Protein AF-A0A9E6ER55-F1 (afdb_monomer_lite)

Foldseek 3Di:
DFAQLVPQPFLQRDLDLVNRCVRCPVNSQVLDDPLAPQQVLCVDLLEAAEEEAVQLCLVVSQVCQPPDDPQPQEDEAEADDLVLALVLLLLQLVLQDDDLVSSLVLLLLLLLVLVLLLLLQVCLVVDVLSVVVHDDDDPPDGSSNSSNVSSVVLSCQSVVDPDRPVVSVVVCVDPSNVVSVVVSLVVCQNRAYEYEHEDDLQDQLVSVSSLSSLLSNLQNQSVVSVPRSVSRYHHHYYYYNLCVCSSLVPRHPCCVSRVPSYHYSQADLLNLLLSSLSSSVSSCVNVVHDDPPVVVVDDSNDSVRSCVPRPCQFQNFWAQAPLRAIDGLSLVLPLLALNRSSSSSQLSSLLCVQCVPCTPVDDNRPSNNVSSLVCLQVRLVVLQVSCCSVFPQSLVQCLLCAQAAQKDALLVLQVSQVVRCVRGPDDGDSQVSSQSCQSSQQKWFFPDADPVNLETETEGQSNDPDGDDGDRGTIMGGRPSCCNVRVHDCVSVHHYRHRRPDPVVCVSRVD

Secondary structure (DSSP, 8-state):
--SSGGG--STT--SSHHHHHHHHGGGHHHHS----TTHHHHHSTT--EEEE-TTSSHHHHHHHTTT-SSSTT-EEEEE--GGGTHHHHHHHHHTT-SSHHHHHHHHHHHHHHHHHHHHHHHHTTT-HHHHHHS----TT--HHHHHHHHHHHHHHHHHH-S--HHHHHHHHTSHHHHHHHHHHHHHHTTS-EEEEEE--SS--TT-HHHHHHHHHHHHHHHHHHHHHGGGTEEEEEEEETTTHHHHHHHT-TTHHHHSSSPEE----HHHHHHHHHHHHHHHHHHTT----HHHHT--SS-HHHHIIIIIHHHH-SEEE-TTS-EEEHHHHHHTTSSS-HHHHHHHHHHHHHHTTT-TTTS-HHHHHHHHHHHHHHHHHHHHHHHTTTTSTTHHHHHGGGTT-BSEEEHHHHHHHGGGGGGG-SS---HHHHHHHHHHTTSEEEEEEEETTTTEEEEE-GGG-SS-----TT-EEEE-GGGHHHHT-B-TT--EEES-TT-HHHHHHHT-

pLDDT: mean 91.07, std 9.81, range [46.25, 98.62]

Radius of gyration: 24.8 Å; chains: 1; bounding box: 63×56×68 Å

Sequence (511 aa):
MNTICSDLKNPFGFVSCEEEEKVLQDMYSDFFFWETPFNDPTLDKDTYLVIGRRGSGKTSLTRFFNFQDTYKNACCIDVDEPAEYEQVLTEVSIASGSTTEYAISKLVSIWEHVIWCIIFDELKDVSLTIKKAAFIRNKKTSFARLIRDVLSGILNKITSSSKTSSSLENYLESETFLDAKNEALEYLQKNPLFVAIDSLERYDVQNEPLMEATAALIEAAKKFNLRYSNKNLFIKVFISAEIFPYISEQYIDNSLKYISQAVYLHWRPRDLVRFISWRLYKHVESLGRQIPSHILTLDWEDFDQVFKMVWLPYFGDTLLSREKLSERIFPYILRHTQMRPRQLVVLCNAIAKQAASAIPSADPSKIIPLAIHNNERNLATEVINSYSKVYENVGTIITALSGEPMIFSGKHLDKVAPKTASAWTEEYSPLRFRQLVAELGVVGKIRSGNEKTRIISADFEYNKDDRLTINDTTNCVVHPMFYRKLSINTEAKWIVYPFPDHDDYKIIHGN

Structure (mmCIF, N/CA/C/O backbone):
data_AF-A0A9E6ER55-F1
#
_entry.id   AF-A0A9E6ER55-F1
#
loop_
_atom_site.group_PDB
_atom_site.id
_atom_site.type_symbol
_atom_site.label_atom_id
_atom_site.label_alt_id
_atom_site.label_comp_id
_atom_site.label_asym_id
_atom_site.label_entity_id
_atom_site.label_seq_id
_atom_site.pdbx_PDB_ins_code
_atom_site.Cartn_x
_atom_site.Cartn_y
_atom_site.Cartn_z
_atom_site.occupancy
_atom_site.B_iso_or_equiv
_atom_site.auth_seq_id
_atom_site.auth_comp_id
_atom_site.auth_asym_id
_atom_site.auth_atom_id
_atom_site.pdbx_PDB_model_num
ATOM 1 N N . MET A 1 1 ? -24.958 -18.566 -16.304 1.00 49.84 1 MET A N 1
ATOM 2 C CA . MET A 1 1 ? -24.126 -17.553 -15.624 1.00 49.84 1 MET A CA 1
ATOM 3 C C . MET A 1 1 ? -23.161 -16.856 -16.608 1.00 49.84 1 MET A C 1
ATOM 5 O O . MET A 1 1 ? -22.069 -16.495 -16.211 1.00 49.84 1 MET A O 1
ATOM 9 N N . ASN A 1 2 ? -23.529 -16.606 -17.881 1.00 46.25 2 ASN A N 1
ATOM 10 C CA . ASN A 1 2 ? -22.527 -16.372 -18.951 1.00 46.25 2 ASN A CA 1
ATOM 11 C C . ASN A 1 2 ? -22.504 -14.967 -19.600 1.00 46.25 2 ASN A C 1
ATOM 13 O O . ASN A 1 2 ? -22.012 -14.849 -20.715 1.00 46.25 2 ASN A O 1
ATOM 17 N N . THR A 1 3 ? -23.021 -13.900 -18.980 1.00 53.78 3 THR A N 1
ATOM 18 C CA . THR A 1 3 ? -23.124 -12.587 -19.672 1.00 53.78 3 THR A CA 1
ATOM 19 C C . THR A 1 3 ? -22.628 -11.363 -18.905 1.00 53.78 3 THR A C 1
ATOM 21 O O . 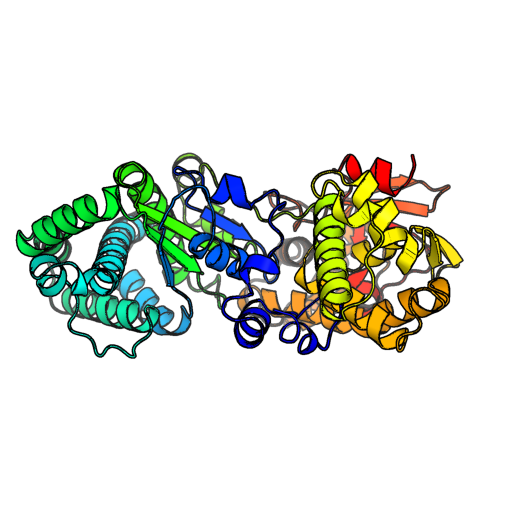THR A 1 3 ? -22.788 -10.262 -19.405 1.00 53.78 3 THR A O 1
ATOM 24 N N . ILE A 1 4 ? -22.031 -11.504 -17.719 1.00 53.41 4 ILE A N 1
ATOM 25 C CA . ILE A 1 4 ? -21.686 -10.325 -16.892 1.00 53.41 4 ILE A CA 1
ATOM 26 C C . ILE A 1 4 ? -20.219 -9.916 -17.070 1.00 53.41 4 ILE A C 1
ATOM 28 O O . ILE A 1 4 ? -19.883 -8.740 -17.138 1.00 53.41 4 ILE A O 1
ATOM 32 N N . CYS A 1 5 ? -19.322 -10.880 -17.263 1.00 54.25 5 CYS A N 1
ATOM 33 C CA . CYS A 1 5 ? -17.902 -10.575 -17.399 1.00 54.25 5 CYS A CA 1
ATOM 34 C C . CYS A 1 5 ? -17.538 -10.006 -18.795 1.00 54.25 5 CYS A C 1
ATOM 36 O O . CYS A 1 5 ? -16.430 -9.499 -18.983 1.00 54.25 5 CYS A O 1
ATOM 38 N N . SER A 1 6 ? -18.479 -10.009 -19.757 1.00 59.22 6 SER A N 1
ATOM 39 C CA . SER A 1 6 ? -18.341 -9.306 -21.045 1.00 59.22 6 SER A CA 1
ATOM 40 C C . SER A 1 6 ? -18.271 -7.784 -20.900 1.00 59.22 6 SER A C 1
ATOM 42 O O . SER A 1 6 ? -17.822 -7.105 -21.823 1.00 59.22 6 SER A O 1
ATOM 44 N N . ASP A 1 7 ? -18.679 -7.248 -19.747 1.00 64.88 7 ASP A N 1
ATOM 45 C CA . ASP A 1 7 ? -18.635 -5.811 -19.467 1.00 64.88 7 ASP A CA 1
ATOM 46 C C . ASP A 1 7 ? -17.220 -5.322 -19.114 1.00 64.88 7 ASP A C 1
ATOM 48 O O . ASP A 1 7 ? -16.938 -4.117 -19.173 1.00 64.88 7 ASP A O 1
ATOM 52 N N . LEU A 1 8 ? -16.286 -6.243 -18.830 1.00 77.12 8 LEU A N 1
ATOM 53 C CA . LEU A 1 8 ? -14.865 -5.926 -18.707 1.00 77.12 8 LEU A CA 1
ATOM 54 C C . LEU A 1 8 ? -14.293 -5.558 -20.080 1.00 77.12 8 LEU A C 1
ATOM 56 O O . LEU A 1 8 ? -13.779 -6.391 -20.826 1.00 77.12 8 LEU A O 1
ATOM 60 N N . LYS A 1 9 ? -14.319 -4.259 -20.387 1.00 84.81 9 LYS A N 1
ATOM 61 C CA . LYS A 1 9 ? -13.703 -3.690 -21.600 1.00 84.81 9 LYS A CA 1
ATOM 62 C C . LYS A 1 9 ? -12.198 -3.965 -21.701 1.00 84.81 9 LYS A C 1
ATOM 64 O O . LYS A 1 9 ? -11.640 -3.912 -22.793 1.00 84.81 9 LYS A O 1
ATOM 69 N N . ASN A 1 10 ? -11.546 -4.203 -20.565 1.00 91.31 10 ASN A N 1
ATOM 70 C CA . ASN A 1 10 ? -10.102 -4.329 -20.432 1.00 91.31 10 ASN A CA 1
ATOM 71 C C . ASN A 1 10 ? -9.715 -5.767 -20.038 1.00 91.31 10 ASN A C 1
ATOM 73 O O . ASN A 1 10 ? -10.244 -6.261 -19.039 1.00 91.31 10 ASN A O 1
ATOM 77 N N . PRO A 1 11 ? -8.760 -6.417 -20.735 1.00 91.88 11 PRO A N 1
ATOM 78 C CA . PRO A 1 11 ? -8.397 -7.810 -20.459 1.00 91.88 11 PRO A CA 1
ATOM 79 C C . PRO A 1 11 ? -7.818 -8.088 -19.076 1.00 91.88 11 PRO A C 1
ATOM 81 O O . PRO A 1 11 ? -7.836 -9.225 -18.621 1.00 91.88 11 PRO A O 1
ATOM 84 N N . PHE A 1 12 ? -7.297 -7.061 -18.409 1.00 94.88 12 PHE A N 1
ATOM 85 C CA . PHE A 1 12 ? -6.686 -7.180 -17.089 1.00 94.88 12 PHE A CA 1
ATOM 86 C C . PHE A 1 12 ? -7.500 -6.474 -15.997 1.00 94.88 12 PHE A C 1
ATOM 88 O O . PHE A 1 12 ? -6.954 -6.143 -14.947 1.00 94.88 12 PHE A O 1
ATOM 95 N N . GLY A 1 13 ? -8.791 -6.224 -16.232 1.00 93.75 13 GLY A N 1
ATOM 96 C CA . GLY A 1 13 ? -9.670 -5.529 -15.286 1.00 93.75 13 GLY A CA 1
ATOM 97 C C . GLY A 1 13 ? -9.476 -4.009 -15.265 1.00 93.75 13 GLY A C 1
ATOM 98 O O . GLY A 1 13 ? -8.893 -3.424 -16.190 1.00 93.75 13 GLY A O 1
ATOM 99 N N . PHE A 1 14 ? -9.997 -3.361 -14.223 1.00 94.62 14 PHE A N 1
ATOM 100 C CA . PHE A 1 14 ? -9.892 -1.914 -14.016 1.00 94.62 14 PHE A CA 1
ATOM 101 C C . PHE A 1 14 ? -8.687 -1.560 -13.132 1.00 94.62 14 PHE A C 1
ATOM 103 O O . PHE A 1 14 ? -7.991 -2.416 -12.592 1.00 94.62 14 PHE A O 1
ATOM 110 N N . VAL A 1 15 ? -8.385 -0.264 -13.044 1.00 90.50 15 VAL A N 1
ATOM 111 C CA . VAL A 1 15 ? -7.217 0.260 -12.309 1.00 90.50 15 VAL A CA 1
ATOM 112 C C . VAL A 1 15 ? -7.526 0.429 -10.810 1.00 90.50 15 VAL A C 1
ATOM 114 O O . VAL A 1 15 ? -6.611 0.457 -9.979 1.00 90.50 15 VAL A O 1
ATOM 117 N N . SER A 1 16 ? -8.805 0.544 -10.454 1.00 91.62 16 SER A N 1
ATOM 118 C CA . SER A 1 16 ? -9.294 0.737 -9.089 1.00 91.62 16 SER A CA 1
ATOM 119 C C . SER A 1 16 ? -10.261 -0.384 -8.701 1.00 91.62 16 SER A C 1
ATOM 121 O O . SER A 1 16 ? -11.047 -0.849 -9.523 1.00 91.62 16 SER A O 1
ATOM 123 N N . CYS A 1 17 ? -10.181 -0.822 -7.445 1.00 92.06 17 CYS A N 1
ATOM 124 C CA . CYS A 1 17 ? -11.012 -1.901 -6.907 1.00 92.06 17 CYS A CA 1
ATOM 125 C C . CYS A 1 17 ? -12.494 -1.507 -6.920 1.00 92.06 17 CYS A C 1
ATOM 127 O O . CYS A 1 17 ? -13.366 -2.314 -7.205 1.00 92.06 17 CYS A O 1
ATOM 129 N N . GLU A 1 18 ? -12.763 -0.235 -6.662 1.00 91.38 18 GLU A N 1
ATOM 130 C CA . GLU A 1 18 ? -14.083 0.367 -6.574 1.00 91.38 18 GLU A CA 1
ATOM 131 C C . GLU A 1 18 ? -14.777 0.404 -7.941 1.00 91.38 18 GLU A C 1
ATOM 133 O O . GLU A 1 18 ? -15.998 0.281 -8.022 1.00 91.38 18 GLU A O 1
ATOM 138 N N . GLU A 1 19 ? -14.024 0.581 -9.034 1.00 92.44 19 GLU A N 1
ATOM 139 C CA . GLU A 1 19 ? -14.564 0.430 -10.391 1.00 92.44 19 GLU A CA 1
ATOM 140 C C . GLU A 1 19 ? -14.868 -1.036 -10.704 1.00 92.44 19 GLU A C 1
ATOM 142 O O . GLU A 1 19 ? -15.920 -1.321 -11.275 1.00 92.44 19 GLU A O 1
ATOM 147 N N . GLU A 1 20 ? -13.984 -1.960 -10.310 1.00 92.38 20 GLU A N 1
ATOM 148 C CA . GLU A 1 20 ? -14.202 -3.401 -10.497 1.00 92.38 20 GLU A CA 1
ATOM 149 C C . GLU A 1 20 ? -15.446 -3.874 -9.754 1.00 92.38 20 GLU A C 1
ATOM 151 O O . GLU A 1 20 ? -16.298 -4.519 -10.352 1.00 92.38 20 GLU A O 1
ATOM 156 N N . GLU A 1 21 ? -15.595 -3.496 -8.490 1.00 92.38 21 GLU A N 1
ATOM 157 C CA . GLU A 1 21 ? -16.739 -3.843 -7.651 1.00 92.38 21 GLU A CA 1
ATOM 158 C C . GLU A 1 21 ? -18.048 -3.263 -8.198 1.00 92.38 21 GLU A C 1
ATOM 160 O O . GLU A 1 21 ? -19.053 -3.965 -8.269 1.00 92.38 21 GLU A O 1
ATOM 165 N N . LYS A 1 22 ? -18.050 -2.009 -8.670 1.00 93.00 22 LYS A N 1
ATOM 166 C CA . LYS A 1 22 ? -19.247 -1.405 -9.285 1.00 93.00 22 LYS A CA 1
ATOM 167 C C . LYS A 1 22 ? -19.728 -2.168 -10.518 1.00 93.00 22 LYS A C 1
ATOM 169 O O . LYS A 1 22 ? -20.932 -2.196 -10.775 1.00 93.00 22 LYS A O 1
ATOM 174 N N . VAL A 1 23 ? -18.800 -2.735 -11.290 1.00 92.44 23 VAL A N 1
ATOM 175 C CA . VAL A 1 23 ? -19.106 -3.472 -12.524 1.00 92.44 23 VAL A CA 1
ATOM 176 C C . VAL A 1 23 ? -19.427 -4.939 -12.240 1.00 92.44 23 VAL A C 1
ATOM 178 O O . VAL A 1 23 ? -20.385 -5.461 -12.800 1.00 92.44 23 VAL A O 1
ATOM 181 N N . LEU A 1 24 ? -18.650 -5.601 -11.382 1.00 91.06 24 LEU A N 1
ATOM 182 C CA . LEU A 1 24 ? -18.761 -7.037 -11.109 1.00 91.06 24 LEU A CA 1
ATOM 183 C C . LEU A 1 24 ? -19.788 -7.365 -10.020 1.00 91.06 24 LEU A C 1
ATOM 185 O O . LEU A 1 24 ? -20.371 -8.447 -10.057 1.00 91.06 24 LEU A O 1
ATOM 189 N N . GLN A 1 25 ? -20.039 -6.443 -9.088 1.00 92.81 25 GLN A N 1
ATOM 190 C CA . GLN A 1 25 ? -20.977 -6.606 -7.973 1.00 92.81 25 GLN A CA 1
ATOM 191 C C . GLN A 1 25 ? -20.696 -7.915 -7.214 1.00 92.81 25 GLN A C 1
ATOM 193 O O . GLN A 1 25 ? -19.553 -8.166 -6.831 1.00 92.81 25 GLN A O 1
ATOM 198 N N . ASP A 1 26 ? -21.702 -8.777 -7.060 1.00 90.44 26 ASP A N 1
ATOM 199 C CA . ASP A 1 26 ? -21.602 -10.068 -6.367 1.00 90.44 26 ASP A CA 1
ATOM 200 C C . ASP A 1 26 ? -20.568 -11.024 -6.994 1.00 90.44 26 ASP A C 1
ATOM 202 O O . ASP A 1 26 ? -20.102 -11.947 -6.335 1.00 90.44 26 ASP A O 1
ATOM 206 N N . MET A 1 27 ? -20.167 -10.797 -8.251 1.00 90.44 27 MET A N 1
ATOM 207 C CA . MET A 1 27 ? -19.159 -11.605 -8.953 1.00 90.44 27 MET A CA 1
ATOM 208 C C . MET A 1 27 ? -17.718 -11.169 -8.651 1.00 90.44 27 MET A C 1
ATOM 210 O O . MET A 1 27 ? -16.773 -11.743 -9.197 1.00 90.44 27 MET A O 1
ATOM 214 N N . TYR A 1 28 ? -17.512 -10.127 -7.840 1.00 94.25 28 TYR A N 1
ATOM 215 C CA . TYR A 1 28 ? -16.167 -9.634 -7.542 1.00 94.25 28 TYR A CA 1
ATOM 216 C C . TYR A 1 28 ? -15.298 -10.701 -6.851 1.00 94.25 28 TYR A C 1
ATOM 218 O O . TYR A 1 28 ? -14.118 -10.821 -7.181 1.00 94.25 28 TYR A O 1
ATOM 226 N N . SER A 1 29 ? -15.873 -11.526 -5.969 1.00 94.81 29 SER A N 1
ATOM 227 C CA . SER A 1 29 ? -15.166 -12.627 -5.291 1.00 94.81 29 SER A CA 1
ATOM 228 C C . SER A 1 29 ? -14.603 -13.671 -6.264 1.00 94.81 29 SER A C 1
ATOM 230 O O . SER A 1 29 ? -13.496 -14.169 -6.059 1.00 94.81 29 SER A O 1
ATOM 232 N N . ASP A 1 30 ? -15.314 -13.949 -7.361 1.00 92.06 30 ASP A N 1
ATOM 233 C CA . ASP A 1 30 ? -14.879 -14.885 -8.408 1.00 92.06 30 ASP A CA 1
ATOM 234 C C . ASP A 1 30 ? -13.750 -14.313 -9.279 1.00 92.06 30 ASP A C 1
ATOM 236 O O . ASP A 1 30 ? -12.992 -15.061 -9.906 1.00 92.06 30 ASP A O 1
ATOM 240 N N . PHE A 1 31 ? -13.655 -12.983 -9.362 1.00 93.88 31 PHE A N 1
ATOM 241 C CA . PHE A 1 31 ? -12.593 -12.278 -10.079 1.00 93.88 31 PHE A CA 1
ATOM 242 C C . PHE A 1 31 ? -11.365 -12.011 -9.197 1.00 93.88 31 PHE A C 1
ATOM 244 O O . PHE A 1 31 ? -10.252 -11.874 -9.713 1.00 93.88 31 PHE A O 1
ATOM 251 N N . PHE A 1 32 ? -11.544 -11.958 -7.877 1.00 95.81 32 PHE A N 1
ATOM 252 C CA . PHE A 1 32 ? -10.471 -11.754 -6.913 1.00 95.81 32 PHE A CA 1
ATOM 253 C C . PHE A 1 32 ? -9.391 -12.841 -7.037 1.00 95.81 32 PHE A C 1
ATOM 255 O O . PHE A 1 32 ? -9.679 -14.011 -7.283 1.00 95.81 32 PHE A O 1
ATOM 262 N N . PHE A 1 33 ? -8.122 -12.448 -6.910 1.00 96.12 33 PHE A N 1
ATOM 263 C CA . PHE A 1 33 ? -7.000 -13.383 -6.970 1.00 96.12 33 PHE A CA 1
ATOM 264 C C . PHE A 1 33 ? -6.674 -13.868 -5.556 1.00 96.12 33 PHE A C 1
ATOM 266 O O . PHE A 1 33 ? -6.147 -13.104 -4.752 1.00 96.12 33 PHE A O 1
ATOM 273 N N . TRP A 1 34 ? -7.008 -15.122 -5.260 1.00 94.88 34 TRP A N 1
ATOM 274 C CA . TRP A 1 34 ? -6.926 -15.702 -3.917 1.00 94.88 34 TRP A CA 1
ATOM 275 C C . TRP A 1 34 ? -5.502 -16.038 -3.465 1.00 94.88 34 TRP A C 1
ATOM 277 O O . TRP A 1 34 ? -5.182 -15.861 -2.294 1.00 94.88 34 TRP A O 1
ATOM 287 N N . GLU A 1 35 ? -4.615 -16.396 -4.394 1.00 93.75 35 GLU A N 1
ATOM 288 C CA . GLU A 1 35 ? -3.264 -16.898 -4.086 1.00 93.75 35 GLU A CA 1
ATOM 289 C C . GLU A 1 35 ? -2.231 -15.792 -3.789 1.00 93.75 35 GLU A C 1
ATOM 291 O O . GLU A 1 35 ? -1.042 -15.896 -4.137 1.00 93.75 35 GLU A O 1
ATOM 296 N N . THR A 1 36 ? -2.667 -14.682 -3.178 1.00 93.25 36 THR A N 1
ATOM 297 C CA . THR A 1 36 ? -1.742 -13.633 -2.726 1.00 93.25 36 THR A CA 1
ATOM 298 C C . THR A 1 36 ? -1.054 -14.056 -1.428 1.00 93.25 36 THR A C 1
ATOM 300 O O . THR A 1 36 ? -1.693 -14.636 -0.553 1.00 93.25 36 THR A O 1
ATOM 303 N N . PRO A 1 37 ? 0.226 -13.696 -1.223 1.00 93.50 37 PRO A N 1
ATOM 304 C CA . PRO A 1 37 ? 0.928 -14.020 0.018 1.00 93.50 37 PRO A CA 1
ATOM 305 C C . PRO A 1 37 ? 0.442 -13.208 1.231 1.00 93.50 37 PRO A C 1
ATOM 307 O O . PRO A 1 37 ? 1.009 -13.350 2.309 1.00 93.50 37 PRO A O 1
ATOM 310 N N . PHE A 1 38 ? -0.542 -12.319 1.062 1.00 96.38 38 PHE A N 1
ATOM 311 C CA . PHE A 1 38 ? -0.999 -11.396 2.103 1.00 96.38 38 PHE A CA 1
ATOM 312 C C . PHE A 1 38 ? -2.341 -11.807 2.703 1.00 96.38 38 PHE A C 1
ATOM 314 O O . PHE A 1 38 ? -2.602 -11.467 3.853 1.00 96.38 38 PHE A O 1
ATOM 321 N N . ASN A 1 39 ? -3.165 -12.545 1.955 1.00 97.12 39 ASN A N 1
ATOM 322 C CA . ASN A 1 39 ? -4.518 -12.916 2.364 1.00 97.12 39 ASN A CA 1
ATOM 323 C C . ASN A 1 39 ? -4.503 -13.648 3.713 1.00 97.12 39 ASN A C 1
ATOM 325 O O . ASN A 1 39 ? -5.015 -13.111 4.695 1.00 97.12 39 ASN A O 1
ATOM 329 N N . ASP A 1 40 ? -3.815 -14.786 3.811 1.00 97.31 40 ASP A N 1
ATOM 330 C CA . ASP A 1 40 ? -3.770 -15.566 5.055 1.00 97.31 40 ASP A CA 1
ATOM 331 C C . ASP A 1 40 ? -3.135 -14.811 6.232 1.00 97.31 40 ASP A C 1
ATOM 333 O O . ASP A 1 40 ? -3.770 -14.746 7.289 1.00 97.31 40 ASP A O 1
ATOM 337 N N . PRO A 1 41 ? -1.958 -14.156 6.093 1.00 97.94 41 PRO A N 1
ATOM 338 C CA . PRO A 1 41 ? -1.409 -13.343 7.177 1.00 97.94 41 PRO A CA 1
ATOM 339 C C . PRO A 1 41 ? -2.369 -12.261 7.671 1.00 97.94 41 PRO A C 1
ATOM 341 O O . PRO A 1 41 ? -2.420 -11.970 8.860 1.00 97.94 41 PRO A O 1
ATOM 344 N N . THR A 1 42 ? -3.171 -11.665 6.787 1.00 97.81 42 THR A N 1
ATOM 345 C CA . THR A 1 42 ? -4.122 -10.623 7.202 1.00 97.81 42 THR A CA 1
ATOM 346 C C . THR A 1 42 ? -5.345 -11.175 7.921 1.00 97.81 42 THR A C 1
ATOM 348 O O . THR A 1 42 ? -5.975 -10.428 8.669 1.00 97.81 42 THR A O 1
ATOM 351 N N . LEU A 1 43 ? -5.658 -12.464 7.766 1.00 98.00 43 LEU A N 1
ATOM 352 C CA . LEU A 1 43 ? -6.701 -13.162 8.523 1.00 98.00 43 LEU A CA 1
ATOM 353 C C . LEU A 1 43 ? -6.223 -13.629 9.901 1.00 98.00 43 LEU A C 1
ATOM 355 O O . LEU A 1 43 ? -7.056 -13.955 10.754 1.00 98.00 43 LEU A O 1
ATOM 359 N N . ASP A 1 44 ? -4.912 -13.616 10.154 1.00 98.00 44 ASP A N 1
ATOM 360 C CA . ASP A 1 44 ? -4.373 -13.919 11.473 1.00 98.00 44 ASP A CA 1
ATOM 361 C C . ASP A 1 44 ? -4.978 -12.978 12.529 1.00 98.00 44 ASP A C 1
ATOM 363 O O . ASP A 1 44 ? -5.140 -11.765 12.331 1.00 98.00 44 ASP A O 1
ATOM 367 N N . LYS A 1 45 ? -5.369 -13.559 13.662 1.00 97.00 45 LYS A N 1
ATOM 368 C CA . LYS A 1 45 ? -6.069 -12.858 14.743 1.00 97.00 45 LYS A CA 1
ATOM 369 C C . LYS A 1 45 ? -5.195 -11.808 15.442 1.00 97.00 45 LYS A C 1
ATOM 371 O O . LYS A 1 45 ? -5.734 -10.870 16.034 1.00 97.00 45 LYS A O 1
ATOM 376 N N . ASP A 1 46 ? -3.875 -11.968 15.381 1.00 96.75 46 ASP A N 1
ATOM 377 C CA . ASP A 1 46 ? -2.883 -11.094 16.002 1.00 96.75 46 ASP A CA 1
ATOM 378 C C . ASP A 1 46 ? -2.382 -10.005 15.044 1.00 96.75 46 ASP A C 1
ATOM 380 O O . ASP A 1 46 ? -1.777 -9.029 15.500 1.00 96.75 46 ASP A O 1
ATOM 384 N N . THR A 1 47 ? -2.681 -10.113 13.747 1.00 98.06 47 THR A N 1
ATOM 385 C CA . THR A 1 47 ? -2.448 -9.051 12.763 1.00 98.06 47 THR A CA 1
ATOM 386 C C . THR A 1 47 ? -3.527 -7.975 12.878 1.00 98.06 47 THR A C 1
ATOM 388 O O . THR A 1 47 ? -4.721 -8.251 12.817 1.00 98.06 47 THR A O 1
ATOM 391 N N . TYR A 1 48 ? -3.119 -6.720 13.028 1.00 97.88 48 TYR A N 1
ATOM 392 C CA . TYR A 1 48 ? -4.009 -5.546 13.091 1.00 97.88 48 TYR A CA 1
ATOM 393 C C . TYR A 1 48 ? -3.520 -4.407 12.203 1.00 97.88 48 TYR A C 1
ATOM 395 O O . TYR A 1 48 ? -4.234 -3.426 12.048 1.00 97.88 48 TYR A O 1
ATOM 403 N N . LEU A 1 49 ? -2.313 -4.511 11.646 1.00 98.06 49 LEU A N 1
ATOM 404 C CA . LEU A 1 49 ? -1.669 -3.453 10.886 1.00 98.06 49 LEU A CA 1
ATOM 405 C C . LEU A 1 49 ? -1.268 -3.986 9.513 1.00 98.06 49 LEU A C 1
ATOM 407 O O . LEU A 1 49 ? -0.523 -4.962 9.413 1.00 98.06 49 LEU A O 1
ATOM 411 N N . VAL A 1 50 ? -1.758 -3.333 8.466 1.00 98.06 50 VAL A N 1
ATOM 412 C CA . VAL A 1 50 ? -1.430 -3.628 7.071 1.00 98.06 50 VAL A CA 1
ATOM 413 C C . VAL A 1 50 ? -0.807 -2.384 6.455 1.00 98.06 50 VAL A C 1
ATOM 415 O O . VAL A 1 50 ? -1.402 -1.308 6.470 1.00 98.06 50 VAL A O 1
ATOM 418 N N . ILE A 1 51 ? 0.397 -2.515 5.910 1.00 97.19 51 ILE A N 1
ATOM 419 C CA . ILE A 1 51 ? 1.176 -1.400 5.373 1.00 97.19 51 ILE A CA 1
ATOM 420 C C . ILE A 1 51 ? 1.340 -1.600 3.874 1.00 97.19 51 ILE A C 1
ATOM 422 O O . ILE A 1 51 ? 1.772 -2.65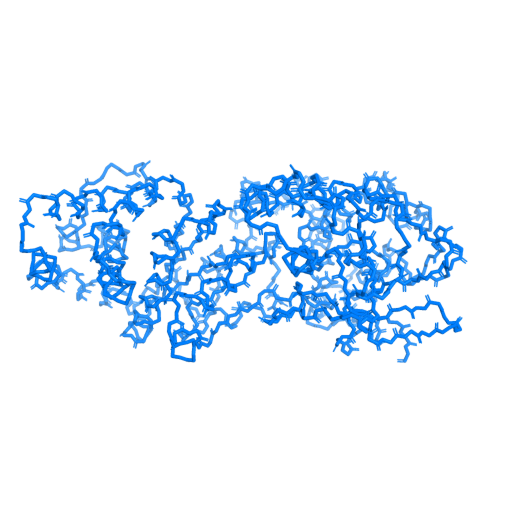5 3.408 1.00 97.19 51 ILE A O 1
ATOM 426 N N . GLY A 1 52 ? 1.002 -0.587 3.084 1.00 95.94 52 GLY A N 1
ATOM 427 C CA . GLY A 1 52 ? 1.142 -0.691 1.638 1.00 95.94 52 GLY A CA 1
ATOM 428 C C . GLY A 1 52 ? 1.072 0.644 0.924 1.00 95.94 52 GLY A C 1
ATOM 429 O O . GLY A 1 52 ? 0.330 1.544 1.321 1.00 95.94 52 GLY A O 1
ATOM 430 N N . ARG A 1 53 ? 1.823 0.762 -0.172 1.00 93.88 53 ARG A N 1
ATOM 431 C CA . ARG A 1 53 ? 1.823 1.968 -1.010 1.00 93.88 53 ARG A CA 1
ATOM 432 C C . ARG A 1 53 ? 0.496 2.174 -1.722 1.00 93.88 53 ARG A C 1
ATOM 434 O O . ARG A 1 53 ? -0.333 1.263 -1.844 1.00 93.88 53 ARG A O 1
ATOM 441 N N . ARG A 1 54 ? 0.272 3.373 -2.253 1.00 92.75 54 ARG A N 1
ATOM 442 C CA . ARG A 1 54 ? -0.907 3.609 -3.094 1.00 92.75 54 ARG A CA 1
ATOM 443 C C . ARG A 1 54 ? -0.920 2.662 -4.301 1.00 92.75 54 ARG A C 1
ATOM 445 O O . ARG A 1 54 ? 0.023 2.636 -5.085 1.00 92.75 54 ARG A O 1
ATOM 452 N N . GLY A 1 55 ? -1.995 1.890 -4.468 1.00 93.69 55 GLY A N 1
ATOM 453 C CA . GLY A 1 55 ? -2.117 0.902 -5.550 1.00 93.69 55 GLY A CA 1
ATOM 454 C C . GLY A 1 55 ? -1.477 -0.466 -5.272 1.00 93.69 55 GLY A C 1
ATOM 455 O O . GLY A 1 55 ? -1.354 -1.256 -6.208 1.00 93.69 55 GLY A O 1
ATOM 456 N N . SER A 1 56 ? -1.095 -0.761 -4.020 1.00 95.62 56 SER A N 1
ATOM 457 C CA . SER A 1 56 ? -0.609 -2.084 -3.591 1.00 95.62 56 SER A CA 1
ATOM 458 C C . SER A 1 56 ? -1.719 -3.114 -3.325 1.00 95.62 56 SER A C 1
ATOM 460 O O . SER A 1 56 ? -1.405 -4.267 -3.061 1.00 95.62 56 SER A O 1
ATOM 462 N N . GLY A 1 57 ? -2.999 -2.719 -3.377 1.00 95.56 57 GLY A N 1
ATOM 463 C CA . GLY A 1 57 ? -4.142 -3.621 -3.167 1.00 95.56 57 GLY A CA 1
ATOM 464 C C . GLY A 1 57 ? -4.801 -3.572 -1.781 1.00 95.56 57 GLY A C 1
ATOM 465 O O . GLY A 1 57 ? -5.553 -4.485 -1.470 1.00 95.56 57 GLY A O 1
ATOM 466 N N . LYS A 1 58 ? -4.564 -2.527 -0.969 1.00 95.38 58 LYS A N 1
ATOM 467 C CA . LYS A 1 58 ? -5.193 -2.350 0.362 1.00 95.38 58 LYS A CA 1
ATOM 468 C C . LYS A 1 58 ? -6.723 -2.469 0.320 1.00 95.38 58 LYS A C 1
ATOM 470 O O . LYS A 1 58 ? -7.272 -3.360 0.947 1.00 95.38 58 LYS A O 1
ATOM 475 N N . THR A 1 59 ? -7.386 -1.677 -0.520 1.00 94.12 59 THR A N 1
ATOM 476 C CA . THR A 1 59 ? -8.851 -1.701 -0.676 1.00 94.12 59 THR A CA 1
ATOM 477 C C . THR A 1 59 ? -9.374 -3.062 -1.146 1.00 94.12 59 THR A C 1
ATOM 479 O O . THR A 1 59 ? -10.373 -3.563 -0.642 1.00 94.12 59 THR A O 1
ATOM 482 N N . SER A 1 60 ? -8.665 -3.719 -2.073 1.00 95.31 60 SER A N 1
ATOM 483 C CA . SER A 1 60 ? -9.025 -5.071 -2.518 1.00 95.31 60 SER A CA 1
ATOM 484 C C . SER A 1 60 ? -8.950 -6.088 -1.377 1.00 95.31 60 SER A C 1
ATOM 486 O O . SER A 1 60 ? -9.784 -6.988 -1.314 1.00 95.31 60 SER A O 1
ATOM 488 N N . LEU A 1 61 ? -7.983 -5.930 -0.472 1.00 96.25 61 LEU A N 1
ATOM 489 C CA . LEU A 1 61 ? -7.821 -6.768 0.711 1.00 96.25 61 LEU A CA 1
ATOM 490 C C . LEU A 1 61 ? -8.887 -6.481 1.781 1.00 96.25 61 LEU A C 1
ATOM 492 O O . LEU A 1 61 ? -9.357 -7.408 2.431 1.00 96.25 61 LEU A O 1
ATOM 496 N N . THR A 1 62 ? -9.342 -5.235 1.920 1.00 95.50 62 THR A N 1
ATOM 497 C CA . THR A 1 62 ? -10.510 -4.926 2.756 1.00 95.50 62 THR A CA 1
ATOM 498 C C . THR A 1 62 ? -11.756 -5.664 2.263 1.00 95.50 62 THR A C 1
ATOM 500 O O . THR A 1 62 ? -12.463 -6.292 3.050 1.00 95.50 62 THR A O 1
ATOM 503 N N . ARG A 1 63 ? -11.995 -5.671 0.943 1.00 95.19 63 ARG A N 1
ATOM 504 C CA . ARG A 1 63 ? -13.126 -6.401 0.343 1.00 95.19 63 ARG A CA 1
ATOM 505 C C . ARG A 1 63 ? -13.035 -7.907 0.553 1.00 95.19 63 ARG A C 1
ATOM 507 O O . ARG A 1 63 ? -14.059 -8.539 0.794 1.00 95.19 63 ARG A O 1
ATOM 514 N N . PHE A 1 64 ? -11.828 -8.464 0.511 1.00 97.00 64 PHE A N 1
ATOM 515 C CA . PHE A 1 64 ? -11.581 -9.884 0.750 1.00 97.00 64 PHE A CA 1
ATOM 516 C C . PHE A 1 64 ? -12.132 -10.384 2.094 1.00 97.00 64 PHE A C 1
ATOM 518 O O . PHE A 1 64 ? -12.649 -11.499 2.160 1.00 97.00 64 PHE A O 1
ATOM 525 N N . PHE A 1 65 ? -12.149 -9.556 3.144 1.00 97.12 65 PHE A N 1
ATOM 526 C CA . PHE A 1 65 ? -12.715 -9.954 4.439 1.00 97.12 65 PHE A CA 1
ATOM 527 C C . PHE A 1 65 ? -14.215 -10.291 4.399 1.00 97.12 65 PHE A C 1
ATOM 529 O O . PHE A 1 65 ? -14.679 -11.043 5.256 1.00 97.12 65 PHE A O 1
ATOM 536 N N . ASN A 1 66 ? -14.963 -9.796 3.406 1.00 95.38 66 ASN A N 1
ATOM 537 C CA . ASN A 1 66 ? -16.389 -10.105 3.246 1.00 95.38 66 ASN A CA 1
ATOM 538 C C . ASN A 1 66 ? -16.663 -11.485 2.644 1.00 95.38 66 ASN A C 1
ATOM 540 O O . ASN A 1 66 ? -17.768 -11.998 2.797 1.00 95.38 66 ASN A O 1
ATOM 544 N N . PHE A 1 67 ? -15.704 -12.069 1.926 1.00 95.81 67 PHE A N 1
ATOM 545 C CA . PHE A 1 67 ? -15.938 -13.308 1.180 1.00 95.81 67 PHE A CA 1
ATOM 546 C C . PHE A 1 67 ? -14.882 -14.390 1.408 1.00 95.81 67 PHE A C 1
ATOM 548 O O . PHE A 1 67 ? -14.975 -15.434 0.783 1.00 95.81 67 PHE A O 1
ATOM 555 N N . GLN A 1 68 ? -13.915 -14.171 2.302 1.00 96.19 68 GLN A N 1
ATOM 556 C CA . GLN A 1 68 ? -12.945 -15.175 2.748 1.00 96.19 68 GLN A CA 1
ATOM 557 C C . GLN A 1 68 ? -13.596 -16.406 3.418 1.00 96.19 68 GLN A C 1
ATOM 559 O O . GLN A 1 68 ? -14.661 -16.307 4.029 1.00 96.19 68 GLN A O 1
ATOM 564 N N . ASP A 1 69 ? -12.910 -17.554 3.370 1.00 96.12 69 ASP A N 1
ATOM 565 C CA . ASP A 1 69 ? -13.437 -18.843 3.855 1.00 96.12 69 ASP A CA 1
ATOM 566 C C . ASP A 1 69 ? -13.016 -19.228 5.290 1.00 96.12 69 ASP A C 1
ATOM 568 O O . ASP A 1 69 ? -13.623 -20.111 5.907 1.00 96.12 69 ASP A O 1
ATOM 572 N N . THR A 1 70 ? -11.994 -18.576 5.851 1.00 97.31 70 THR A N 1
ATOM 573 C CA . THR A 1 70 ? -11.426 -18.878 7.180 1.00 97.31 70 THR A CA 1
ATOM 574 C C . THR A 1 70 ? -12.425 -18.628 8.312 1.00 97.31 70 THR A C 1
ATOM 576 O O . THR A 1 70 ? -12.588 -19.460 9.208 1.00 97.31 70 THR A O 1
ATOM 579 N N . TYR A 1 71 ? -13.137 -17.502 8.267 1.00 97.25 71 TYR A N 1
ATOM 580 C CA . TYR A 1 71 ? -14.155 -17.112 9.239 1.00 97.25 71 TYR A CA 1
ATOM 581 C C . TYR A 1 71 ? -15.531 -17.126 8.577 1.00 97.25 71 TYR A C 1
ATOM 583 O O . TYR A 1 71 ? -15.946 -16.162 7.936 1.00 97.25 71 TYR A O 1
ATOM 591 N N . LYS A 1 72 ? -16.257 -18.234 8.734 1.00 95.69 72 LYS A N 1
ATOM 592 C CA . LYS A 1 72 ? -17.595 -18.399 8.149 1.00 95.69 72 LYS A CA 1
ATOM 593 C C . LYS A 1 72 ? -18.562 -17.331 8.659 1.00 95.69 72 LYS A C 1
ATOM 595 O O . LYS A 1 72 ? -18.602 -17.064 9.858 1.00 95.69 72 LYS A O 1
ATOM 600 N N . ASN A 1 73 ? -19.387 -16.800 7.756 1.00 95.00 73 ASN A N 1
ATOM 601 C CA . ASN A 1 73 ? -20.357 -15.732 8.031 1.00 95.00 73 ASN A CA 1
ATOM 602 C C . ASN A 1 73 ? -19.717 -14.443 8.571 1.00 95.00 73 ASN A C 1
ATOM 604 O O . ASN A 1 73 ? -20.375 -13.697 9.299 1.00 95.00 73 ASN A O 1
ATOM 608 N N . ALA A 1 74 ? -18.437 -14.203 8.273 1.00 96.81 74 ALA A N 1
ATOM 609 C CA . ALA A 1 74 ? -17.815 -12.951 8.654 1.00 96.81 74 ALA A CA 1
ATOM 610 C C . ALA A 1 74 ? -18.485 -11.773 7.939 1.00 96.81 74 ALA A C 1
ATOM 612 O O . ALA A 1 74 ? -18.820 -11.856 6.759 1.00 96.81 74 ALA A O 1
ATOM 613 N N . CYS A 1 75 ? -18.640 -10.671 8.662 1.00 96.25 75 CYS A N 1
ATOM 614 C CA . CYS A 1 75 ? -18.975 -9.372 8.096 1.00 96.25 75 CYS A CA 1
ATOM 615 C C . CYS A 1 75 ? -17.747 -8.459 8.196 1.00 96.25 75 CYS A C 1
ATOM 617 O O . CYS A 1 75 ? -16.967 -8.578 9.146 1.00 96.25 75 CYS A O 1
ATOM 619 N N . CYS A 1 76 ? -17.574 -7.542 7.248 1.00 97.00 76 CYS A N 1
ATOM 620 C CA . CYS A 1 76 ? -16.573 -6.489 7.333 1.00 97.00 76 CYS A CA 1
ATOM 621 C C . CYS A 1 76 ? -17.241 -5.114 7.329 1.00 97.00 76 CYS A C 1
ATOM 623 O O . CYS A 1 76 ? -17.937 -4.745 6.384 1.00 97.00 76 CYS A O 1
ATOM 625 N N . ILE A 1 77 ? -16.965 -4.328 8.366 1.00 96.25 77 ILE A N 1
ATOM 626 C CA . ILE A 1 77 ? -17.217 -2.892 8.367 1.00 96.25 77 ILE A CA 1
ATOM 627 C C . ILE A 1 77 ? -16.028 -2.224 7.692 1.00 96.25 77 ILE A C 1
ATOM 629 O O . ILE A 1 77 ? -14.905 -2.320 8.187 1.00 96.25 77 ILE A O 1
ATOM 633 N N . ASP A 1 78 ? -16.294 -1.552 6.579 1.00 94.19 78 ASP A N 1
ATOM 634 C CA . ASP A 1 78 ? -15.304 -0.760 5.862 1.00 94.19 78 ASP A CA 1
ATOM 635 C C . ASP A 1 78 ? -15.417 0.715 6.257 1.00 94.19 78 ASP A C 1
ATOM 637 O O . ASP A 1 78 ? -16.468 1.349 6.088 1.00 94.19 78 ASP A O 1
ATOM 641 N N . VAL A 1 79 ? -14.352 1.248 6.844 1.00 92.44 79 VAL A N 1
ATOM 642 C CA . VAL A 1 79 ? -14.240 2.646 7.251 1.00 92.44 79 VAL A CA 1
ATOM 643 C C . VAL A 1 79 ? -13.298 3.347 6.280 1.00 92.44 79 VAL A C 1
ATOM 645 O O . VAL A 1 79 ? -12.099 3.466 6.529 1.00 92.44 79 VAL A O 1
ATOM 648 N N . ASP A 1 80 ? -13.897 3.832 5.195 1.00 85.69 80 ASP A N 1
ATOM 649 C CA . ASP A 1 80 ? -13.260 4.648 4.160 1.00 85.69 80 ASP A CA 1
ATOM 650 C C . ASP A 1 80 ? -13.519 6.154 4.379 1.00 85.69 80 ASP A C 1
ATOM 652 O O . ASP A 1 80 ? -14.220 6.557 5.303 1.00 85.69 80 ASP A O 1
ATOM 656 N N . GLU A 1 81 ? -13.002 7.006 3.490 1.00 81.06 81 GLU A N 1
ATOM 657 C CA . GLU A 1 81 ? -13.261 8.463 3.434 1.00 81.06 81 GLU A CA 1
ATOM 658 C C . GLU A 1 81 ? -12.881 9.277 4.692 1.00 81.06 81 GLU A C 1
ATOM 660 O O . GLU A 1 81 ? -13.644 10.101 5.206 1.00 81.06 81 GLU A O 1
ATOM 665 N N . PRO A 1 82 ? -11.632 9.159 5.148 1.00 79.38 82 PRO A N 1
ATOM 666 C CA . PRO A 1 82 ? -11.154 9.789 6.375 1.00 79.38 82 PRO A CA 1
ATOM 667 C C . PRO A 1 82 ? -11.169 11.329 6.358 1.00 79.38 82 PRO A C 1
ATOM 669 O O . PRO A 1 82 ? -11.199 11.967 7.411 1.00 79.38 82 PRO A O 1
ATOM 672 N N . ALA A 1 83 ? -11.248 11.934 5.168 1.00 83.31 83 ALA A N 1
ATOM 673 C CA . ALA A 1 83 ? -11.413 13.376 4.990 1.00 83.31 83 ALA A CA 1
ATOM 674 C C . ALA A 1 83 ? -12.671 13.938 5.684 1.00 83.31 83 ALA A C 1
ATOM 676 O O . ALA A 1 83 ? -12.722 15.135 5.965 1.00 83.31 83 ALA A O 1
ATOM 677 N N . GLU A 1 84 ? -13.689 13.114 5.967 1.00 83.88 84 GLU A N 1
ATOM 678 C CA . GLU A 1 84 ? -14.885 13.582 6.679 1.00 83.88 84 GLU A CA 1
ATOM 679 C C . GLU A 1 84 ? -14.628 13.863 8.166 1.00 83.88 84 GLU A C 1
ATOM 681 O O . GLU A 1 84 ? -15.337 14.685 8.748 1.00 83.88 84 GLU A O 1
ATOM 686 N N . TYR A 1 85 ? -13.642 13.212 8.789 1.00 85.50 85 TYR A N 1
ATOM 687 C CA . TYR A 1 85 ? -13.369 13.340 10.226 1.00 85.50 85 TYR A CA 1
ATOM 688 C C . TYR A 1 85 ? -11.962 13.841 10.568 1.00 85.50 85 TYR A C 1
ATOM 690 O O . TYR A 1 85 ? -11.707 14.123 11.736 1.00 85.50 85 TYR A O 1
ATOM 698 N N . GLU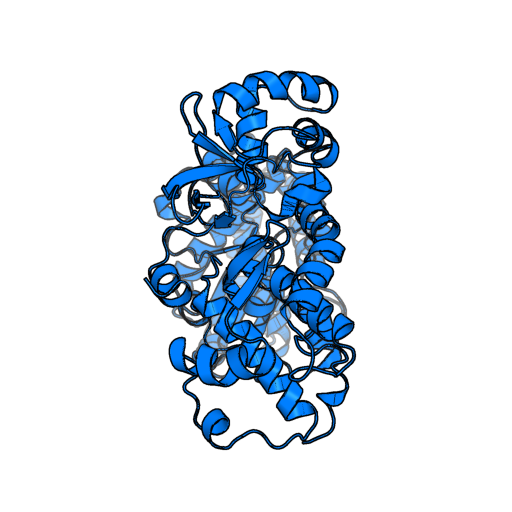 A 1 86 ? -11.082 14.013 9.579 1.00 87.81 86 GLU A N 1
ATOM 699 C CA . GLU A 1 86 ? -9.701 14.491 9.742 1.00 87.81 86 GLU A CA 1
ATOM 700 C C . GLU A 1 86 ? -9.610 15.779 10.574 1.00 87.81 86 GLU A C 1
ATOM 702 O O . GLU A 1 86 ? -8.894 15.821 11.570 1.00 87.81 86 GLU A O 1
ATOM 707 N N . GLN A 1 87 ? -10.400 16.803 10.232 1.00 89.69 87 GLN A N 1
ATOM 708 C CA . GLN A 1 87 ? -10.374 18.084 10.945 1.00 89.69 87 GLN A CA 1
ATOM 709 C C . GLN A 1 87 ? -10.735 17.924 12.430 1.00 89.69 87 GLN A C 1
ATOM 711 O O . GLN A 1 87 ? -10.047 18.445 13.305 1.00 89.69 87 GLN A O 1
ATOM 716 N N . VAL A 1 88 ? -11.810 17.187 12.722 1.00 87.31 88 VAL A N 1
ATOM 717 C CA . VAL A 1 88 ? -12.270 16.987 14.103 1.00 87.31 88 VAL A CA 1
ATOM 718 C C . VAL A 1 88 ? -11.262 16.142 14.878 1.00 87.31 88 VAL A C 1
ATOM 720 O O . VAL A 1 88 ? -11.039 16.383 16.059 1.00 87.31 88 VAL A O 1
ATOM 723 N N . LEU A 1 89 ? -10.618 15.179 14.219 1.00 87.19 89 LEU A N 1
ATOM 724 C CA . LEU A 1 89 ? -9.563 14.371 14.816 1.00 87.19 89 LEU A CA 1
ATOM 725 C C . LEU A 1 89 ? -8.343 15.225 15.196 1.00 87.19 89 LEU A C 1
ATOM 727 O O . LEU A 1 89 ? -7.852 15.102 16.317 1.00 87.19 89 LEU A O 1
ATOM 731 N N . THR A 1 90 ? -7.914 16.138 14.319 1.00 89.94 90 THR A N 1
ATOM 732 C CA . THR A 1 90 ? -6.868 17.129 14.621 1.00 89.94 90 THR A CA 1
ATOM 733 C C . THR A 1 90 ? -7.257 17.989 15.828 1.00 89.94 90 THR A C 1
ATOM 735 O O . THR A 1 90 ? -6.466 18.127 16.759 1.00 89.94 90 THR A O 1
ATOM 738 N N . GLU A 1 91 ? -8.485 18.514 15.873 1.00 91.12 91 GLU A N 1
ATOM 739 C CA . GLU A 1 91 ? -8.977 19.321 17.003 1.00 91.12 91 GLU A CA 1
ATOM 740 C C . GLU A 1 91 ? -9.019 18.523 18.320 1.00 91.12 91 GLU A C 1
ATOM 742 O O . GLU A 1 91 ? -8.631 19.031 19.375 1.00 91.12 91 GLU A O 1
ATOM 747 N N . VAL A 1 92 ? -9.440 17.254 18.270 1.00 87.56 92 VAL A N 1
ATOM 748 C CA . VAL A 1 92 ? -9.441 16.343 19.426 1.00 87.56 92 VAL A CA 1
ATOM 749 C C . VAL A 1 92 ? -8.022 16.054 19.909 1.00 87.56 92 VAL A C 1
ATOM 751 O O . VAL A 1 92 ? -7.800 16.016 21.121 1.00 87.56 92 VAL A O 1
ATOM 754 N N . SER A 1 93 ? -7.066 15.875 18.997 1.00 87.25 93 SER A N 1
ATOM 755 C CA . SER A 1 93 ? -5.661 15.655 19.346 1.00 87.25 93 SER A CA 1
ATOM 756 C C . SER A 1 93 ? -5.056 16.889 20.016 1.00 87.25 93 SER A C 1
ATOM 758 O O . SER A 1 93 ? -4.529 16.779 21.122 1.00 87.25 93 SER A O 1
ATOM 760 N N . ILE A 1 94 ? -5.275 18.085 19.454 1.00 89.06 94 ILE A N 1
ATOM 761 C CA . ILE A 1 94 ? -4.857 19.363 20.065 1.00 89.06 94 ILE A CA 1
ATOM 762 C C . ILE A 1 94 ? -5.458 19.528 21.471 1.00 89.06 94 ILE A C 1
ATOM 764 O O . ILE A 1 94 ? -4.786 19.966 22.403 1.00 89.06 94 ILE A O 1
ATOM 768 N N . ALA A 1 95 ? -6.723 19.146 21.661 1.00 86.25 95 ALA A N 1
ATOM 769 C CA . ALA A 1 95 ? -7.395 19.229 22.956 1.00 86.25 95 ALA A CA 1
ATOM 770 C C . ALA A 1 95 ? -6.987 18.115 23.949 1.00 86.25 95 ALA A C 1
ATOM 772 O O . ALA A 1 95 ? -7.436 18.111 25.104 1.00 86.25 95 ALA A O 1
ATOM 773 N N . SER A 1 96 ? -6.187 17.131 23.527 1.00 82.62 96 SER A N 1
ATOM 774 C CA . SER A 1 96 ? -5.880 15.942 24.327 1.00 82.62 96 SER A CA 1
ATOM 775 C C . SER A 1 96 ? -4.664 16.075 25.238 1.00 82.62 96 SER A C 1
ATOM 777 O O . SER A 1 96 ? -4.616 15.354 26.236 1.00 82.62 96 SER A O 1
ATOM 779 N N . GLY A 1 97 ? -3.758 17.027 25.021 1.00 76.19 97 GLY A N 1
ATOM 780 C CA . GLY A 1 97 ? -2.659 17.248 25.958 1.00 76.19 97 GLY A CA 1
ATOM 781 C C . GLY A 1 97 ? -1.569 18.181 25.455 1.00 76.19 97 GLY A C 1
ATOM 782 O O . GLY A 1 97 ? -1.576 18.606 24.309 1.00 76.19 97 GLY A O 1
ATOM 783 N N . SER A 1 98 ? -0.628 18.492 26.350 1.00 74.19 98 SER A N 1
ATOM 784 C CA . SER A 1 98 ? 0.555 19.310 26.056 1.00 74.19 98 SER A CA 1
ATOM 785 C C . SER A 1 98 ? 1.789 18.493 25.656 1.00 74.19 98 SER A C 1
ATOM 787 O O . SER A 1 98 ? 2.767 19.079 25.207 1.00 74.19 98 SER A O 1
ATOM 789 N N . THR A 1 99 ? 1.785 17.173 25.881 1.00 84.94 99 THR A N 1
ATOM 790 C CA . THR A 1 99 ? 2.878 16.261 25.508 1.00 84.94 99 THR A CA 1
ATOM 791 C C . THR A 1 99 ? 2.342 15.083 24.699 1.00 84.94 99 THR A C 1
ATOM 793 O O . THR A 1 99 ? 1.260 14.570 24.995 1.00 84.94 99 THR A O 1
ATOM 796 N N . THR A 1 100 ? 3.126 14.630 23.721 1.00 83.81 100 THR A N 1
ATOM 797 C CA . THR A 1 100 ? 2.769 13.561 22.776 1.00 83.81 100 THR A CA 1
ATOM 798 C C . THR A 1 100 ? 2.397 12.245 23.462 1.00 83.81 100 THR A C 1
ATOM 800 O O . THR A 1 100 ? 1.345 11.686 23.173 1.00 83.81 100 THR A O 1
ATOM 803 N N . GLU A 1 101 ? 3.170 11.787 24.455 1.00 84.19 101 GLU A N 1
ATOM 804 C CA . GLU A 1 101 ? 2.881 10.533 25.178 1.00 84.19 101 GLU A CA 1
ATOM 805 C C . GLU A 1 101 ? 1.504 10.563 25.876 1.00 84.19 101 GLU A C 1
ATOM 807 O O . GLU A 1 101 ? 0.715 9.614 25.799 1.00 84.19 101 GLU A O 1
ATOM 812 N N . TYR A 1 102 ? 1.174 11.683 26.530 1.00 85.06 102 TYR A N 1
ATOM 813 C CA . TYR A 1 102 ? -0.115 11.841 27.204 1.00 85.06 102 TYR A CA 1
ATOM 814 C C . TYR A 1 102 ? -1.265 11.973 26.197 1.00 85.06 102 TYR A C 1
ATOM 816 O O . TYR A 1 102 ? -2.327 11.373 26.394 1.00 85.06 102 TYR A O 1
ATOM 824 N N . ALA A 1 103 ? -1.046 12.719 25.109 1.00 87.62 103 ALA A N 1
ATOM 825 C CA . ALA A 1 103 ? -2.017 12.879 24.033 1.00 87.62 103 ALA A CA 1
ATOM 826 C C . ALA A 1 103 ? -2.356 11.527 23.386 1.00 87.62 103 ALA A C 1
ATOM 828 O O . ALA A 1 103 ? -3.534 11.171 23.323 1.00 87.62 103 ALA A O 1
ATOM 829 N N . ILE A 1 104 ? -1.350 10.728 23.013 1.00 91.19 104 ILE A N 1
ATOM 830 C CA . ILE A 1 104 ? -1.531 9.397 22.414 1.00 91.19 104 ILE A CA 1
ATOM 831 C C . ILE A 1 104 ? -2.310 8.478 23.353 1.00 91.19 104 ILE A C 1
ATOM 833 O O . ILE A 1 104 ? -3.289 7.866 22.931 1.00 91.19 104 ILE A O 1
ATOM 837 N N . SER A 1 105 ? -1.947 8.415 24.637 1.00 91.12 105 SER A N 1
ATOM 838 C CA . SER A 1 105 ? -2.655 7.575 25.613 1.00 91.12 105 SER A CA 1
ATOM 839 C C . SER A 1 105 ? -4.152 7.909 25.698 1.00 91.12 105 SER A C 1
ATOM 841 O O . SER A 1 105 ? -5.001 7.014 25.679 1.00 91.12 105 SER A O 1
ATOM 843 N N . LYS A 1 106 ? -4.505 9.202 25.707 1.00 90.62 106 LYS A N 1
ATOM 844 C CA . LYS A 1 106 ? -5.905 9.652 25.695 1.00 90.62 106 LYS A CA 1
ATOM 845 C C . LYS A 1 106 ? -6.598 9.347 24.363 1.00 90.62 106 LYS A C 1
ATOM 847 O O . LYS A 1 106 ? -7.748 8.901 24.361 1.00 90.62 106 LYS A O 1
ATOM 852 N N . LEU A 1 107 ? -5.908 9.551 23.242 1.00 93.38 107 LEU A N 1
ATOM 853 C CA . LEU A 1 107 ? -6.414 9.255 21.901 1.00 93.38 107 LEU A CA 1
ATOM 854 C C . LEU A 1 107 ? -6.666 7.758 21.693 1.00 93.38 107 LEU A C 1
ATOM 856 O O . LEU A 1 107 ? -7.633 7.404 21.025 1.00 93.38 107 LEU A O 1
ATOM 860 N N . VAL A 1 108 ? -5.878 6.875 22.311 1.00 95.00 108 VAL A N 1
ATOM 861 C CA . VAL A 1 108 ? -6.116 5.421 22.293 1.00 95.00 108 VAL A CA 1
ATOM 862 C C . VAL A 1 108 ? -7.489 5.087 22.880 1.00 95.00 108 VAL A C 1
ATOM 864 O O . VAL A 1 108 ? -8.255 4.344 22.266 1.00 95.00 108 VAL A O 1
ATOM 867 N N . SER A 1 109 ? -7.837 5.664 24.035 1.00 92.50 109 SER A N 1
ATOM 868 C CA . SER A 1 109 ? -9.152 5.463 24.663 1.00 92.50 109 SER A CA 1
ATOM 869 C C . SER A 1 109 ? -10.291 6.045 23.821 1.00 92.50 109 SER A C 1
ATOM 871 O O . SER A 1 109 ? -11.372 5.459 23.741 1.00 92.50 109 SER A O 1
ATOM 873 N N . ILE A 1 110 ? -10.048 7.181 23.158 1.00 93.25 110 ILE A N 1
ATOM 874 C CA . ILE A 1 110 ? -10.999 7.784 22.216 1.00 93.25 110 ILE A CA 1
ATOM 875 C C . ILE A 1 110 ? -11.227 6.857 21.018 1.00 93.25 110 ILE A C 1
ATOM 877 O O . ILE A 1 110 ? -12.378 6.616 20.658 1.00 93.25 110 ILE A O 1
ATOM 881 N N . TRP A 1 111 ? -10.171 6.284 20.440 1.00 95.81 111 TRP A N 1
ATOM 882 C CA . TRP A 1 111 ? -10.294 5.331 19.340 1.00 95.81 111 TRP A CA 1
ATOM 883 C C . TRP A 1 111 ? -11.014 4.050 19.748 1.00 95.81 111 TRP A C 1
ATOM 885 O O . TRP A 1 111 ? -11.888 3.606 19.007 1.00 95.81 111 TRP A O 1
ATOM 895 N N . GLU A 1 112 ? -10.735 3.485 20.929 1.00 95.75 112 GLU A N 1
ATOM 896 C CA . GLU A 1 112 ? -11.500 2.332 21.430 1.00 95.75 112 GLU A CA 1
ATOM 897 C C . GLU A 1 112 ? -12.996 2.670 21.529 1.00 95.75 112 GLU A C 1
ATOM 899 O O . GLU A 1 112 ? -13.839 1.877 21.102 1.00 95.75 112 GLU A O 1
ATOM 904 N N . HIS A 1 113 ? -13.338 3.862 22.028 1.00 94.25 113 HIS A N 1
ATOM 905 C CA . HIS A 1 113 ? -14.725 4.315 22.093 1.00 94.25 113 HIS A CA 1
ATOM 906 C C . HIS A 1 113 ? -15.365 4.448 20.703 1.00 94.25 113 HIS A C 1
ATOM 908 O O . HIS A 1 113 ? -16.454 3.918 20.477 1.00 94.25 113 HIS A O 1
ATOM 914 N N . VAL A 1 114 ? -14.679 5.110 19.767 1.00 95.00 114 VAL A N 1
ATOM 915 C CA . VAL A 1 114 ? -15.136 5.293 18.382 1.00 95.00 114 VAL A CA 1
ATOM 916 C C . VAL A 1 114 ? -15.378 3.943 17.702 1.00 95.00 114 VAL A C 1
ATOM 918 O O . VAL A 1 114 ? -16.434 3.748 17.102 1.00 95.00 114 VAL A O 1
ATOM 921 N N . ILE A 1 115 ? -14.452 2.991 17.847 1.00 96.81 115 ILE A N 1
ATOM 922 C CA . ILE A 1 115 ? -14.569 1.640 17.282 1.00 96.81 115 ILE A CA 1
ATOM 923 C C . ILE A 1 115 ? -15.812 0.925 17.829 1.00 96.81 115 ILE A C 1
ATOM 925 O O . ILE A 1 115 ? -16.589 0.367 17.056 1.00 96.81 115 ILE A O 1
ATOM 929 N N . TRP A 1 116 ? -16.066 0.984 19.139 1.00 97.44 116 TRP A N 1
ATOM 930 C CA . TRP A 1 116 ? -17.287 0.404 19.712 1.00 97.44 116 TRP A CA 1
ATOM 931 C C . TRP A 1 116 ? -18.563 1.087 19.214 1.00 97.44 116 TRP A C 1
ATOM 933 O O . TRP A 1 116 ? -19.546 0.399 18.950 1.00 97.44 116 TRP A O 1
ATOM 943 N N . CYS A 1 117 ? -18.562 2.408 19.025 1.00 95.44 117 CYS A N 1
ATOM 944 C CA . CYS A 1 117 ? -19.705 3.109 18.436 1.00 95.44 117 CYS A CA 1
ATOM 945 C C . CYS A 1 117 ? -19.997 2.655 16.999 1.00 95.44 117 CYS A C 1
ATOM 947 O O . CYS A 1 117 ? -21.166 2.520 16.639 1.00 95.44 117 CYS A O 1
ATOM 949 N N . ILE A 1 118 ? -18.958 2.388 16.202 1.00 95.94 118 ILE A N 1
ATOM 950 C CA . ILE A 1 118 ? -19.086 1.823 14.850 1.00 95.94 118 ILE A CA 1
ATOM 951 C C . ILE A 1 118 ? -19.714 0.426 14.918 1.00 95.94 118 ILE A C 1
ATOM 953 O O . ILE A 1 118 ? -20.706 0.164 14.240 1.00 95.94 118 ILE A O 1
ATOM 957 N N . ILE A 1 119 ? -19.191 -0.440 15.791 1.00 97.38 119 ILE A N 1
ATOM 958 C CA . ILE A 1 119 ? -19.704 -1.804 15.987 1.00 97.38 119 ILE A CA 1
ATOM 959 C C . ILE A 1 119 ? -21.171 -1.779 16.432 1.00 97.38 119 ILE A C 1
ATOM 961 O O . ILE A 1 119 ? -21.987 -2.542 15.921 1.00 97.38 119 ILE A O 1
ATOM 965 N N . PHE A 1 120 ? -21.539 -0.895 17.361 1.00 97.19 120 PHE A N 1
ATOM 966 C CA . PHE A 1 120 ? -22.925 -0.780 17.812 1.00 97.19 120 PHE A CA 1
ATOM 967 C C . PHE A 1 120 ? -23.860 -0.264 16.721 1.00 97.19 120 PHE A C 1
ATOM 969 O O . PHE A 1 120 ? -24.991 -0.738 16.652 1.00 97.19 120 PHE A O 1
ATOM 976 N N . ASP A 1 121 ? -23.428 0.672 15.867 1.00 95.31 121 ASP A N 1
ATOM 977 C CA . ASP A 1 121 ? -24.264 1.135 14.749 1.00 95.31 121 ASP A CA 1
ATOM 978 C C . ASP A 1 121 ? -24.523 0.020 13.728 1.00 95.31 121 ASP A C 1
ATOM 980 O O . ASP A 1 121 ? -25.647 -0.079 13.229 1.00 95.31 121 ASP A O 1
ATOM 984 N N . GLU A 1 122 ? -23.530 -0.835 13.469 1.00 95.62 122 GLU A N 1
ATOM 985 C CA . GLU A 1 122 ? -23.674 -2.004 12.593 1.00 95.62 122 GLU A CA 1
ATOM 986 C C . GLU A 1 122 ? -24.594 -3.067 13.215 1.00 95.62 122 GLU A C 1
ATOM 988 O O . GLU A 1 122 ? -25.509 -3.577 12.572 1.00 95.62 122 GLU A O 1
ATOM 993 N N . LEU A 1 123 ? -24.423 -3.353 14.508 1.00 96.69 123 LEU A N 1
ATOM 994 C CA . LEU A 1 123 ? -25.163 -4.408 15.210 1.00 96.69 123 LEU A CA 1
ATOM 995 C C . LEU A 1 123 ? -26.485 -3.936 15.847 1.00 96.69 123 LEU A C 1
ATOM 997 O O . LEU A 1 123 ? -27.144 -4.705 16.548 1.00 96.69 123 LEU A O 1
ATOM 1001 N N . LYS A 1 124 ? -26.926 -2.693 15.620 1.00 95.62 124 LYS A N 1
ATOM 1002 C CA . LYS A 1 124 ? -28.119 -2.114 16.281 1.00 95.62 124 LYS A CA 1
ATOM 1003 C C . LYS A 1 124 ? -29.426 -2.859 16.016 1.00 95.62 124 LYS A C 1
ATOM 1005 O O . LYS A 1 124 ? -30.367 -2.731 16.794 1.00 95.62 124 LYS A O 1
ATOM 1010 N N . ASP A 1 125 ? -29.513 -3.590 14.908 1.00 95.62 125 ASP A N 1
ATOM 1011 C CA . ASP A 1 125 ? -30.709 -4.354 14.547 1.00 95.62 125 ASP A CA 1
ATOM 1012 C C . ASP A 1 125 ? -30.681 -5.785 15.140 1.00 95.62 125 ASP A C 1
ATOM 1014 O O . ASP A 1 125 ? -31.686 -6.490 15.070 1.00 95.62 125 ASP A O 1
ATOM 1018 N N . VAL A 1 126 ? -29.581 -6.193 15.795 1.00 96.56 126 VAL A N 1
ATOM 1019 C CA . VAL A 1 126 ? -29.447 -7.488 16.493 1.00 96.56 126 VAL A CA 1
ATOM 1020 C C . VAL A 1 126 ? -30.190 -7.490 17.833 1.00 96.56 126 VAL A C 1
ATOM 1022 O O . VAL A 1 126 ? -30.823 -8.484 18.185 1.00 96.56 126 VAL A O 1
ATOM 1025 N N . SER A 1 127 ? -30.128 -6.387 18.588 1.00 97.31 127 SER A N 1
ATOM 1026 C CA . SER A 1 127 ? -30.690 -6.296 19.940 1.00 97.31 127 SER A CA 1
ATOM 1027 C C . SER A 1 127 ? -31.110 -4.880 20.325 1.00 97.31 127 SER A C 1
ATOM 1029 O O . SER A 1 127 ? -30.472 -3.896 19.953 1.00 97.31 127 SER A O 1
ATOM 1031 N N . LEU A 1 128 ? -32.148 -4.776 21.163 1.00 96.56 128 LEU A N 1
ATOM 1032 C CA . LEU A 1 128 ? -32.564 -3.515 21.779 1.00 96.56 128 LEU A CA 1
ATOM 1033 C C . LEU A 1 128 ? -31.491 -2.913 22.696 1.00 96.56 128 LEU A C 1
ATOM 1035 O O . LEU A 1 128 ? -31.434 -1.690 22.805 1.00 96.56 128 LEU A O 1
ATOM 1039 N N . THR A 1 129 ? -30.661 -3.723 23.354 1.00 97.25 129 THR A N 1
ATOM 1040 C CA . THR A 1 129 ? -29.577 -3.232 24.220 1.00 97.25 129 THR A CA 1
ATOM 1041 C C . THR A 1 129 ? -28.504 -2.550 23.384 1.00 97.25 129 THR A C 1
ATOM 1043 O O . THR A 1 129 ? -28.175 -1.391 23.632 1.00 97.25 129 THR A O 1
ATOM 1046 N N . ILE A 1 130 ? -28.043 -3.219 22.321 1.00 96.62 130 ILE A N 1
ATOM 1047 C CA . ILE A 1 130 ? -27.077 -2.653 21.372 1.00 96.62 130 ILE A CA 1
ATOM 1048 C C . ILE A 1 130 ? -27.661 -1.390 20.737 1.00 96.62 130 ILE A C 1
ATOM 1050 O O . ILE A 1 130 ? -27.009 -0.349 20.702 1.00 96.62 130 ILE A O 1
ATOM 1054 N N . LYS A 1 131 ? -28.935 -1.430 20.332 1.00 95.62 131 LYS A N 1
ATOM 1055 C CA . LYS A 1 131 ? -29.640 -0.276 19.764 1.00 95.62 131 LYS A CA 1
ATOM 1056 C C . LYS A 1 131 ? -29.698 0.939 20.689 1.00 95.62 131 LYS A C 1
ATOM 1058 O O . LYS A 1 131 ? -29.681 2.060 20.192 1.00 95.62 131 LYS A O 1
ATOM 1063 N N . LYS A 1 132 ? -29.802 0.738 22.008 1.00 93.88 132 LYS A N 1
ATOM 1064 C CA . LYS A 1 132 ? -29.795 1.829 23.000 1.00 93.88 132 LYS A CA 1
ATOM 1065 C C . LYS A 1 132 ? -28.419 2.482 23.131 1.00 93.88 132 LYS A C 1
ATOM 1067 O O . LYS A 1 132 ? -28.361 3.677 23.400 1.00 93.88 132 LYS A O 1
ATOM 1072 N N . ALA A 1 133 ? -27.345 1.712 22.960 1.00 92.44 133 ALA A N 1
ATOM 1073 C CA . ALA A 1 133 ? -25.974 2.218 22.989 1.00 92.44 133 ALA A CA 1
ATOM 1074 C C . ALA A 1 133 ? -25.509 2.780 21.632 1.00 92.44 133 ALA A C 1
ATOM 1076 O O . ALA A 1 133 ? -24.582 3.591 21.585 1.00 92.44 133 ALA A O 1
ATOM 1077 N N . ALA A 1 134 ? -26.139 2.360 20.533 1.00 90.69 134 ALA A N 1
ATOM 1078 C CA . ALA A 1 134 ? -25.867 2.860 19.194 1.00 90.69 134 ALA A CA 1
ATOM 1079 C C . ALA A 1 134 ? -26.274 4.335 19.045 1.00 90.69 134 ALA A C 1
ATOM 1081 O O . ALA A 1 134 ? -27.301 4.784 19.559 1.00 90.69 134 ALA A O 1
ATOM 1082 N N . PHE A 1 135 ? -25.493 5.093 18.276 1.00 81.50 135 PHE A N 1
ATOM 1083 C CA . PHE A 1 135 ? -25.855 6.464 17.930 1.00 81.50 135 PHE A CA 1
ATOM 1084 C C . PHE A 1 135 ? -27.107 6.474 17.044 1.00 81.50 135 PHE A C 1
ATOM 1086 O O . PHE A 1 135 ? -27.167 5.806 16.011 1.00 81.50 135 PHE A O 1
ATOM 1093 N N . ILE A 1 136 ? -28.120 7.259 17.428 1.00 72.62 136 ILE A N 1
ATOM 1094 C CA . ILE A 1 136 ? -29.340 7.404 16.626 1.00 72.62 136 ILE A CA 1
ATOM 1095 C C . ILE A 1 136 ? -28.979 8.131 15.334 1.00 72.62 136 ILE A C 1
ATOM 1097 O O . ILE A 1 136 ? -28.741 9.338 15.319 1.00 72.62 136 ILE A O 1
ATOM 1101 N N . ARG A 1 137 ? -28.962 7.379 14.236 1.00 71.88 137 ARG A N 1
ATOM 1102 C CA . ARG A 1 137 ? -28.532 7.866 12.933 1.00 71.88 137 ARG A CA 1
ATOM 1103 C C . ARG A 1 137 ? -29.516 7.483 11.835 1.00 71.88 137 ARG A C 1
ATOM 1105 O O . ARG A 1 137 ? -30.107 6.402 11.849 1.00 71.88 137 ARG A O 1
ATOM 1112 N N . ASN A 1 138 ? -29.659 8.355 10.838 1.00 67.50 138 ASN A N 1
ATOM 1113 C CA . ASN A 1 138 ? -30.364 8.022 9.600 1.00 67.50 138 ASN A CA 1
ATOM 1114 C C . ASN A 1 138 ? -29.572 6.953 8.825 1.00 67.50 138 ASN A C 1
ATOM 1116 O O . ASN A 1 138 ? -28.385 7.150 8.568 1.00 67.50 138 ASN A O 1
ATOM 1120 N N . LYS A 1 139 ? -30.240 5.872 8.381 1.00 68.12 139 LYS A N 1
ATOM 1121 C CA . LYS A 1 139 ? -29.651 4.695 7.690 1.00 68.12 139 LYS A CA 1
ATOM 1122 C C . LYS A 1 139 ? -28.765 4.991 6.455 1.00 68.12 139 LYS A C 1
ATOM 1124 O O . LYS A 1 139 ? -28.172 4.069 5.924 1.00 68.12 139 LYS A O 1
ATOM 1129 N N . LYS A 1 140 ? -28.675 6.237 5.975 1.00 74.00 140 LYS A N 1
ATOM 1130 C CA . LYS A 1 140 ? -27.954 6.633 4.747 1.00 74.00 140 LYS A CA 1
ATOM 1131 C C . LYS A 1 140 ? -26.599 7.319 4.969 1.00 74.00 140 LYS A C 1
ATOM 1133 O O . LYS A 1 140 ? -26.098 7.957 4.052 1.00 74.00 140 LYS A O 1
ATOM 1138 N N . THR A 1 141 ? -26.041 7.301 6.171 1.00 80.38 141 THR A N 1
ATOM 1139 C CA . THR A 1 141 ? -24.789 8.032 6.448 1.00 80.38 141 THR A CA 1
ATOM 1140 C C . THR A 1 141 ? -23.585 7.085 6.452 1.00 80.38 141 THR A C 1
ATOM 1142 O O . THR A 1 141 ? -23.711 5.924 6.832 1.00 80.38 141 THR A O 1
ATOM 1145 N N . SER A 1 142 ? -22.426 7.568 6.002 1.00 89.38 142 SER A N 1
ATOM 1146 C CA . SER A 1 142 ? -21.131 6.862 5.973 1.00 89.38 142 SER A CA 1
ATOM 1147 C C . SER A 1 142 ? -20.588 6.626 7.387 1.00 89.38 142 SER A C 1
ATOM 1149 O O . SER A 1 142 ? -20.875 7.410 8.297 1.00 89.38 142 SER A O 1
ATOM 1151 N N . PHE A 1 143 ? -19.802 5.569 7.617 1.00 90.69 143 PHE A N 1
ATOM 1152 C CA . PHE A 1 143 ? -19.131 5.374 8.913 1.00 90.69 143 PHE A CA 1
ATOM 1153 C C . PHE A 1 143 ? -18.169 6.522 9.246 1.00 90.69 143 PHE A C 1
ATOM 1155 O O . PHE A 1 143 ? -18.095 6.926 10.403 1.00 90.69 143 PHE A O 1
ATOM 1162 N N . ALA A 1 144 ? -17.541 7.140 8.245 1.00 88.94 144 ALA A N 1
ATOM 1163 C CA . ALA A 1 144 ? -16.720 8.334 8.425 1.00 88.94 144 ALA A CA 1
ATOM 1164 C C . ALA A 1 144 ? -17.489 9.503 9.068 1.00 88.94 144 ALA A C 1
ATOM 1166 O O . ALA A 1 144 ? -17.014 10.122 10.025 1.00 88.94 144 ALA A O 1
ATOM 1167 N N . ARG A 1 145 ? -18.735 9.746 8.650 1.00 90.81 145 ARG A N 1
ATOM 1168 C CA . ARG A 1 145 ? -19.598 10.746 9.288 1.00 90.81 145 ARG A CA 1
ATOM 1169 C C . ARG A 1 145 ? -19.982 10.372 10.716 1.00 90.81 145 ARG A C 1
ATOM 1171 O O . ARG A 1 145 ? -20.063 11.260 11.559 1.00 90.81 145 ARG A O 1
ATOM 1178 N N . LEU A 1 146 ? -20.202 9.085 11.000 1.00 91.19 146 LEU A N 1
ATOM 1179 C CA . LEU A 1 146 ? -20.424 8.623 12.374 1.00 91.19 146 LEU A CA 1
ATOM 1180 C C . LEU A 1 146 ? -19.199 8.929 13.245 1.00 91.19 146 LEU A C 1
ATOM 1182 O O . LEU A 1 146 ? -19.360 9.503 14.317 1.00 91.19 146 LEU A O 1
ATOM 1186 N N . ILE A 1 147 ? -17.993 8.611 12.767 1.00 91.31 147 ILE A N 1
ATOM 1187 C CA . ILE A 1 147 ? -16.737 8.922 13.465 1.00 91.31 147 ILE A CA 1
ATOM 1188 C C . ILE A 1 147 ? -16.651 10.416 13.747 1.00 91.31 147 ILE A C 1
ATOM 1190 O O . ILE A 1 147 ? -16.433 10.807 14.891 1.00 91.31 147 ILE A O 1
ATOM 1194 N N . ARG A 1 148 ? -16.892 11.255 12.735 1.00 92.50 148 ARG A N 1
ATOM 1195 C CA . ARG A 1 148 ? -16.902 12.710 12.894 1.00 92.50 148 ARG A CA 1
ATOM 1196 C C . ARG A 1 148 ? -17.869 13.150 13.991 1.00 92.50 148 ARG A C 1
ATOM 1198 O O . ARG A 1 148 ? -17.479 13.905 14.873 1.00 92.50 148 ARG A O 1
ATOM 1205 N N . ASP A 1 149 ? -19.112 12.680 13.945 1.00 91.56 149 ASP A N 1
ATOM 1206 C CA . ASP A 1 149 ? -20.155 13.096 14.883 1.00 91.56 149 ASP A CA 1
ATOM 1207 C C . ASP A 1 149 ? -19.832 12.627 16.325 1.00 91.56 149 ASP A C 1
ATOM 1209 O O . ASP A 1 149 ? -20.023 13.388 17.280 1.00 91.56 149 ASP A O 1
ATOM 1213 N N . VAL A 1 150 ? -19.259 11.425 16.491 1.00 91.00 150 VAL A N 1
ATOM 1214 C CA . VAL A 1 150 ? -18.751 10.917 17.782 1.00 91.00 150 VAL A CA 1
ATOM 1215 C C . VAL A 1 150 ? -17.599 11.785 18.289 1.00 91.00 150 VAL A C 1
ATOM 1217 O O . VAL A 1 150 ? -17.652 12.274 19.420 1.00 91.00 150 VAL A O 1
ATOM 1220 N N . LEU A 1 151 ? -16.586 12.032 17.455 1.00 91.62 151 LEU A N 1
ATOM 1221 C CA . LEU A 1 151 ? -15.429 12.858 17.801 1.00 91.62 151 LEU A CA 1
ATOM 1222 C C . LEU A 1 151 ? -15.842 14.292 18.151 1.00 91.62 151 LEU A C 1
ATOM 1224 O O . LEU A 1 151 ? -15.347 14.838 19.132 1.00 91.62 151 LEU A O 1
ATOM 1228 N N . SER A 1 152 ? -16.798 14.887 17.433 1.00 92.50 152 SER A N 1
ATOM 1229 C CA . SER A 1 152 ? -17.336 16.216 17.755 1.00 92.50 152 SER A CA 1
ATOM 1230 C C . SER A 1 152 ? -18.057 16.220 19.104 1.00 92.50 152 SER A C 1
ATOM 1232 O O . SER A 1 152 ? -17.916 17.162 19.886 1.00 92.50 152 SER A O 1
ATOM 1234 N N . GLY A 1 153 ? -18.806 15.159 19.417 1.00 90.31 153 GLY A N 1
ATOM 1235 C CA . GLY A 1 153 ? -19.425 14.982 20.730 1.00 90.31 153 GLY A CA 1
ATOM 1236 C C . GLY A 1 153 ? -18.394 14.911 21.860 1.00 90.31 153 GLY A C 1
ATOM 1237 O O . GLY A 1 153 ? -18.583 15.534 22.907 1.00 90.31 153 GLY A O 1
ATOM 1238 N N . ILE A 1 154 ? -17.289 14.195 21.639 1.00 88.62 154 ILE A N 1
ATOM 1239 C CA . ILE A 1 154 ? -16.161 14.116 22.578 1.00 88.62 154 ILE A CA 1
ATOM 1240 C C . ILE A 1 154 ? -15.489 15.484 22.720 1.00 88.62 154 ILE A C 1
ATOM 1242 O O . ILE A 1 154 ? -15.314 15.959 23.841 1.00 88.62 154 ILE A O 1
ATOM 1246 N N . LEU A 1 155 ? -15.175 16.147 21.607 1.00 88.88 155 LEU A N 1
ATOM 1247 C CA . LEU A 1 155 ? -14.537 17.460 21.583 1.00 88.88 155 LEU A CA 1
ATOM 1248 C C . LEU A 1 155 ? -15.345 18.497 22.369 1.00 88.88 155 LEU A C 1
ATOM 1250 O O . LEU A 1 155 ? -14.790 19.183 23.222 1.00 88.88 155 LEU A O 1
ATOM 1254 N N . ASN A 1 156 ? -16.663 18.557 22.161 1.00 88.69 156 ASN A N 1
ATOM 1255 C CA . ASN A 1 156 ? -17.552 19.458 22.901 1.00 88.69 156 ASN A CA 1
ATOM 1256 C C . ASN A 1 156 ? -17.523 19.192 24.414 1.00 88.69 156 ASN A C 1
ATOM 1258 O O . ASN A 1 156 ? -17.541 20.123 25.222 1.00 88.69 156 ASN A O 1
ATOM 1262 N N . LYS A 1 157 ? -17.440 17.925 24.835 1.00 86.31 157 LYS A N 1
ATOM 1263 C CA . LYS A 1 157 ? -17.277 17.585 26.257 1.00 86.31 157 LYS A CA 1
ATOM 1264 C C . LYS A 1 157 ? -15.913 18.040 26.787 1.00 86.31 157 LYS A C 1
ATOM 1266 O O . LYS A 1 157 ? -15.870 18.599 27.883 1.00 86.31 157 LYS A O 1
ATOM 1271 N N . ILE A 1 158 ? -14.840 17.852 26.009 1.00 83.38 158 ILE A N 1
ATOM 1272 C CA . ILE A 1 158 ? -13.471 18.305 26.325 1.00 83.38 158 ILE A CA 1
ATOM 1273 C C . ILE A 1 158 ? -13.401 19.817 26.510 1.00 83.38 158 ILE A C 1
ATOM 1275 O O . ILE A 1 158 ? -12.874 20.275 27.521 1.00 83.38 158 ILE A O 1
ATOM 1279 N N . THR A 1 159 ? -13.981 20.592 25.601 1.00 85.31 159 THR A N 1
ATOM 1280 C CA . THR A 1 159 ? -13.930 22.060 25.655 1.00 85.31 159 THR A CA 1
ATOM 1281 C C . THR A 1 159 ? -14.832 22.651 26.740 1.00 85.31 159 THR A C 1
ATOM 1283 O O . THR A 1 159 ? -14.488 23.665 27.343 1.00 85.31 159 THR A O 1
ATOM 1286 N N . SER A 1 160 ? -15.970 22.012 27.027 1.00 83.62 160 SER A N 1
ATOM 1287 C CA . SER A 1 160 ? -16.945 22.489 28.020 1.00 83.62 160 SER A CA 1
ATOM 1288 C C . SER A 1 160 ? -16.580 22.207 29.483 1.00 83.62 160 SER A C 1
ATOM 1290 O O . SER A 1 160 ? -17.106 22.873 30.376 1.00 83.62 160 SER A O 1
ATOM 1292 N N . SER A 1 161 ? -15.708 21.231 29.765 1.00 69.31 161 SER A N 1
ATOM 1293 C CA . SER A 1 161 ? -15.442 20.777 31.135 1.00 69.31 161 SER A CA 1
ATOM 1294 C C . SER A 1 161 ? -13.949 20.638 31.439 1.00 69.31 161 SER A C 1
ATOM 1296 O O . SER A 1 161 ? -13.215 19.898 30.788 1.00 69.31 161 SER A O 1
ATOM 1298 N N . SER A 1 162 ? -13.496 21.304 32.505 1.00 60.12 162 SER A N 1
ATOM 1299 C CA . SER A 1 162 ? -12.098 21.295 32.963 1.00 60.12 162 SER A CA 1
ATOM 1300 C C . SER A 1 162 ? -11.647 19.978 33.625 1.00 60.12 162 SER A C 1
ATOM 1302 O O . SER A 1 162 ? -10.520 19.892 34.105 1.00 60.12 162 SER A O 1
ATOM 1304 N N . LYS A 1 163 ? -12.504 18.944 33.672 1.00 60.41 163 LYS A N 1
ATOM 1305 C CA . LYS A 1 163 ? -12.246 17.632 34.304 1.00 60.41 163 LYS A CA 1
ATOM 1306 C C . LYS A 1 163 ? -12.711 16.473 33.409 1.00 60.41 163 LYS A C 1
ATOM 1308 O O . LYS A 1 163 ? -13.648 15.761 33.756 1.00 60.41 163 LYS A O 1
ATOM 1313 N N . THR A 1 164 ? -12.116 16.320 32.227 1.00 55.50 164 THR A N 1
ATOM 1314 C CA . THR A 1 164 ? -12.731 15.538 31.140 1.00 55.50 164 THR A CA 1
ATOM 1315 C C . THR A 1 164 ? -12.359 14.068 31.016 1.00 55.50 164 THR A C 1
ATOM 1317 O O . THR A 1 164 ? -13.151 13.327 30.435 1.00 55.50 164 THR A O 1
ATOM 1320 N N . SER A 1 165 ? -11.211 13.623 31.533 1.00 59.94 165 SER A N 1
ATOM 1321 C CA . SER A 1 165 ? -10.819 12.206 31.432 1.00 59.94 165 SER A CA 1
ATOM 1322 C C . SER A 1 165 ? -11.857 11.292 32.086 1.00 59.94 165 SER A C 1
ATOM 1324 O O . SER A 1 165 ? -12.324 10.343 31.462 1.00 59.94 165 SER A O 1
ATOM 1326 N N . SER A 1 166 ? -12.349 11.684 33.264 1.00 65.50 166 SER A N 1
ATOM 1327 C CA . SER A 1 166 ? -13.352 10.911 33.994 1.00 65.50 166 SER A CA 1
ATOM 1328 C C . SER A 1 166 ? -14.696 10.815 33.271 1.00 65.50 166 SER A C 1
ATOM 1330 O O . SER A 1 166 ? -15.407 9.846 33.464 1.00 65.50 166 SER A O 1
ATOM 1332 N N . SER A 1 167 ? -15.081 11.772 32.421 1.00 71.88 167 SER A N 1
ATOM 1333 C CA . SER A 1 167 ? -16.398 11.746 31.759 1.00 71.88 167 SER A CA 1
ATOM 1334 C C . SER A 1 167 ? -16.483 10.700 30.642 1.00 71.88 167 SER A C 1
ATOM 1336 O O . SER A 1 167 ? -17.507 10.031 30.499 1.00 71.88 167 SER A O 1
ATOM 1338 N N . LEU A 1 168 ? -15.409 10.540 29.857 1.00 75.25 168 LEU A N 1
ATOM 1339 C CA . LEU A 1 168 ? -15.340 9.502 28.824 1.00 75.25 168 LEU A CA 1
ATOM 1340 C C . LEU A 1 168 ? -15.214 8.115 29.462 1.00 75.25 168 LEU A C 1
ATOM 1342 O O . LEU A 1 168 ? -15.934 7.205 29.063 1.00 75.25 168 LEU A O 1
ATOM 1346 N N . GLU A 1 169 ? -14.359 7.984 30.477 1.00 77.00 169 GLU A N 1
ATOM 1347 C CA . GLU A 1 169 ? -14.204 6.754 31.262 1.00 77.00 169 GLU A CA 1
ATOM 1348 C C . GLU A 1 169 ? -15.535 6.348 31.908 1.00 77.00 169 GLU A C 1
ATOM 1350 O O . GLU A 1 169 ? -16.014 5.249 31.657 1.00 77.00 169 GLU A O 1
ATOM 1355 N N . ASN A 1 170 ? -16.225 7.271 32.589 1.00 81.06 170 ASN A N 1
ATOM 1356 C CA . ASN A 1 170 ? -17.547 7.019 33.175 1.00 81.06 170 ASN A CA 1
ATOM 1357 C C . ASN A 1 170 ? -18.592 6.584 32.134 1.00 81.06 170 ASN A C 1
ATOM 1359 O O . ASN A 1 170 ? -19.509 5.835 32.458 1.00 81.06 170 ASN A O 1
ATOM 1363 N N . TYR A 1 171 ? -18.503 7.072 30.890 1.00 78.31 171 TYR A N 1
ATOM 1364 C CA . TYR A 1 171 ? -19.405 6.633 29.823 1.00 78.31 171 TYR A CA 1
ATOM 1365 C C . TYR A 1 171 ? -19.057 5.227 29.325 1.00 78.31 171 TYR A C 1
ATOM 1367 O O . TYR A 1 171 ? -19.954 4.401 29.155 1.00 78.31 171 TYR A O 1
ATOM 1375 N N . LEU A 1 172 ? -17.769 4.939 29.114 1.00 77.62 172 LEU A N 1
ATOM 1376 C CA . LEU A 1 172 ? -17.281 3.604 28.748 1.00 77.62 172 LEU A CA 1
ATOM 1377 C C . LEU A 1 172 ? -17.578 2.559 29.834 1.00 77.62 172 LEU A C 1
ATOM 1379 O O . LEU A 1 172 ? -17.757 1.383 29.524 1.00 77.62 172 LEU A O 1
ATOM 1383 N N . GLU A 1 173 ? -17.663 3.001 31.085 1.00 86.50 173 GLU A N 1
ATOM 1384 C CA . GLU A 1 173 ? -18.044 2.207 32.253 1.00 86.50 173 GLU A CA 1
ATOM 1385 C C . GLU A 1 173 ? -19.550 2.239 32.543 1.00 86.50 173 GLU A C 1
ATOM 1387 O O . GLU A 1 173 ? -20.011 1.591 33.484 1.00 86.50 173 GLU A O 1
ATOM 1392 N N . SER A 1 174 ? -20.343 2.969 31.750 1.00 91.00 174 SER A N 1
ATOM 1393 C CA . SER A 1 174 ? -21.790 2.994 31.943 1.00 91.00 174 SER A CA 1
ATOM 1394 C C . SER A 1 174 ? -22.384 1.609 31.695 1.00 91.00 174 SER A C 1
ATOM 1396 O O . SER A 1 174 ? -22.021 0.919 30.741 1.00 91.00 174 SER A O 1
ATOM 1398 N N . GLU A 1 175 ? -23.341 1.220 32.537 1.00 94.00 175 GLU A N 1
ATOM 1399 C CA . GLU A 1 175 ? -24.009 -0.085 32.470 1.00 94.00 175 GLU A CA 1
ATOM 1400 C C . GLU A 1 175 ? -24.580 -0.349 31.068 1.00 94.00 175 GLU A C 1
ATOM 1402 O O . GLU A 1 175 ? -24.336 -1.395 30.482 1.00 94.00 175 GLU A O 1
ATOM 1407 N N . THR A 1 176 ? -25.200 0.662 30.446 1.00 93.50 176 THR A N 1
ATOM 1408 C CA . THR A 1 176 ? -25.734 0.553 29.077 1.00 93.50 176 THR A CA 1
ATOM 1409 C C . THR A 1 176 ? -24.660 0.232 28.035 1.00 93.50 176 THR A C 1
ATOM 1411 O O . THR A 1 176 ? -24.909 -0.560 27.125 1.00 93.50 176 THR A O 1
ATOM 1414 N N . PHE A 1 177 ? -23.477 0.842 28.136 1.00 94.06 177 PHE A N 1
ATOM 1415 C CA . PHE A 1 177 ? -22.384 0.594 27.198 1.00 94.06 177 PHE A CA 1
ATOM 1416 C C . PHE A 1 177 ? -21.776 -0.797 27.411 1.00 94.06 177 PHE A C 1
ATOM 1418 O O . PHE A 1 177 ? -21.522 -1.516 26.443 1.00 94.06 177 PHE A O 1
ATOM 1425 N N . LEU A 1 178 ? -21.570 -1.190 28.670 1.00 96.06 178 LEU A N 1
ATOM 1426 C CA . LEU A 1 178 ? -21.031 -2.501 29.030 1.00 96.06 178 LEU A CA 1
ATOM 1427 C C . LEU A 1 178 ? -21.983 -3.639 28.644 1.00 96.06 178 LEU A C 1
ATOM 1429 O O . LEU A 1 178 ? -21.529 -4.633 28.076 1.00 96.06 178 LEU A O 1
ATOM 1433 N N . ASP A 1 179 ? -23.286 -3.477 28.865 1.00 97.25 179 ASP A N 1
ATOM 1434 C CA . ASP A 1 179 ? -24.304 -4.456 28.478 1.00 97.25 179 ASP A CA 1
ATOM 1435 C C . ASP A 1 179 ? -24.350 -4.634 26.958 1.00 97.25 179 ASP A C 1
ATOM 1437 O O . ASP A 1 179 ? -24.280 -5.757 26.459 1.00 97.25 179 ASP A O 1
ATOM 1441 N N . ALA A 1 180 ? -24.378 -3.528 26.204 1.00 97.56 180 ALA A N 1
ATOM 1442 C CA . ALA A 1 180 ? -24.343 -3.567 24.744 1.00 97.56 180 ALA A CA 1
ATOM 1443 C C . ALA A 1 180 ? -23.065 -4.229 24.213 1.00 97.56 180 ALA A C 1
ATOM 1445 O O . ALA A 1 180 ? -23.113 -5.005 23.260 1.00 97.56 180 ALA A O 1
ATOM 1446 N N . LYS A 1 181 ? -21.919 -3.956 24.845 1.00 97.75 181 LYS A N 1
ATOM 1447 C CA . LYS A 1 181 ? -20.635 -4.578 24.511 1.00 97.75 181 LYS A CA 1
ATOM 1448 C C . LYS A 1 181 ? -20.646 -6.082 24.759 1.00 97.75 181 LYS A C 1
ATOM 1450 O O . LYS A 1 181 ? -20.187 -6.832 23.901 1.00 97.75 181 LYS A O 1
ATOM 1455 N N . ASN A 1 182 ? -21.165 -6.525 25.900 1.00 98.06 182 ASN A N 1
ATOM 1456 C CA . ASN A 1 182 ? -21.269 -7.947 26.221 1.00 98.06 182 ASN A CA 1
ATOM 1457 C C . ASN A 1 182 ? -22.193 -8.665 25.234 1.00 98.06 182 ASN A C 1
ATOM 1459 O O . ASN A 1 182 ? -21.805 -9.691 24.679 1.00 98.06 182 ASN A O 1
ATOM 1463 N N . GLU A 1 183 ? -23.356 -8.087 24.938 1.00 98.25 183 GLU A N 1
ATOM 1464 C CA . GLU A 1 183 ? -24.313 -8.669 23.996 1.00 98.25 183 GLU A CA 1
ATOM 1465 C C . GLU A 1 183 ? -23.775 -8.696 22.556 1.00 98.25 183 GLU A C 1
ATOM 1467 O O . GLU A 1 183 ? -23.937 -9.690 21.845 1.00 98.25 183 GLU A O 1
ATOM 1472 N N . ALA A 1 184 ? -23.044 -7.657 22.137 1.00 98.38 184 ALA A N 1
ATOM 1473 C CA . ALA A 1 184 ? -22.318 -7.667 20.870 1.00 98.38 184 ALA A CA 1
ATOM 1474 C C . ALA A 1 184 ? -21.282 -8.802 20.842 1.00 98.38 184 ALA A C 1
ATOM 1476 O O . ALA A 1 184 ? -21.263 -9.595 19.905 1.00 98.38 184 ALA A O 1
ATOM 1477 N N . LEU A 1 185 ? -20.455 -8.943 21.881 1.00 98.38 185 LEU A N 1
ATOM 1478 C CA . LEU A 1 185 ? -19.450 -10.008 21.956 1.00 98.38 185 LEU A CA 1
ATOM 1479 C C . LEU A 1 185 ? -20.068 -11.414 21.960 1.00 98.38 185 LEU A C 1
ATOM 1481 O O . LEU A 1 185 ? -19.469 -12.332 21.404 1.00 98.38 185 LEU A O 1
ATOM 1485 N N . GLU A 1 186 ? -21.244 -11.606 22.559 1.00 98.19 186 GLU A N 1
ATOM 1486 C CA . GLU A 1 186 ? -21.990 -12.869 22.490 1.00 98.19 186 GLU A CA 1
ATOM 1487 C C . GLU A 1 186 ? -22.464 -13.176 21.067 1.00 98.19 186 GLU A C 1
ATOM 1489 O O . GLU A 1 186 ? -22.283 -14.298 20.585 1.00 98.19 186 GLU A O 1
ATOM 1494 N N . TYR A 1 187 ? -23.008 -12.179 20.366 1.00 98.12 187 TYR A N 1
ATOM 1495 C CA . TYR A 1 187 ? -23.404 -12.312 18.964 1.00 98.12 187 TYR A CA 1
ATOM 1496 C C . TYR A 1 187 ? -22.213 -12.673 18.058 1.00 98.12 187 TYR A C 1
ATOM 1498 O O . TYR A 1 187 ? -22.322 -13.560 17.200 1.00 98.12 187 TYR A O 1
ATOM 1506 N N . LEU A 1 188 ? -21.061 -12.035 18.284 1.00 98.06 188 LEU A N 1
ATOM 1507 C CA . LEU A 1 188 ? -19.849 -12.209 17.479 1.00 98.06 188 LEU A CA 1
ATOM 1508 C C . LEU A 1 188 ? -19.207 -13.596 17.623 1.00 98.06 188 LEU A C 1
ATOM 1510 O O . LEU A 1 188 ? -18.541 -14.067 16.703 1.00 98.06 188 LEU A O 1
ATOM 1514 N N . GLN A 1 189 ? -19.492 -14.340 18.700 1.00 97.00 189 GLN A N 1
ATOM 1515 C CA . GLN A 1 189 ? -19.037 -15.736 18.821 1.00 97.00 189 GLN A CA 1
ATOM 1516 C C . GLN A 1 189 ? -19.498 -16.620 17.653 1.00 97.00 189 GLN A C 1
ATOM 1518 O O . GLN A 1 189 ? -18.831 -17.605 17.339 1.00 97.00 189 GLN A O 1
ATOM 1523 N N . LYS A 1 190 ? -20.621 -16.277 17.010 1.00 97.00 190 LYS A N 1
ATOM 1524 C CA . LYS A 1 190 ? -21.176 -17.008 15.860 1.00 97.00 190 LYS A CA 1
ATOM 1525 C C . LYS A 1 190 ? -21.032 -16.264 14.533 1.00 97.00 190 LYS A C 1
ATOM 1527 O O . LYS A 1 190 ? -21.133 -16.899 13.489 1.00 97.00 190 LYS A O 1
ATOM 1532 N N . ASN A 1 191 ? -20.821 -14.952 14.585 1.00 97.81 191 ASN A N 1
ATOM 1533 C CA . ASN A 1 191 ? -20.795 -14.067 13.425 1.00 97.81 191 ASN A CA 1
ATOM 1534 C C . ASN A 1 191 ? -19.544 -13.186 13.515 1.00 97.81 191 ASN A C 1
ATOM 1536 O O . ASN A 1 191 ? -19.620 -12.096 14.079 1.00 97.81 191 ASN A O 1
ATOM 1540 N N . PRO A 1 192 ? -18.383 -13.671 13.049 1.00 98.19 192 PRO A N 1
ATOM 1541 C CA . PRO A 1 192 ? -17.144 -12.908 13.091 1.00 98.19 192 PRO A CA 1
ATOM 1542 C C . PRO A 1 192 ? -17.289 -11.520 12.459 1.00 98.19 192 PRO A C 1
ATOM 1544 O O . PRO A 1 192 ? -18.005 -11.349 11.473 1.00 98.19 192 PRO A O 1
ATOM 1547 N N . LEU A 1 193 ? -16.602 -10.526 13.014 1.00 98.50 193 LEU A N 1
ATOM 1548 C CA . LEU A 1 193 ? -16.651 -9.152 12.524 1.00 98.50 193 LEU A CA 1
ATOM 1549 C C . LEU A 1 193 ? -15.245 -8.599 12.340 1.00 98.50 193 LEU A C 1
ATOM 1551 O O . LEU A 1 193 ? -14.450 -8.551 13.282 1.00 98.50 193 LEU A O 1
ATOM 1555 N N . PHE A 1 194 ? -14.975 -8.137 11.128 1.00 98.56 194 PHE A N 1
ATOM 1556 C CA . PHE A 1 194 ? -13.822 -7.319 10.799 1.00 98.56 194 PHE A CA 1
ATOM 1557 C C . PHE A 1 194 ? -14.228 -5.846 10.811 1.00 98.56 194 PHE A C 1
ATOM 1559 O O . PHE A 1 194 ? -15.280 -5.479 10.295 1.00 98.56 194 PHE A O 1
ATOM 1566 N N . VAL A 1 195 ? -13.388 -4.992 11.384 1.00 98.12 195 VAL A N 1
ATOM 1567 C CA . VAL A 1 195 ? -13.457 -3.538 11.221 1.00 98.12 195 VAL A CA 1
ATOM 1568 C C . VAL A 1 195 ? -12.181 -3.125 10.510 1.00 98.12 195 VAL A C 1
ATOM 1570 O O . VAL A 1 195 ? -11.105 -3.080 11.115 1.00 98.12 195 VAL A O 1
ATOM 1573 N N . ALA A 1 196 ? -12.298 -2.889 9.211 1.00 97.38 196 ALA A N 1
ATOM 1574 C CA . ALA A 1 196 ? -11.216 -2.416 8.374 1.00 97.38 196 ALA A CA 1
ATOM 1575 C C . ALA A 1 196 ? -11.246 -0.889 8.345 1.00 97.38 196 ALA A C 1
ATOM 1577 O O . ALA A 1 196 ? -12.249 -0.287 7.977 1.00 97.38 196 ALA A O 1
ATOM 1578 N N . ILE A 1 197 ? -10.157 -0.266 8.779 1.00 95.75 197 ILE A N 1
ATOM 1579 C CA . ILE A 1 197 ? -10.009 1.186 8.787 1.00 95.75 197 ILE A CA 1
ATOM 1580 C C . ILE A 1 197 ? -8.942 1.531 7.758 1.00 95.75 197 ILE A C 1
ATOM 1582 O O . ILE A 1 197 ? -7.747 1.370 8.037 1.00 95.75 197 ILE A O 1
ATOM 1586 N N . ASP A 1 198 ? -9.373 1.970 6.570 1.00 90.88 198 ASP A N 1
ATOM 1587 C CA . ASP A 1 198 ? -8.463 2.472 5.540 1.00 90.88 198 ASP A CA 1
ATOM 1588 C C . ASP A 1 198 ? -8.107 3.923 5.851 1.00 90.88 198 ASP A C 1
ATOM 1590 O O . ASP A 1 198 ? -8.880 4.865 5.661 1.00 90.88 198 ASP A O 1
ATOM 1594 N N . SER A 1 199 ? -6.938 4.099 6.468 1.00 70.69 199 SER A N 1
ATOM 1595 C CA . SER A 1 199 ? -6.541 5.405 6.972 1.00 70.69 199 SER A CA 1
ATOM 1596 C C . SER A 1 199 ? -6.220 6.388 5.839 1.00 70.69 199 SER A C 1
ATOM 1598 O O . SER A 1 199 ? -5.744 6.032 4.767 1.00 70.69 199 SER A O 1
ATOM 1600 N N . LEU A 1 200 ? -6.471 7.659 6.144 1.00 66.00 200 LEU A N 1
ATOM 1601 C CA . LEU A 1 200 ? -6.134 8.920 5.466 1.00 66.00 200 LEU A CA 1
ATOM 1602 C C . LEU A 1 200 ? -5.338 8.875 4.149 1.00 66.00 200 LEU A C 1
ATOM 1604 O O . LEU A 1 200 ? -4.253 9.399 4.143 1.00 66.00 200 LEU A O 1
ATOM 1608 N N . GLU A 1 201 ? -5.862 8.491 2.971 1.00 66.12 201 GLU A N 1
ATOM 1609 C CA . GLU A 1 201 ? -5.109 8.690 1.691 1.00 66.12 201 GLU A CA 1
ATOM 1610 C C . GLU A 1 201 ? -4.507 10.115 1.508 1.00 66.12 201 GLU A C 1
ATOM 1612 O O . GLU A 1 201 ? -3.566 10.317 0.733 1.00 66.12 201 GLU A O 1
ATOM 1617 N N . ARG A 1 202 ? -5.059 11.115 2.208 1.00 69.12 202 ARG A N 1
ATOM 1618 C CA . ARG A 1 202 ? -4.547 12.482 2.322 1.00 69.12 202 ARG A CA 1
ATOM 1619 C C . ARG A 1 202 ? -3.832 12.656 3.664 1.00 69.12 202 ARG A C 1
ATOM 1621 O O . ARG A 1 202 ? -4.456 13.036 4.642 1.00 69.12 202 ARG A O 1
ATOM 1628 N N . TYR A 1 203 ? -2.531 12.407 3.692 1.00 74.62 203 TYR A N 1
ATOM 1629 C CA . TYR A 1 203 ? -1.723 12.636 4.887 1.00 74.62 203 TYR A CA 1
ATOM 1630 C C . TYR A 1 203 ? -0.865 13.879 4.721 1.00 74.62 203 TYR A C 1
ATOM 1632 O O . TYR A 1 203 ? -0.162 13.995 3.719 1.00 74.62 203 TYR A O 1
ATOM 1640 N N . ASP A 1 204 ? -0.885 14.759 5.711 1.00 84.12 204 ASP A N 1
ATOM 1641 C CA . ASP A 1 204 ? 0.108 15.813 5.876 1.00 84.12 204 ASP A CA 1
ATOM 1642 C C . ASP A 1 204 ? 1.038 15.402 7.021 1.00 84.12 204 ASP A C 1
ATOM 1644 O O . ASP A 1 204 ? 0.622 15.379 8.178 1.00 84.12 204 ASP A O 1
ATOM 1648 N N . VAL A 1 205 ? 2.281 15.029 6.701 1.00 88.56 205 VAL A N 1
ATOM 1649 C CA . VAL A 1 205 ? 3.262 14.602 7.719 1.00 88.56 205 VAL A CA 1
ATOM 1650 C C . VAL A 1 205 ? 3.662 15.741 8.658 1.00 88.56 205 VAL A C 1
ATOM 1652 O O . VAL A 1 205 ? 4.205 15.467 9.725 1.00 88.56 205 VAL A O 1
ATOM 1655 N N . GLN A 1 206 ? 3.370 16.993 8.286 1.00 89.06 206 GLN A N 1
ATOM 1656 C CA . GLN A 1 206 ? 3.574 18.175 9.124 1.00 89.06 206 GLN A CA 1
ATOM 1657 C C . GLN A 1 206 ? 2.399 18.428 10.078 1.00 89.06 206 GLN A C 1
ATOM 1659 O O . GLN A 1 206 ? 2.511 19.226 11.007 1.00 89.06 206 GLN A O 1
ATOM 1664 N N . ASN A 1 207 ? 1.264 17.749 9.888 1.00 90.75 207 ASN A N 1
ATOM 1665 C CA . ASN A 1 207 ? 0.143 17.796 10.820 1.00 90.75 207 ASN A CA 1
ATOM 1666 C C . ASN A 1 207 ? 0.413 16.829 11.984 1.00 90.75 207 ASN A C 1
ATOM 1668 O O . ASN A 1 207 ? -0.136 15.727 12.029 1.00 90.75 207 ASN A O 1
ATOM 1672 N N . GLU A 1 208 ? 1.270 17.245 12.924 1.00 92.81 208 GLU A N 1
ATOM 1673 C CA . GLU A 1 208 ? 1.635 16.441 14.104 1.00 92.81 208 GLU A CA 1
ATOM 1674 C C . GLU A 1 208 ? 0.406 15.875 14.841 1.00 92.81 208 GLU A C 1
ATOM 1676 O O . GLU A 1 208 ? 0.384 14.668 15.084 1.00 92.81 208 GLU A O 1
ATOM 1681 N N . PRO A 1 209 ? -0.674 16.649 15.103 1.00 92.69 209 PRO A N 1
ATOM 1682 C CA . PRO A 1 209 ? -1.858 16.099 15.766 1.00 92.69 209 PRO A CA 1
ATOM 1683 C C . PRO A 1 209 ? -2.521 14.944 14.991 1.00 92.69 209 PRO A C 1
ATOM 1685 O O . PRO A 1 209 ? -3.063 14.011 15.582 1.00 92.69 209 PRO A O 1
ATOM 1688 N N . LEU A 1 210 ? -2.489 14.971 13.656 1.00 91.31 210 LEU A N 1
ATOM 1689 C CA . LEU A 1 210 ? -3.009 13.874 12.837 1.00 91.31 210 LEU A CA 1
ATOM 1690 C C . LEU A 1 210 ? -2.106 12.634 12.896 1.00 91.31 210 LEU A C 1
ATOM 1692 O O . LEU A 1 210 ? -2.601 11.502 12.926 1.00 91.31 210 LEU A O 1
ATOM 1696 N N . MET A 1 211 ? -0.790 12.841 12.937 1.00 93.19 211 MET A N 1
ATOM 1697 C CA . MET A 1 211 ? 0.198 11.772 13.088 1.00 93.19 211 MET A CA 1
ATOM 1698 C C . MET A 1 211 ? 0.091 11.107 14.466 1.00 93.19 211 MET A C 1
ATOM 1700 O O . MET A 1 211 ? 0.051 9.878 14.539 1.00 93.19 211 MET A O 1
ATOM 1704 N N . GLU A 1 212 ? -0.081 11.892 15.535 1.00 94.12 212 GLU A N 1
ATOM 1705 C CA . GLU A 1 212 ? -0.376 11.412 16.893 1.00 94.12 212 GLU A CA 1
ATOM 1706 C C . GLU A 1 212 ? -1.667 10.590 16.932 1.00 94.12 212 GLU A C 1
ATOM 1708 O O . GLU A 1 212 ? -1.695 9.476 17.460 1.00 94.12 212 GLU A O 1
ATOM 1713 N N . ALA A 1 213 ? -2.740 11.098 16.323 1.00 93.88 213 ALA A N 1
ATOM 1714 C CA . ALA A 1 213 ? -4.007 10.385 16.257 1.00 93.88 213 ALA A CA 1
ATOM 1715 C C . ALA A 1 213 ? -3.905 9.073 15.465 1.00 93.88 213 ALA A C 1
ATOM 1717 O O . ALA A 1 213 ? -4.545 8.085 15.834 1.00 93.88 213 ALA A O 1
ATOM 1718 N N . THR A 1 214 ? -3.089 9.030 14.411 1.00 94.31 214 THR A N 1
ATOM 1719 C CA . THR A 1 214 ? -2.850 7.807 13.631 1.00 94.31 214 THR A CA 1
ATOM 1720 C C . THR A 1 214 ? -1.991 6.806 14.411 1.00 94.31 214 THR A C 1
ATOM 1722 O O . THR A 1 214 ? -2.310 5.617 14.428 1.00 94.31 214 THR A O 1
ATOM 1725 N N . ALA A 1 215 ? -0.959 7.262 15.127 1.00 95.75 215 ALA A N 1
ATOM 1726 C CA . ALA A 1 215 ? -0.181 6.424 16.044 1.00 95.75 215 ALA A CA 1
ATOM 1727 C C . ALA A 1 215 ? -1.075 5.812 17.137 1.00 95.75 215 ALA A C 1
ATOM 1729 O O . ALA A 1 215 ? -1.044 4.602 17.377 1.00 95.75 215 ALA A O 1
ATOM 1730 N N . ALA A 1 216 ? -1.955 6.626 17.725 1.00 96.25 216 ALA A N 1
ATOM 1731 C CA . ALA A 1 216 ? -2.931 6.179 18.710 1.00 96.25 216 ALA A CA 1
ATOM 1732 C C . ALA A 1 216 ? -3.929 5.156 18.143 1.00 96.25 216 ALA A C 1
ATOM 1734 O O . ALA A 1 216 ? -4.316 4.231 18.855 1.00 96.25 216 ALA A O 1
ATOM 1735 N N . LEU A 1 217 ? -4.324 5.269 16.869 1.00 96.50 217 LEU A N 1
ATOM 1736 C CA . LEU A 1 217 ? -5.166 4.269 16.203 1.00 96.50 217 LEU A CA 1
ATOM 1737 C C . LEU A 1 217 ? -4.452 2.913 16.092 1.00 96.50 217 LEU A C 1
ATOM 1739 O O . LEU A 1 217 ? -5.059 1.880 16.375 1.00 96.50 217 LEU A O 1
ATOM 1743 N N . ILE A 1 218 ? -3.168 2.906 15.721 1.00 97.31 218 ILE A N 1
ATOM 1744 C CA . ILE A 1 218 ? -2.354 1.680 15.636 1.00 97.31 218 ILE A CA 1
ATOM 1745 C C . ILE A 1 218 ? -2.250 1.022 17.020 1.00 97.31 218 ILE A C 1
ATOM 1747 O O . ILE A 1 218 ? -2.511 -0.177 17.167 1.00 97.31 218 ILE A O 1
ATOM 1751 N N . GLU A 1 219 ? -1.942 1.809 18.054 1.00 97.31 219 GLU A N 1
ATOM 1752 C CA . GLU A 1 219 ? -1.903 1.328 19.437 1.00 97.31 219 GLU A CA 1
ATOM 1753 C C . GLU A 1 219 ? -3.250 0.776 19.914 1.00 97.31 219 GLU A C 1
ATOM 1755 O O . GLU A 1 219 ? -3.300 -0.281 20.558 1.00 97.31 219 GLU A O 1
ATOM 1760 N N . ALA A 1 220 ? -4.339 1.489 19.614 1.00 97.31 220 ALA A N 1
ATOM 1761 C CA . ALA A 1 220 ? -5.689 1.077 19.956 1.00 97.31 220 ALA A CA 1
ATOM 1762 C C . ALA A 1 220 ? -6.022 -0.253 19.281 1.00 97.31 220 ALA A C 1
ATOM 1764 O O . ALA A 1 220 ? -6.420 -1.183 19.974 1.00 97.31 220 ALA A O 1
ATOM 1765 N N . ALA A 1 221 ? -5.769 -0.396 17.979 1.00 97.75 221 ALA A N 1
ATOM 1766 C CA . ALA A 1 221 ? -6.028 -1.627 17.237 1.00 97.75 221 ALA A CA 1
ATOM 1767 C C . ALA A 1 221 ? -5.254 -2.829 17.803 1.00 97.75 221 ALA A C 1
ATOM 1769 O O . ALA A 1 221 ? -5.840 -3.899 17.993 1.00 97.75 221 ALA A O 1
ATOM 1770 N N . LYS A 1 222 ? -3.976 -2.655 18.179 1.00 97.75 222 LYS A N 1
ATOM 1771 C CA . LYS A 1 222 ? -3.199 -3.711 18.853 1.00 97.75 222 LYS A CA 1
ATOM 1772 C C . LYS A 1 222 ? -3.850 -4.140 20.167 1.00 97.75 222 LYS A C 1
ATOM 1774 O O . LYS A 1 222 ? -4.040 -5.337 20.403 1.00 97.75 222 LYS A O 1
ATOM 1779 N N . LYS A 1 223 ? -4.157 -3.175 21.044 1.00 97.38 223 LYS A N 1
ATOM 1780 C CA . LYS A 1 223 ? -4.774 -3.426 22.361 1.00 97.38 223 LYS A CA 1
ATOM 1781 C C . LYS A 1 223 ? -6.152 -4.073 22.205 1.00 97.38 223 LYS A C 1
ATOM 1783 O O . LYS A 1 223 ? -6.494 -4.986 22.957 1.00 97.38 223 LYS A O 1
ATOM 1788 N N . PHE A 1 224 ? -6.907 -3.636 21.204 1.00 97.62 224 PHE A N 1
ATOM 1789 C CA . PHE A 1 224 ? -8.235 -4.132 20.884 1.00 97.62 224 PHE A CA 1
ATOM 1790 C C . PHE A 1 224 ? -8.184 -5.594 20.423 1.00 97.62 224 PHE A C 1
ATOM 1792 O O . PHE A 1 224 ? -8.846 -6.439 21.027 1.00 97.62 224 PHE A O 1
ATOM 1799 N N . ASN A 1 225 ? -7.336 -5.936 19.446 1.00 97.88 225 ASN A N 1
ATOM 1800 C CA . ASN A 1 225 ? -7.207 -7.321 18.977 1.00 97.88 225 ASN A CA 1
ATOM 1801 C C . ASN A 1 225 ? -6.689 -8.247 20.078 1.00 97.88 225 ASN A C 1
ATOM 1803 O O . ASN A 1 225 ? -7.241 -9.328 20.255 1.00 97.88 225 ASN A O 1
ATOM 1807 N N . LEU A 1 226 ? -5.723 -7.806 20.893 1.00 97.44 226 LEU A N 1
ATOM 1808 C CA . LEU A 1 226 ? -5.256 -8.588 22.046 1.00 97.44 226 LEU A CA 1
ATOM 1809 C C . LEU A 1 226 ? -6.409 -8.979 22.989 1.00 97.44 226 LEU A C 1
ATOM 1811 O O . LEU A 1 226 ? -6.391 -10.058 23.583 1.00 97.44 226 LEU A O 1
ATOM 1815 N N . ARG A 1 227 ? -7.416 -8.109 23.130 1.00 97.69 227 ARG A N 1
ATOM 1816 C CA . ARG A 1 227 ? -8.542 -8.305 24.045 1.00 97.69 227 ARG A CA 1
ATOM 1817 C C . ARG A 1 227 ? -9.717 -9.063 23.424 1.00 97.69 227 ARG A C 1
ATOM 1819 O O . ARG A 1 227 ? -10.348 -9.847 24.134 1.00 97.69 227 ARG A O 1
ATOM 1826 N N . TYR A 1 228 ? -10.023 -8.844 22.144 1.00 98.31 228 TYR A N 1
ATOM 1827 C CA . TYR A 1 228 ? -11.279 -9.312 21.538 1.00 98.31 228 TYR A CA 1
ATOM 1828 C C . TYR A 1 228 ? -11.120 -10.233 20.320 1.00 98.31 228 TYR A C 1
ATOM 1830 O O . TYR A 1 228 ? -12.120 -10.798 19.883 1.00 98.31 228 TYR A O 1
ATOM 1838 N N . SER A 1 229 ? -9.910 -10.492 19.813 1.00 97.69 229 SER A N 1
ATOM 1839 C CA . SER A 1 229 ? -9.740 -11.369 18.640 1.00 97.69 229 SER A CA 1
ATOM 1840 C C . SER A 1 229 ? -10.196 -12.811 18.906 1.00 97.69 229 SER A C 1
ATOM 1842 O O . SER A 1 229 ? -10.845 -13.432 18.070 1.00 97.69 229 SER A O 1
ATOM 1844 N N . ASN A 1 230 ? -10.002 -13.316 20.131 1.00 97.50 230 ASN A N 1
ATOM 1845 C CA . ASN A 1 230 ? -10.539 -14.615 20.575 1.00 97.50 230 ASN A CA 1
ATOM 1846 C C . ASN A 1 230 ? -12.077 -14.624 20.749 1.00 97.50 230 ASN A C 1
ATOM 1848 O O . ASN A 1 230 ? -12.653 -15.641 21.136 1.00 97.50 230 ASN A O 1
ATOM 1852 N N . LYS A 1 231 ? -12.743 -13.486 20.527 1.00 97.94 231 LYS A N 1
ATOM 1853 C CA . LYS A 1 231 ? -14.204 -13.322 20.481 1.00 97.94 231 LYS A CA 1
ATOM 1854 C C . LYS A 1 231 ? -14.692 -13.022 19.057 1.00 97.94 231 LYS A C 1
ATOM 1856 O O . LYS A 1 231 ? -15.797 -12.519 18.896 1.00 97.94 231 LYS A O 1
ATOM 1861 N N . ASN A 1 232 ? -13.873 -13.344 18.051 1.00 98.19 232 ASN A N 1
ATOM 1862 C CA . ASN A 1 232 ? -14.125 -13.128 16.626 1.00 98.19 232 ASN A CA 1
ATOM 1863 C C . ASN A 1 232 ? -14.379 -11.662 16.245 1.00 98.19 232 ASN A C 1
ATOM 1865 O O . ASN A 1 232 ? -15.176 -11.378 15.352 1.00 98.19 232 ASN A O 1
ATOM 1869 N N . LEU A 1 233 ? -13.718 -10.733 16.933 1.00 98.50 233 LEU A N 1
ATOM 1870 C CA . LEU A 1 233 ? -13.758 -9.314 16.614 1.00 98.50 233 LEU A CA 1
ATOM 1871 C C . LEU A 1 233 ? -12.350 -8.840 16.266 1.00 98.50 233 LEU A C 1
ATOM 1873 O O . LEU A 1 233 ? -11.456 -8.866 17.115 1.00 98.50 233 LEU A O 1
ATOM 1877 N N . PHE A 1 234 ? -12.162 -8.412 15.023 1.00 98.44 234 PHE A N 1
ATOM 1878 C CA . PHE A 1 234 ? -10.851 -8.118 14.460 1.00 98.44 234 PHE A CA 1
ATOM 1879 C C . PHE A 1 234 ? -10.802 -6.691 13.925 1.00 98.44 234 PHE A C 1
ATOM 1881 O O . PHE A 1 234 ? -11.575 -6.325 13.047 1.00 98.44 234 PHE A O 1
ATOM 1888 N N . ILE A 1 235 ? -9.856 -5.893 14.405 1.00 98.19 235 ILE A N 1
ATOM 1889 C CA . ILE A 1 235 ? -9.545 -4.574 13.853 1.00 98.19 235 ILE A CA 1
ATOM 1890 C C . ILE A 1 235 ? -8.368 -4.717 12.895 1.00 98.19 235 ILE A C 1
ATOM 1892 O O . ILE A 1 235 ? -7.362 -5.347 13.238 1.00 98.19 235 ILE A O 1
ATOM 1896 N N . LYS A 1 236 ? -8.495 -4.142 11.700 1.00 98.12 236 LYS A N 1
ATOM 1897 C CA . LYS A 1 236 ? -7.457 -4.109 10.665 1.00 98.12 236 LYS A CA 1
ATOM 1898 C C . LYS A 1 236 ? -7.262 -2.658 10.232 1.00 98.12 236 LYS A C 1
ATOM 1900 O O . LYS A 1 236 ? -8.134 -2.066 9.613 1.00 98.12 236 LYS A O 1
ATOM 1905 N N . VAL A 1 237 ? -6.130 -2.073 10.593 1.00 97.50 237 VAL A N 1
ATOM 1906 C CA . VAL A 1 237 ? -5.748 -0.704 10.246 1.00 97.50 237 VAL A CA 1
ATOM 1907 C C . VAL A 1 237 ? -4.823 -0.754 9.044 1.00 97.50 237 VAL A C 1
ATOM 1909 O O . VAL A 1 237 ? -3.775 -1.401 9.081 1.00 97.50 237 VAL A O 1
ATOM 1912 N N . PHE A 1 238 ? -5.202 -0.053 7.985 1.00 97.06 238 PHE A N 1
ATOM 1913 C CA . PHE A 1 238 ? -4.418 0.050 6.766 1.00 97.06 238 PHE A CA 1
ATOM 1914 C C . PHE A 1 238 ? -3.697 1.395 6.746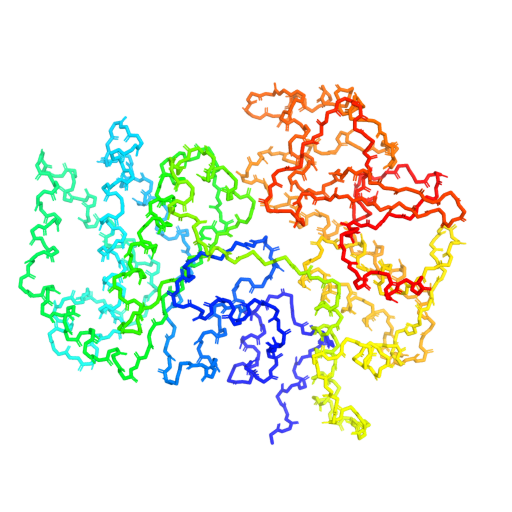 1.00 97.06 238 PHE A C 1
ATOM 1916 O O . PHE A 1 238 ? -4.334 2.446 6.797 1.00 97.06 238 PHE A O 1
ATOM 1923 N N . ILE A 1 239 ? -2.366 1.369 6.684 1.00 95.44 239 ILE A N 1
ATOM 1924 C CA . ILE A 1 239 ? -1.515 2.562 6.655 1.00 95.44 239 ILE A CA 1
ATOM 1925 C C . ILE A 1 239 ? -0.753 2.628 5.332 1.00 95.44 239 ILE A C 1
ATOM 1927 O O . ILE A 1 239 ? -0.241 1.634 4.806 1.00 95.44 239 ILE A O 1
ATOM 1931 N N . SER A 1 240 ? -0.660 3.834 4.787 1.00 93.81 240 SER A N 1
ATOM 1932 C CA . SER A 1 240 ? 0.174 4.128 3.631 1.00 93.81 240 SER A CA 1
ATOM 1933 C C . SER A 1 240 ? 1.658 4.001 3.972 1.00 93.81 240 SER A C 1
ATOM 1935 O O . SER A 1 240 ? 2.147 4.617 4.919 1.00 93.81 240 SER A O 1
ATOM 1937 N N . ALA A 1 241 ? 2.404 3.225 3.186 1.00 93.56 241 ALA A N 1
ATOM 1938 C CA . ALA A 1 241 ? 3.843 3.067 3.412 1.00 93.56 241 ALA A CA 1
ATOM 1939 C C . ALA A 1 241 ? 4.612 4.394 3.230 1.00 93.56 241 ALA A C 1
ATOM 1941 O O . ALA A 1 241 ? 5.708 4.551 3.752 1.00 93.56 241 ALA A O 1
ATOM 1942 N N . GLU A 1 242 ? 4.016 5.361 2.531 1.00 92.50 242 GLU A N 1
ATOM 1943 C CA . GLU A 1 242 ? 4.513 6.719 2.324 1.00 92.50 242 GLU A CA 1
ATOM 1944 C C . GLU A 1 242 ? 4.713 7.497 3.637 1.00 92.50 242 GLU A C 1
ATOM 1946 O O . GLU A 1 242 ? 5.636 8.300 3.722 1.00 92.50 242 GLU A O 1
ATOM 1951 N N . ILE A 1 243 ? 3.876 7.264 4.654 1.00 93.62 243 ILE A N 1
ATOM 1952 C CA . ILE A 1 243 ? 3.960 7.979 5.943 1.00 93.62 243 ILE A CA 1
ATOM 1953 C C . ILE A 1 243 ? 4.401 7.091 7.094 1.00 93.62 243 ILE A C 1
ATOM 1955 O O . ILE A 1 243 ? 4.804 7.599 8.139 1.00 93.62 243 ILE A O 1
ATOM 1959 N N . PHE A 1 244 ? 4.240 5.775 6.940 1.00 95.38 244 PHE A N 1
ATOM 1960 C CA . PHE A 1 244 ? 4.413 4.831 8.031 1.00 95.38 244 PHE A CA 1
ATOM 1961 C C . PHE A 1 244 ? 5.766 4.999 8.745 1.00 95.38 244 PHE A C 1
ATOM 1963 O O . PHE A 1 244 ? 5.739 5.076 9.973 1.00 95.38 244 PHE A O 1
ATOM 1970 N N . PRO A 1 245 ? 6.903 5.190 8.035 1.00 95.12 245 PRO A N 1
ATOM 1971 C CA . PRO A 1 245 ? 8.184 5.460 8.683 1.00 95.12 245 PRO A CA 1
ATOM 1972 C C . PRO A 1 245 ? 8.149 6.657 9.642 1.00 95.12 245 PRO A C 1
ATOM 1974 O O . PRO A 1 245 ? 8.678 6.574 10.743 1.00 95.12 245 PRO A O 1
ATOM 1977 N N . TYR A 1 246 ? 7.473 7.751 9.279 1.00 94.44 246 TYR A N 1
ATOM 1978 C CA . TYR A 1 246 ? 7.360 8.936 10.135 1.00 94.44 246 TYR A CA 1
ATOM 1979 C C . TYR A 1 246 ? 6.549 8.646 11.400 1.00 94.44 246 TYR A C 1
ATOM 1981 O O . TYR A 1 246 ? 6.955 9.049 12.486 1.00 94.44 246 TYR A O 1
ATOM 1989 N N . ILE A 1 247 ? 5.447 7.898 11.279 1.00 95.06 247 ILE A N 1
ATOM 1990 C CA . ILE A 1 247 ? 4.638 7.469 12.430 1.00 95.06 247 ILE A CA 1
ATOM 1991 C C . ILE A 1 247 ? 5.476 6.583 13.357 1.00 95.06 247 ILE A C 1
ATOM 1993 O O . ILE A 1 247 ? 5.562 6.843 14.556 1.00 95.06 247 ILE A O 1
ATOM 1997 N N . SER A 1 248 ? 6.112 5.549 12.801 1.00 95.62 248 SER A N 1
ATOM 1998 C CA . SER A 1 248 ? 6.854 4.560 13.582 1.00 95.62 248 SER A CA 1
ATOM 1999 C C . SER A 1 248 ? 8.109 5.123 14.242 1.00 95.62 248 SER A C 1
ATOM 2001 O O . SER A 1 248 ? 8.479 4.657 15.313 1.00 95.62 248 SER A O 1
ATOM 2003 N N . GLU A 1 249 ? 8.777 6.086 13.604 1.00 94.69 249 GLU A N 1
ATOM 2004 C CA . GLU A 1 249 ? 10.042 6.651 14.088 1.00 94.69 249 GLU A CA 1
ATOM 2005 C C . GLU A 1 249 ? 9.840 7.796 15.086 1.00 94.69 249 GLU A C 1
ATOM 2007 O O . GLU A 1 249 ? 10.703 7.998 15.937 1.00 94.69 249 GLU A O 1
ATOM 2012 N N . GLN A 1 250 ? 8.750 8.563 14.969 1.00 94.88 250 GLN A N 1
ATOM 2013 C CA . GLN A 1 250 ? 8.581 9.820 15.715 1.00 94.88 250 GLN A CA 1
ATOM 2014 C C . GLN A 1 250 ? 7.448 9.784 16.741 1.00 94.88 250 GLN A C 1
ATOM 2016 O O . GLN A 1 250 ? 7.531 10.491 17.740 1.00 94.88 250 GLN A O 1
ATOM 2021 N N . TYR A 1 251 ? 6.403 8.984 16.509 1.00 94.88 251 TYR A N 1
ATOM 2022 C CA . TYR A 1 251 ? 5.175 9.027 17.312 1.00 94.88 251 TYR A CA 1
ATOM 2023 C C . TYR A 1 251 ? 4.895 7.729 18.075 1.00 94.88 251 TYR A C 1
ATOM 2025 O O . TYR A 1 251 ? 4.040 7.715 18.952 1.00 94.88 251 TYR A O 1
ATOM 2033 N N . ILE A 1 252 ? 5.583 6.626 17.764 1.00 94.44 252 ILE A N 1
ATOM 2034 C CA . ILE A 1 252 ? 5.420 5.349 18.471 1.00 94.44 252 ILE A CA 1
ATOM 2035 C C . ILE A 1 252 ? 6.692 5.048 19.266 1.00 94.44 252 ILE A C 1
ATOM 2037 O O . ILE A 1 252 ? 7.658 4.510 18.731 1.00 94.44 252 ILE A O 1
ATOM 2041 N N . ASP A 1 253 ? 6.663 5.315 20.573 1.00 90.62 253 ASP A N 1
ATOM 2042 C CA . ASP A 1 253 ? 7.830 5.158 21.462 1.00 90.62 253 ASP A CA 1
ATOM 2043 C C . ASP A 1 253 ? 8.362 3.716 21.539 1.00 90.62 253 ASP A C 1
ATOM 2045 O O . ASP A 1 253 ? 9.546 3.476 21.778 1.00 90.62 253 ASP A O 1
ATOM 2049 N N . ASN A 1 254 ? 7.483 2.723 21.366 1.00 92.31 254 ASN A N 1
ATOM 2050 C CA . ASN A 1 254 ? 7.835 1.307 21.438 1.00 92.31 254 ASN A CA 1
ATOM 2051 C C . ASN A 1 254 ? 7.287 0.539 20.232 1.00 92.31 254 ASN A C 1
ATOM 2053 O O . ASN A 1 254 ? 6.278 -0.172 20.321 1.00 92.31 254 ASN A O 1
ATOM 2057 N N . SER A 1 255 ? 7.981 0.672 19.102 1.00 93.50 255 SER A N 1
ATOM 2058 C CA . SER A 1 255 ? 7.650 -0.021 17.854 1.00 93.50 255 SER A CA 1
ATOM 2059 C C . SER A 1 255 ? 7.578 -1.543 18.029 1.00 93.50 255 SER A C 1
ATOM 2061 O O . SER A 1 255 ? 6.648 -2.168 17.534 1.00 93.50 255 SER A O 1
ATOM 2063 N N . LEU A 1 256 ? 8.462 -2.156 18.825 1.00 93.50 256 LEU A N 1
ATOM 2064 C CA . LEU A 1 256 ? 8.426 -3.604 19.090 1.00 93.50 256 LEU A CA 1
ATOM 2065 C C . LEU A 1 256 ? 7.119 -4.057 19.760 1.00 93.50 256 LEU A C 1
ATOM 2067 O O . LEU A 1 256 ? 6.613 -5.146 19.480 1.00 93.50 256 LEU A O 1
ATOM 2071 N N . LYS A 1 257 ? 6.557 -3.231 20.646 1.00 94.69 257 LYS A N 1
ATOM 2072 C CA . LYS A 1 257 ? 5.297 -3.525 21.338 1.00 94.69 257 LYS A CA 1
ATOM 2073 C C . LYS A 1 257 ? 4.086 -3.309 20.427 1.00 94.69 257 LYS A C 1
ATOM 2075 O O . LYS A 1 257 ? 3.190 -4.158 20.400 1.00 94.69 257 LYS A O 1
ATOM 2080 N N . TYR A 1 258 ? 4.051 -2.188 19.706 1.00 95.25 258 TYR A N 1
ATOM 2081 C CA . TYR A 1 258 ? 2.852 -1.703 19.004 1.00 95.25 258 TYR A CA 1
ATOM 2082 C C . TYR A 1 258 ? 2.853 -1.890 17.489 1.00 95.25 258 TYR A C 1
ATOM 2084 O O . TYR A 1 258 ? 1.836 -1.630 16.862 1.00 95.25 258 TYR A O 1
ATOM 2092 N N . ILE A 1 259 ? 3.964 -2.348 16.919 1.00 94.94 259 ILE A N 1
ATOM 2093 C CA . ILE A 1 259 ? 4.145 -2.680 15.501 1.00 94.94 259 ILE A CA 1
ATOM 2094 C C . ILE A 1 259 ? 4.666 -4.127 15.408 1.00 94.94 259 ILE A C 1
ATOM 2096 O O . ILE A 1 259 ? 5.567 -4.475 14.653 1.00 94.94 259 ILE A O 1
ATOM 2100 N N . SER A 1 260 ? 4.106 -5.007 16.237 1.00 91.81 260 SER A N 1
ATOM 2101 C CA . SER A 1 260 ? 4.294 -6.454 16.101 1.00 91.81 260 SER A CA 1
ATOM 2102 C C . SER A 1 260 ? 3.283 -7.013 15.099 1.00 91.81 260 SER A C 1
ATOM 2104 O O . SER A 1 260 ? 2.136 -6.576 15.111 1.00 91.81 260 SER A O 1
ATOM 2106 N N . GLN A 1 261 ? 3.666 -7.998 14.279 1.00 92.56 261 GLN A N 1
ATOM 2107 C CA . GLN A 1 261 ? 2.759 -8.697 13.345 1.00 92.56 261 GLN A CA 1
ATOM 2108 C C . GLN A 1 261 ? 2.126 -7.804 12.256 1.00 92.56 261 GLN A C 1
ATOM 2110 O O . GLN A 1 261 ? 0.971 -8.003 11.871 1.00 92.56 261 GLN A O 1
ATOM 2115 N N . ALA A 1 262 ? 2.868 -6.804 11.769 1.00 96.81 262 ALA A N 1
ATOM 2116 C CA . ALA A 1 262 ? 2.444 -6.006 10.623 1.00 96.81 262 ALA A CA 1
ATOM 2117 C C . ALA A 1 262 ? 2.591 -6.799 9.314 1.00 96.81 262 ALA A C 1
ATOM 2119 O O . ALA A 1 262 ? 3.579 -7.508 9.121 1.00 96.81 262 ALA A O 1
ATOM 2120 N N . VAL A 1 263 ? 1.630 -6.651 8.402 1.00 97.69 263 VAL A N 1
ATOM 2121 C CA . VAL A 1 263 ? 1.709 -7.225 7.052 1.00 97.69 263 VAL A CA 1
ATOM 2122 C C . VAL A 1 263 ? 2.077 -6.130 6.062 1.00 97.69 263 VAL A C 1
ATOM 2124 O O . VAL A 1 263 ? 1.310 -5.192 5.853 1.00 97.69 263 VAL A O 1
ATOM 2127 N N . TYR A 1 264 ? 3.235 -6.270 5.422 1.00 97.06 264 TYR A N 1
ATOM 2128 C CA . TYR A 1 264 ? 3.680 -5.380 4.353 1.00 97.06 264 TYR A CA 1
ATOM 2129 C C . TYR A 1 264 ? 3.241 -5.931 2.996 1.00 97.06 264 TYR A C 1
ATOM 2131 O O . TYR A 1 264 ? 3.548 -7.070 2.645 1.00 97.06 264 TYR A O 1
ATOM 2139 N N . LEU A 1 265 ? 2.548 -5.115 2.202 1.00 96.69 265 LEU A N 1
ATOM 2140 C CA . LEU A 1 265 ? 2.069 -5.478 0.863 1.00 96.69 265 LEU A CA 1
ATOM 2141 C C . LEU A 1 265 ? 3.186 -5.374 -0.193 1.00 96.69 265 LEU A C 1
ATOM 2143 O O . LEU A 1 265 ? 3.063 -4.657 -1.193 1.00 96.69 265 LEU A O 1
ATOM 2147 N N . HIS A 1 266 ? 4.293 -6.079 0.047 1.00 94.44 266 HIS A N 1
ATOM 2148 C CA . HIS A 1 266 ? 5.463 -6.162 -0.828 1.00 94.44 266 HIS A CA 1
ATOM 2149 C C . HIS A 1 266 ? 5.285 -7.277 -1.860 1.00 94.44 266 HIS A C 1
ATOM 2151 O O . HIS A 1 266 ? 5.600 -8.444 -1.629 1.00 94.44 266 HIS A O 1
ATOM 2157 N N . TRP A 1 267 ? 4.727 -6.913 -3.014 1.00 94.50 267 TRP A N 1
ATOM 2158 C CA . TRP A 1 267 ? 4.482 -7.848 -4.107 1.00 94.50 267 TRP A CA 1
ATOM 2159 C C . TRP A 1 267 ? 5.780 -8.388 -4.693 1.00 94.50 267 TRP A C 1
ATOM 2161 O O . TRP A 1 267 ? 6.698 -7.635 -5.019 1.00 94.50 267 TRP A O 1
ATOM 2171 N N . ARG A 1 268 ? 5.820 -9.705 -4.904 1.00 92.12 268 ARG A N 1
ATOM 2172 C CA . ARG A 1 268 ? 6.970 -10.388 -5.501 1.00 92.12 268 ARG A CA 1
ATOM 2173 C C . ARG A 1 268 ? 6.691 -10.617 -6.990 1.00 92.12 268 ARG A C 1
ATOM 2175 O O . ARG A 1 268 ? 5.528 -10.743 -7.386 1.00 92.12 268 ARG A O 1
ATOM 2182 N N . PRO A 1 269 ? 7.725 -10.709 -7.846 1.00 91.50 269 PRO A N 1
ATOM 2183 C CA . PRO A 1 269 ? 7.538 -10.916 -9.282 1.00 91.50 269 PRO A CA 1
ATOM 2184 C C . PRO A 1 269 ? 6.658 -12.128 -9.617 1.00 91.50 269 PRO A C 1
ATOM 2186 O O . PRO A 1 269 ? 5.774 -12.007 -10.466 1.00 91.50 269 PRO A O 1
ATOM 2189 N N . ARG A 1 270 ? 6.826 -13.259 -8.910 1.00 91.88 270 ARG A N 1
ATOM 2190 C CA . ARG A 1 270 ? 5.981 -14.450 -9.105 1.00 91.88 270 ARG A CA 1
ATOM 2191 C C . ARG A 1 270 ? 4.509 -14.185 -8.815 1.00 91.88 270 ARG A C 1
ATOM 2193 O O . ARG A 1 270 ? 3.649 -14.642 -9.557 1.00 91.88 270 ARG A O 1
ATOM 2200 N N . ASP A 1 271 ? 4.210 -13.421 -7.766 1.00 94.25 271 ASP A N 1
ATOM 2201 C CA . ASP A 1 271 ? 2.830 -13.136 -7.372 1.00 94.25 271 ASP A CA 1
ATOM 2202 C C . ASP A 1 271 ? 2.164 -12.249 -8.413 1.00 94.25 271 ASP A C 1
ATOM 2204 O O . ASP A 1 271 ? 1.012 -12.473 -8.762 1.00 94.25 271 ASP A O 1
ATOM 2208 N N . LEU A 1 272 ? 2.909 -11.287 -8.962 1.00 95.69 272 LEU A N 1
ATOM 2209 C CA . LEU A 1 272 ? 2.415 -10.399 -10.008 1.00 95.69 272 LEU A CA 1
ATOM 2210 C C . LEU A 1 272 ? 2.176 -11.123 -11.336 1.00 95.69 272 LEU A C 1
ATOM 2212 O O . LEU A 1 272 ? 1.190 -10.814 -12.003 1.00 95.69 272 LEU A O 1
ATOM 2216 N N . VAL A 1 273 ? 3.018 -12.099 -11.709 1.00 95.19 273 VAL A N 1
ATOM 2217 C CA . VAL A 1 273 ? 2.740 -12.981 -12.861 1.00 95.19 273 VAL A CA 1
ATOM 2218 C C . VAL A 1 273 ? 1.450 -13.755 -12.634 1.00 95.19 273 VAL A C 1
ATOM 2220 O O . VAL A 1 273 ? 0.594 -13.770 -13.519 1.00 95.19 273 VAL A O 1
ATOM 2223 N N . ARG A 1 274 ? 1.296 -14.389 -11.466 1.00 96.31 274 ARG A N 1
ATOM 2224 C CA . ARG A 1 274 ? 0.109 -15.197 -11.159 1.00 96.31 274 ARG A CA 1
ATOM 2225 C C . ARG A 1 274 ? -1.154 -14.337 -11.154 1.00 96.31 274 ARG A C 1
ATOM 2227 O O . ARG A 1 274 ? -2.103 -14.643 -11.869 1.00 96.31 274 ARG A O 1
ATOM 2234 N N . PHE A 1 275 ? -1.097 -13.184 -10.494 1.00 97.50 275 PHE A N 1
ATOM 2235 C CA . PHE A 1 275 ? -2.163 -12.186 -10.457 1.00 97.50 275 PHE A CA 1
ATOM 2236 C C . PHE A 1 275 ? -2.594 -11.707 -11.849 1.00 97.50 275 PHE A C 1
ATOM 2238 O O . PHE A 1 275 ? -3.782 -11.711 -12.177 1.00 97.50 275 PHE A O 1
ATOM 2245 N N . ILE A 1 276 ? -1.647 -11.286 -12.693 1.00 97.31 276 ILE A N 1
ATOM 2246 C CA . ILE A 1 276 ? -1.995 -10.736 -14.008 1.00 97.31 276 ILE A CA 1
ATOM 2247 C C . ILE A 1 276 ? -2.476 -11.831 -14.970 1.00 97.31 276 ILE A C 1
ATOM 2249 O O . ILE A 1 276 ? -3.351 -11.586 -15.801 1.00 97.31 276 ILE A O 1
ATOM 2253 N N . SER A 1 277 ? -1.950 -13.050 -14.820 1.00 96.75 277 SER A N 1
ATOM 2254 C CA . SER A 1 277 ? -2.368 -14.228 -15.584 1.00 96.75 277 SER A CA 1
ATOM 2255 C C . SER A 1 277 ? -3.767 -14.692 -15.182 1.00 96.75 277 SER A C 1
ATOM 2257 O O . SER A 1 277 ? -4.561 -15.020 -16.058 1.00 96.75 277 SER A O 1
ATOM 2259 N N . TRP A 1 278 ? -4.105 -14.644 -13.889 1.00 96.44 278 TRP A N 1
ATOM 2260 C CA . TRP A 1 278 ? -5.456 -14.906 -13.387 1.00 96.44 278 TRP A CA 1
ATOM 2261 C C . TRP A 1 278 ? -6.476 -13.947 -14.000 1.00 96.44 278 TRP A C 1
ATOM 2263 O O . TRP A 1 278 ? -7.505 -14.371 -14.523 1.00 96.44 278 TRP A O 1
ATOM 2273 N N . ARG A 1 279 ? -6.159 -12.648 -14.029 1.00 95.38 279 ARG A N 1
ATOM 2274 C CA . ARG A 1 279 ? -7.031 -11.636 -14.645 1.00 95.38 279 ARG A CA 1
ATOM 2275 C C . ARG A 1 279 ? -7.241 -11.882 -16.138 1.00 95.38 279 ARG A C 1
ATOM 2277 O O . ARG A 1 279 ? -8.376 -11.823 -16.607 1.00 95.38 279 ARG A O 1
ATOM 2284 N N . LEU A 1 280 ? -6.173 -12.221 -16.865 1.00 93.81 280 LEU A N 1
ATOM 2285 C CA . LEU A 1 280 ? -6.274 -12.600 -18.276 1.00 93.81 280 LEU A CA 1
ATOM 2286 C C . LEU A 1 280 ? -7.140 -13.846 -18.467 1.00 93.81 280 LEU A C 1
ATOM 2288 O O . LEU A 1 280 ? -8.002 -13.858 -19.342 1.00 93.81 280 LEU A O 1
ATOM 2292 N N . TYR A 1 281 ? -6.925 -14.877 -17.649 1.00 93.69 281 TYR A N 1
ATOM 2293 C CA . TYR A 1 281 ? -7.719 -16.101 -17.663 1.00 93.69 281 TYR A CA 1
ATOM 2294 C C . TYR A 1 281 ? -9.204 -15.792 -17.474 1.00 93.69 281 TYR A C 1
ATOM 2296 O O . TYR A 1 281 ? -10.014 -16.177 -18.317 1.00 93.69 281 TYR A O 1
ATOM 2304 N N . LYS A 1 282 ? -9.551 -15.011 -16.444 1.00 92.81 282 LYS A N 1
ATOM 2305 C CA . LYS A 1 282 ? -10.933 -14.603 -16.167 1.00 92.81 282 LYS A CA 1
ATOM 2306 C C . LYS A 1 282 ? -11.550 -13.814 -17.311 1.00 92.81 282 LYS A C 1
ATOM 2308 O O . LYS A 1 282 ? -12.722 -14.012 -17.621 1.00 92.81 282 LYS A O 1
ATOM 2313 N N . HIS A 1 283 ? -10.771 -12.977 -17.991 1.00 91.12 283 HIS A N 1
ATOM 2314 C CA . HIS A 1 283 ? -11.234 -12.284 -19.190 1.00 91.12 283 HIS A CA 1
ATOM 2315 C C . HIS A 1 283 ? -11.432 -13.219 -20.398 1.00 91.12 283 HIS A C 1
ATOM 2317 O O . HIS A 1 283 ? -12.383 -13.060 -21.158 1.00 91.12 283 HIS A O 1
ATOM 2323 N N . VAL A 1 284 ? -10.569 -14.213 -20.607 1.00 89.12 284 VAL A N 1
ATOM 2324 C CA . VAL A 1 284 ? -10.743 -15.186 -21.701 1.00 89.12 284 VAL A CA 1
ATOM 2325 C C . VAL A 1 284 ? -11.955 -16.090 -21.445 1.00 89.12 284 VAL A C 1
ATOM 2327 O O . VAL A 1 284 ? -12.741 -16.321 -22.367 1.00 89.12 284 VAL A O 1
ATOM 2330 N N . GLU A 1 285 ? -12.132 -16.538 -20.200 1.00 89.31 285 GLU A N 1
ATOM 2331 C CA . GLU A 1 285 ? -13.295 -17.294 -19.710 1.00 89.31 285 GLU A CA 1
ATOM 2332 C C . GLU A 1 285 ? -14.599 -16.519 -19.949 1.00 89.31 285 GLU A C 1
ATOM 2334 O O . GLU A 1 285 ? -15.546 -17.023 -20.553 1.00 89.31 285 GLU A O 1
ATOM 2339 N N . SER A 1 286 ? -14.590 -15.246 -19.560 1.00 87.69 286 SER A N 1
ATOM 2340 C CA . SER A 1 286 ? -15.637 -14.244 -19.764 1.00 87.69 286 SER A CA 1
ATOM 2341 C C . SER A 1 286 ? -16.138 -14.124 -21.206 1.00 87.69 286 SER A C 1
ATOM 2343 O O . SER A 1 286 ? -17.342 -14.013 -21.444 1.00 87.69 286 SER A O 1
ATOM 2345 N N . LEU A 1 287 ? -15.227 -14.182 -22.181 1.00 87.31 287 LEU A N 1
ATOM 2346 C CA . LEU A 1 287 ? -15.558 -14.091 -23.604 1.00 87.31 287 LEU A CA 1
ATOM 2347 C C . LEU A 1 287 ? -16.173 -15.385 -24.165 1.00 87.31 287 LEU A C 1
ATOM 2349 O O . LEU A 1 287 ? -16.427 -15.464 -25.369 1.00 87.31 287 LEU A O 1
ATOM 2353 N N . GLY A 1 288 ? -16.365 -16.417 -23.335 1.00 84.69 288 GLY A N 1
ATOM 2354 C CA . GLY A 1 288 ? -16.861 -17.727 -23.758 1.00 84.69 288 GLY A CA 1
ATOM 2355 C C . GLY A 1 288 ? -15.904 -18.453 -24.705 1.00 84.69 288 GLY A C 1
ATOM 2356 O 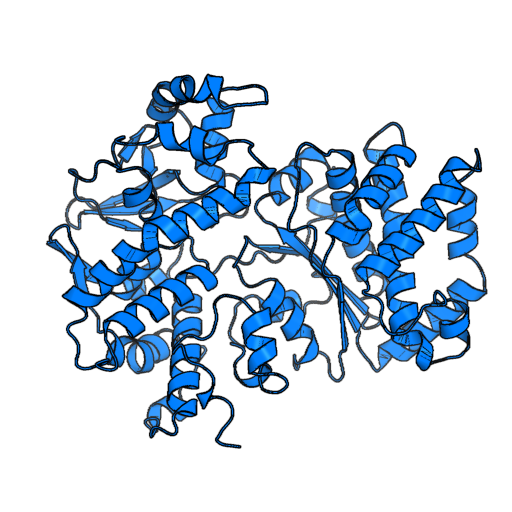O . GLY A 1 288 ? -16.319 -19.352 -25.439 1.00 84.69 288 GLY A O 1
ATOM 2357 N N . ARG A 1 289 ? -14.626 -18.052 -24.739 1.00 84.69 289 ARG A N 1
ATOM 2358 C CA . ARG A 1 289 ? -13.611 -18.732 -25.545 1.00 84.69 289 ARG A CA 1
ATOM 2359 C C . ARG A 1 289 ? -13.282 -20.068 -24.897 1.00 84.69 289 ARG A C 1
ATOM 2361 O O . ARG A 1 289 ? -13.210 -20.172 -23.677 1.00 84.69 289 ARG A O 1
ATOM 2368 N N . GLN A 1 290 ? -13.062 -21.089 -25.722 1.00 84.19 290 GLN A N 1
ATOM 2369 C CA . GLN A 1 290 ? -12.681 -22.401 -25.218 1.00 84.19 290 GLN A CA 1
ATOM 2370 C C . GLN A 1 290 ? -11.319 -22.303 -24.528 1.00 84.19 290 GLN A C 1
ATOM 2372 O O . GLN A 1 290 ? -10.289 -22.111 -25.176 1.00 84.19 290 GLN A O 1
ATOM 2377 N N . ILE A 1 291 ? -11.334 -22.431 -23.206 1.00 86.75 291 ILE A N 1
ATOM 2378 C CA . ILE A 1 291 ? -10.128 -22.521 -22.398 1.00 86.75 291 ILE A CA 1
ATOM 2379 C C . ILE A 1 291 ? -9.519 -23.907 -22.641 1.00 86.75 291 ILE A C 1
ATOM 2381 O O . ILE A 1 291 ? -10.231 -24.911 -22.533 1.00 86.75 291 ILE A O 1
ATOM 2385 N N . PRO A 1 292 ? -8.224 -23.999 -22.985 1.00 87.56 292 PRO A N 1
ATOM 2386 C CA . PRO A 1 292 ? -7.544 -25.281 -23.081 1.00 87.56 292 PRO A CA 1
ATOM 2387 C C . PRO A 1 292 ? -7.701 -26.098 -21.792 1.00 87.56 292 PRO A C 1
ATOM 2389 O O . PRO A 1 292 ? -7.525 -25.573 -20.695 1.00 87.56 292 PRO A O 1
ATOM 2392 N N . SER A 1 293 ? -7.983 -27.397 -21.917 1.00 88.06 293 SER A N 1
ATOM 2393 C CA . SER A 1 293 ? -8.274 -28.270 -20.769 1.00 88.06 293 SER A CA 1
ATOM 2394 C C . SER A 1 293 ? -7.165 -28.303 -19.715 1.00 88.06 293 SER A C 1
ATOM 2396 O O . SER A 1 293 ? -7.463 -28.425 -18.535 1.00 88.06 293 SER A O 1
ATOM 2398 N N . HIS A 1 294 ? -5.904 -28.141 -20.123 1.00 86.56 294 HIS A N 1
ATOM 2399 C CA . HIS A 1 294 ? -4.766 -28.097 -19.203 1.00 86.56 294 HIS A CA 1
ATOM 2400 C C . HIS A 1 294 ? -4.754 -26.852 -18.301 1.00 86.56 294 HIS A C 1
ATOM 2402 O O . HIS A 1 294 ? -4.182 -26.908 -17.221 1.00 86.56 294 HIS A O 1
ATOM 2408 N N . ILE A 1 295 ? -5.392 -25.746 -18.709 1.00 89.00 295 ILE A N 1
ATOM 2409 C CA . ILE A 1 295 ? -5.511 -24.542 -17.871 1.00 89.00 295 ILE A CA 1
ATOM 2410 C C . ILE A 1 295 ? -6.597 -24.732 -16.800 1.00 89.00 295 ILE A C 1
ATOM 2412 O O . ILE A 1 295 ? -6.491 -24.183 -15.712 1.00 89.00 295 ILE A O 1
ATOM 2416 N N . LEU A 1 296 ? -7.623 -25.548 -17.067 1.00 88.50 296 LEU A N 1
ATOM 2417 C CA . LEU A 1 296 ? -8.688 -25.831 -16.093 1.00 88.50 296 LEU A CA 1
ATOM 2418 C C . LEU A 1 296 ? -8.192 -26.637 -14.884 1.00 88.50 296 LEU A C 1
ATOM 2420 O O . LEU A 1 296 ? -8.809 -26.598 -13.827 1.00 88.50 296 LEU A O 1
ATOM 2424 N N . THR A 1 297 ? -7.095 -27.378 -15.049 1.00 91.25 297 THR A N 1
ATOM 2425 C CA . THR A 1 297 ? -6.435 -28.152 -13.987 1.00 91.25 297 THR A CA 1
ATOM 2426 C C . THR A 1 297 ? -5.146 -27.490 -13.503 1.00 91.25 297 THR A C 1
ATOM 2428 O O . THR A 1 297 ? -4.317 -28.158 -12.891 1.00 91.25 297 THR A O 1
ATOM 2431 N N . LEU A 1 298 ? -4.933 -26.220 -13.857 1.00 93.81 298 LEU A N 1
ATOM 2432 C CA . LEU A 1 298 ? -3.730 -25.479 -13.511 1.00 93.81 298 LEU A CA 1
ATOM 2433 C C . LEU A 1 298 ? -3.672 -25.252 -12.002 1.00 93.81 298 LEU A C 1
ATOM 2435 O O . LEU A 1 298 ? -4.631 -24.757 -11.409 1.00 93.81 298 LEU A O 1
ATOM 2439 N N . ASP A 1 299 ? -2.525 -25.561 -11.412 1.00 94.62 299 ASP A N 1
ATOM 2440 C CA . ASP A 1 299 ? -2.208 -25.109 -10.066 1.00 94.62 299 ASP A CA 1
ATOM 2441 C C . ASP A 1 299 ? -1.823 -23.625 -10.124 1.00 94.62 299 ASP A C 1
ATOM 2443 O O . ASP A 1 299 ? -0.775 -23.258 -10.664 1.00 94.62 299 ASP A O 1
ATOM 2447 N N . TRP A 1 300 ? -2.699 -22.762 -9.608 1.00 94.50 300 TRP A N 1
ATOM 2448 C CA . TRP A 1 300 ? -2.466 -21.320 -9.572 1.00 94.50 300 TRP A CA 1
ATOM 2449 C C . TRP A 1 300 ? -1.410 -20.916 -8.549 1.00 94.50 300 TRP A C 1
ATOM 2451 O O . TRP A 1 300 ? -0.929 -19.785 -8.627 1.00 94.50 300 TRP A O 1
ATOM 2461 N N . GLU A 1 301 ? -1.002 -21.806 -7.641 1.00 92.88 301 GLU A N 1
ATOM 2462 C CA . GLU A 1 301 ? 0.134 -21.563 -6.764 1.00 92.88 301 GLU A CA 1
ATOM 2463 C C . GLU A 1 301 ? 1.476 -21.765 -7.492 1.00 92.88 301 GLU A C 1
ATOM 2465 O O . GLU A 1 301 ? 2.427 -21.016 -7.229 1.00 92.88 301 GLU A O 1
ATOM 2470 N N . ASP A 1 302 ? 1.535 -22.693 -8.457 1.00 93.25 302 ASP A N 1
ATOM 2471 C CA . ASP A 1 302 ? 2.730 -23.032 -9.237 1.00 93.25 302 ASP A CA 1
ATOM 2472 C C . ASP A 1 302 ? 3.070 -21.943 -10.267 1.00 93.25 302 ASP A C 1
ATOM 2474 O O . ASP A 1 302 ? 2.529 -21.854 -11.375 1.00 93.25 302 ASP A O 1
ATOM 2478 N N . PHE A 1 303 ? 4.049 -21.118 -9.899 1.00 91.44 303 PHE A N 1
ATOM 2479 C CA . PHE A 1 303 ? 4.576 -20.056 -10.747 1.00 91.44 303 PHE A CA 1
ATOM 2480 C C . PHE A 1 303 ? 4.983 -20.537 -12.150 1.00 91.44 303 PHE A C 1
ATOM 2482 O O . PHE A 1 303 ? 4.668 -19.873 -13.141 1.00 91.44 303 PHE A O 1
ATOM 2489 N N . ASP A 1 304 ? 5.689 -21.662 -12.245 1.00 91.62 304 ASP A N 1
ATOM 2490 C CA . ASP A 1 304 ? 6.267 -22.144 -13.495 1.00 91.62 304 ASP A CA 1
ATOM 2491 C C . ASP A 1 304 ? 5.172 -22.577 -14.467 1.00 91.62 304 ASP A C 1
ATOM 2493 O O . ASP A 1 304 ? 5.250 -22.273 -15.664 1.00 91.62 304 ASP A O 1
ATOM 2497 N N . GLN A 1 305 ? 4.147 -23.264 -13.961 1.00 94.44 305 GLN A N 1
ATOM 2498 C CA . GLN A 1 305 ? 2.997 -23.652 -14.769 1.00 94.44 305 GLN A CA 1
ATOM 2499 C C . GLN A 1 305 ? 2.209 -22.426 -15.225 1.00 94.44 305 GLN A C 1
ATOM 2501 O O . GLN A 1 305 ? 1.958 -22.288 -16.424 1.00 94.44 305 GLN A O 1
ATOM 2506 N N . VAL A 1 306 ? 1.885 -21.495 -14.321 1.00 95.06 306 VAL A N 1
ATOM 2507 C CA . VAL A 1 306 ? 1.138 -20.278 -14.677 1.00 95.06 306 VAL A CA 1
ATOM 2508 C C . VAL A 1 306 ? 1.899 -19.455 -15.720 1.00 95.06 306 VAL A C 1
ATOM 2510 O O . VAL A 1 306 ? 1.334 -19.051 -16.741 1.00 95.06 306 VAL A O 1
ATOM 2513 N N . PHE A 1 307 ? 3.204 -19.259 -15.528 1.00 93.25 307 PHE A N 1
ATOM 2514 C CA . PHE A 1 307 ? 4.029 -18.520 -16.477 1.00 93.25 307 PHE A CA 1
ATOM 2515 C C . PHE A 1 307 ? 4.087 -19.215 -17.846 1.00 93.25 307 PHE A C 1
ATOM 2517 O O . PHE A 1 307 ? 3.853 -18.573 -18.873 1.00 93.25 307 PHE A O 1
ATOM 2524 N N . LYS A 1 308 ? 4.347 -20.528 -17.888 1.00 93.12 308 LYS A N 1
ATOM 2525 C CA . LYS A 1 308 ? 4.509 -21.273 -19.150 1.00 93.12 308 LYS A CA 1
ATOM 2526 C C . LYS A 1 308 ? 3.194 -21.507 -19.893 1.00 93.12 308 LYS A C 1
ATOM 2528 O O . LYS A 1 308 ? 3.196 -21.475 -21.121 1.00 93.12 308 LYS A O 1
ATOM 2533 N N . MET A 1 309 ? 2.096 -21.751 -19.179 1.00 94.00 309 MET A N 1
ATOM 2534 C CA . MET A 1 309 ? 0.808 -22.141 -19.768 1.00 94.00 309 MET A CA 1
ATOM 2535 C C . MET A 1 309 ? -0.147 -20.966 -19.987 1.00 94.00 309 MET A C 1
ATOM 2537 O O . MET A 1 309 ? -0.991 -21.042 -20.876 1.00 94.00 309 MET A O 1
ATOM 2541 N N . VAL A 1 310 ? -0.022 -19.878 -19.217 1.00 93.19 310 VAL A N 1
ATOM 2542 C CA . VAL A 1 310 ? -0.930 -18.721 -19.318 1.00 93.19 310 VAL A CA 1
ATOM 2543 C C . VAL A 1 310 ? -0.217 -17.483 -19.841 1.00 93.19 310 VAL A C 1
ATOM 2545 O O . VAL A 1 310 ? -0.740 -16.829 -20.734 1.00 93.19 310 VAL A O 1
ATOM 2548 N N . TRP A 1 311 ? 0.977 -17.148 -19.351 1.00 92.88 311 TRP A N 1
ATOM 2549 C CA . TRP A 1 311 ? 1.652 -15.916 -19.778 1.00 92.88 311 TRP A CA 1
ATOM 2550 C C . TRP A 1 311 ? 2.366 -16.056 -21.134 1.00 92.88 311 TRP A C 1
ATOM 2552 O O . TRP A 1 311 ? 2.069 -15.320 -22.083 1.00 92.88 311 TRP A O 1
ATOM 2562 N N . LEU A 1 312 ? 3.303 -17.006 -21.247 1.00 92.19 312 LEU A N 1
ATOM 2563 C CA . LEU A 1 312 ? 4.143 -17.185 -22.439 1.00 92.19 312 LEU A CA 1
ATOM 2564 C C . LEU A 1 312 ? 3.353 -17.355 -23.750 1.00 92.19 312 LEU A C 1
ATOM 2566 O O . LEU A 1 312 ? 3.770 -16.753 -24.741 1.00 92.19 312 LEU A O 1
ATOM 2570 N N . PRO A 1 313 ? 2.220 -18.086 -23.809 1.00 90.12 313 PRO A N 1
ATOM 2571 C CA . PRO A 1 313 ? 1.488 -18.271 -25.065 1.00 90.12 313 PRO A CA 1
ATOM 2572 C C . PRO A 1 313 ? 0.897 -16.981 -25.642 1.00 90.12 313 PRO A C 1
ATOM 2574 O O . PRO A 1 313 ? 0.648 -16.911 -26.844 1.00 90.12 313 PRO A O 1
ATOM 2577 N N . TYR A 1 314 ? 0.672 -15.964 -24.805 1.00 88.06 314 TYR A N 1
ATOM 2578 C CA . TYR A 1 314 ? 0.083 -14.692 -25.224 1.00 88.06 314 TYR A CA 1
ATOM 2579 C C . TYR A 1 314 ? 1.142 -13.622 -25.473 1.00 88.06 314 TYR A C 1
ATOM 2581 O O . TYR A 1 314 ? 1.001 -12.827 -26.399 1.00 88.06 314 TYR A O 1
ATOM 2589 N N . PHE A 1 315 ? 2.202 -13.596 -24.666 1.00 90.50 315 PHE A N 1
ATOM 2590 C CA . PHE A 1 315 ? 3.185 -12.511 -24.697 1.00 90.50 315 PHE A CA 1
ATOM 2591 C C . PHE A 1 315 ? 4.533 -12.903 -25.294 1.00 90.50 315 PHE A C 1
ATOM 2593 O O . PHE A 1 315 ? 5.249 -12.016 -25.747 1.00 90.50 315 PHE A O 1
ATOM 2600 N N . GLY A 1 316 ? 4.873 -14.192 -25.336 1.00 91.12 316 GLY A N 1
ATOM 2601 C CA . GLY A 1 316 ? 6.204 -14.679 -25.691 1.00 91.12 316 GLY A CA 1
ATOM 2602 C C . GLY A 1 316 ? 7.211 -14.584 -24.539 1.00 91.12 316 GLY A C 1
ATOM 2603 O O . GLY A 1 316 ? 6.895 -14.127 -23.440 1.00 91.12 316 GLY A O 1
ATOM 2604 N N . ASP A 1 317 ? 8.442 -15.032 -24.803 1.00 91.00 317 ASP A N 1
ATOM 2605 C CA . ASP A 1 317 ? 9.509 -15.107 -23.793 1.00 91.00 317 ASP A CA 1
ATOM 2606 C C . ASP A 1 317 ? 10.453 -13.897 -23.827 1.00 91.00 317 ASP A C 1
ATOM 2608 O O . ASP A 1 317 ? 10.723 -13.283 -22.794 1.00 91.00 317 ASP A O 1
ATOM 2612 N N . THR A 1 318 ? 10.933 -13.514 -25.014 1.00 93.81 318 THR A N 1
ATOM 2613 C CA . THR A 1 318 ? 11.960 -12.475 -25.180 1.00 93.81 318 THR A CA 1
ATOM 2614 C C . THR A 1 318 ? 11.552 -11.388 -26.168 1.00 93.81 318 THR A C 1
ATOM 2616 O O . THR A 1 318 ? 10.796 -11.613 -27.112 1.00 93.81 318 THR A O 1
ATOM 2619 N N . LEU A 1 319 ? 12.067 -10.181 -25.942 1.00 94.31 319 LEU A N 1
ATOM 2620 C CA . LEU A 1 319 ? 11.977 -9.049 -26.857 1.00 94.31 319 LEU A CA 1
ATOM 2621 C C . LEU A 1 319 ? 13.338 -8.379 -27.023 1.00 94.31 319 LEU A C 1
ATOM 2623 O O . LEU A 1 319 ? 14.254 -8.568 -26.221 1.00 94.31 319 LEU A O 1
ATOM 2627 N N . LEU A 1 320 ? 13.449 -7.557 -28.062 1.00 91.31 320 LEU A N 1
ATOM 2628 C CA . LEU A 1 320 ? 14.564 -6.639 -28.230 1.00 91.31 320 LEU A CA 1
ATOM 2629 C C . LEU A 1 320 ? 14.161 -5.273 -27.668 1.00 91.31 320 LEU A C 1
ATOM 2631 O O . LEU A 1 320 ? 13.213 -4.655 -28.155 1.00 91.31 320 LEU A O 1
ATOM 2635 N N . SER A 1 321 ? 14.866 -4.802 -26.644 1.00 86.31 321 SER A N 1
ATOM 2636 C CA . SER A 1 321 ? 14.622 -3.484 -26.063 1.00 86.31 321 SER A CA 1
ATOM 2637 C C . SER A 1 321 ? 15.060 -2.358 -27.002 1.00 86.31 321 SER A C 1
ATOM 2639 O O . SER A 1 321 ? 15.672 -2.580 -28.053 1.00 86.31 321 SER A O 1
ATOM 2641 N N . ARG A 1 322 ? 14.758 -1.107 -26.637 1.00 80.38 322 ARG A N 1
ATOM 2642 C CA . ARG A 1 322 ? 15.109 0.076 -27.450 1.00 80.38 322 ARG A CA 1
ATOM 2643 C C . ARG A 1 322 ? 16.617 0.246 -27.595 1.00 80.38 322 ARG A C 1
ATOM 2645 O O . ARG A 1 322 ? 17.108 0.723 -28.616 1.00 80.38 322 ARG A O 1
ATOM 2652 N N . GLU A 1 323 ? 17.339 -0.209 -26.587 1.00 83.19 323 GLU A N 1
ATOM 2653 C CA . GLU A 1 323 ? 18.788 -0.238 -26.474 1.00 83.19 323 GLU A CA 1
ATOM 2654 C C . GLU A 1 323 ? 19.402 -1.368 -27.317 1.00 83.19 323 GLU A C 1
ATOM 2656 O O . GLU A 1 323 ? 20.626 -1.499 -27.373 1.00 83.19 323 GLU A O 1
ATOM 2661 N N . LYS A 1 324 ? 18.559 -2.140 -28.021 1.00 87.50 324 LYS A N 1
ATOM 2662 C CA . LYS A 1 324 ? 18.907 -3.322 -28.815 1.00 87.50 324 LYS A CA 1
ATOM 2663 C C . LYS A 1 324 ? 19.503 -4.446 -27.969 1.00 87.50 324 LYS A C 1
ATOM 2665 O O . LYS A 1 324 ? 20.353 -5.194 -28.447 1.00 87.50 324 LYS A O 1
ATOM 2670 N N . LEU A 1 325 ? 19.056 -4.559 -26.721 1.00 89.50 325 LEU A N 1
ATOM 2671 C CA . LEU A 1 325 ? 19.424 -5.648 -25.825 1.00 89.50 325 LEU A CA 1
ATOM 2672 C C . LEU A 1 325 ? 18.286 -6.666 -25.783 1.00 89.50 325 LEU A C 1
ATOM 2674 O O . LEU A 1 325 ? 17.114 -6.299 -25.764 1.00 89.50 325 LEU A O 1
ATOM 2678 N N . SER A 1 326 ? 18.630 -7.951 -25.812 1.00 91.56 326 SER A N 1
ATOM 2679 C CA . SER A 1 326 ? 17.641 -9.016 -25.655 1.00 91.56 326 SER A CA 1
ATOM 2680 C C . SER A 1 326 ? 17.230 -9.094 -24.187 1.00 91.56 326 SER A C 1
ATOM 2682 O O . SER A 1 326 ? 18.074 -9.323 -23.322 1.00 91.56 326 SER A O 1
ATOM 2684 N N . GLU A 1 327 ? 15.942 -8.930 -23.907 1.00 92.19 327 GLU A N 1
ATOM 2685 C CA . GLU A 1 327 ? 15.371 -8.975 -22.561 1.00 92.19 327 GLU A CA 1
ATOM 2686 C C . GLU A 1 327 ? 14.198 -9.955 -22.515 1.00 92.19 327 GLU A C 1
ATOM 2688 O O . GLU A 1 327 ? 13.456 -10.109 -23.484 1.00 92.19 327 GLU A O 1
ATOM 2693 N N . ARG A 1 328 ? 14.008 -10.609 -21.366 1.00 91.81 328 ARG A N 1
ATOM 2694 C CA . ARG A 1 328 ? 12.783 -11.366 -21.087 1.00 91.81 328 ARG A CA 1
ATOM 2695 C C . ARG A 1 328 ? 11.612 -10.386 -20.978 1.00 91.81 328 ARG A C 1
ATOM 2697 O O . ARG A 1 328 ? 11.735 -9.343 -20.333 1.00 91.81 328 ARG A O 1
ATOM 2704 N N . ILE A 1 329 ? 10.473 -10.727 -21.568 1.00 94.50 329 ILE A N 1
ATOM 2705 C CA . ILE A 1 329 ? 9.339 -9.806 -21.722 1.00 94.50 329 ILE A CA 1
ATOM 2706 C C . ILE A 1 329 ? 8.753 -9.380 -20.376 1.00 94.50 329 ILE A C 1
ATOM 2708 O O . ILE A 1 329 ? 8.516 -8.192 -20.159 1.00 94.50 329 ILE A O 1
ATOM 2712 N N . PHE A 1 330 ? 8.531 -10.323 -19.459 1.00 94.12 330 PHE A N 1
ATOM 2713 C CA . PHE A 1 330 ? 7.918 -9.991 -18.174 1.00 94.12 330 PHE A CA 1
ATOM 2714 C C . PHE A 1 330 ? 8.829 -9.114 -17.291 1.00 94.12 330 PHE A C 1
ATOM 2716 O O . PHE A 1 330 ? 8.374 -8.048 -16.876 1.00 94.12 330 PHE A O 1
ATOM 2723 N N . PRO A 1 331 ? 10.124 -9.445 -17.085 1.00 93.19 331 PRO A N 1
ATOM 2724 C CA . PRO A 1 331 ? 11.107 -8.538 -16.483 1.00 93.19 331 PRO A CA 1
ATOM 2725 C C . PRO A 1 331 ? 11.144 -7.142 -17.087 1.00 93.19 331 PRO A C 1
ATOM 2727 O O . PRO A 1 331 ? 11.212 -6.155 -16.350 1.00 93.19 331 PRO A O 1
ATOM 2730 N N . TYR A 1 332 ? 11.089 -7.060 -18.420 1.00 95.62 332 TYR A N 1
ATOM 2731 C CA . TYR A 1 332 ? 11.053 -5.792 -19.131 1.00 95.62 332 TYR A CA 1
ATOM 2732 C C . TYR A 1 332 ? 9.821 -4.982 -18.725 1.00 95.62 332 TYR A C 1
ATOM 2734 O O . TYR A 1 332 ? 9.969 -3.834 -18.340 1.00 95.62 332 TYR A O 1
ATOM 2742 N N . ILE A 1 333 ? 8.620 -5.566 -18.710 1.00 96.75 333 ILE A N 1
ATOM 2743 C CA . ILE A 1 333 ? 7.408 -4.861 -18.252 1.00 96.75 333 ILE A CA 1
ATOM 2744 C C . ILE A 1 333 ? 7.542 -4.431 -16.788 1.00 96.75 333 ILE A C 1
ATOM 2746 O O . ILE A 1 333 ? 7.280 -3.276 -16.442 1.00 96.75 333 ILE A O 1
ATOM 2750 N N . LEU A 1 334 ? 7.983 -5.349 -15.933 1.00 95.75 334 LEU A N 1
ATOM 2751 C CA . LEU A 1 334 ? 7.974 -5.169 -14.490 1.00 95.75 334 LEU A CA 1
ATOM 2752 C C . LEU A 1 334 ? 8.931 -4.068 -14.016 1.00 95.75 334 LEU A C 1
ATOM 2754 O O . LEU A 1 334 ? 8.561 -3.293 -13.132 1.00 95.75 334 LEU A O 1
ATOM 2758 N N . ARG A 1 335 ? 10.112 -3.919 -14.641 1.00 95.50 335 ARG A N 1
ATOM 2759 C CA . ARG A 1 335 ? 11.088 -2.862 -14.288 1.00 95.50 335 ARG A CA 1
ATOM 2760 C C . ARG A 1 335 ? 10.593 -1.433 -14.542 1.00 95.50 335 ARG A C 1
ATOM 2762 O O . ARG A 1 335 ? 11.205 -0.477 -14.065 1.00 95.50 335 ARG A O 1
ATOM 2769 N N . HIS A 1 336 ? 9.490 -1.269 -15.272 1.00 97.44 336 HIS A N 1
ATOM 2770 C CA . HIS A 1 336 ? 8.814 0.018 -15.472 1.00 97.44 336 HIS A CA 1
ATOM 2771 C C . HIS A 1 336 ? 7.666 0.262 -14.477 1.00 97.44 336 HIS A C 1
ATOM 2773 O O . HIS A 1 336 ? 6.906 1.215 -14.637 1.00 97.44 336 HIS A O 1
ATOM 2779 N N . THR A 1 337 ? 7.568 -0.558 -13.430 1.00 97.56 337 THR A N 1
ATOM 2780 C CA . THR A 1 337 ? 6.648 -0.398 -12.296 1.00 97.56 337 THR A CA 1
ATOM 2781 C C . THR A 1 337 ? 7.439 -0.322 -10.991 1.00 97.56 337 THR A C 1
ATOM 2783 O O . THR A 1 337 ? 8.605 -0.701 -10.954 1.00 97.56 337 THR A O 1
ATOM 2786 N N . GLN A 1 338 ? 6.808 0.115 -9.906 1.00 96.38 338 GLN A N 1
ATOM 2787 C CA . GLN A 1 338 ? 7.329 -0.028 -8.543 1.00 96.38 338 GLN A CA 1
ATOM 2788 C C . GLN A 1 338 ? 6.724 -1.252 -7.845 1.00 96.38 338 GLN A C 1
ATOM 2790 O O . GLN A 1 338 ? 6.305 -1.161 -6.693 1.00 96.38 338 GLN A O 1
ATOM 2795 N N . MET A 1 339 ? 6.590 -2.365 -8.577 1.00 94.88 339 MET A N 1
ATOM 2796 C CA . MET A 1 339 ? 5.981 -3.614 -8.094 1.00 94.88 339 MET A CA 1
ATOM 2797 C C . MET A 1 339 ? 4.524 -3.470 -7.634 1.00 94.88 339 MET A C 1
ATOM 2799 O O . MET A 1 339 ? 4.029 -4.254 -6.834 1.00 94.88 339 MET A O 1
ATOM 2803 N N . ARG A 1 340 ? 3.798 -2.470 -8.146 1.00 95.56 340 ARG A N 1
ATOM 2804 C CA . ARG A 1 340 ? 2.397 -2.235 -7.773 1.00 95.56 340 ARG A CA 1
ATOM 2805 C C . ARG A 1 340 ? 1.458 -2.949 -8.753 1.00 95.56 340 ARG A C 1
ATOM 2807 O O . ARG A 1 340 ? 1.538 -2.650 -9.951 1.00 95.56 340 ARG A O 1
ATOM 2814 N N . PRO A 1 341 ? 0.516 -3.794 -8.290 1.00 97.06 341 PRO A N 1
ATOM 2815 C CA . PRO A 1 341 ? -0.467 -4.459 -9.152 1.00 97.06 341 PRO A CA 1
ATOM 2816 C C . PRO A 1 341 ? -1.198 -3.492 -10.081 1.00 97.06 341 PRO A C 1
ATOM 2818 O O . PRO A 1 341 ? -1.317 -3.744 -11.279 1.00 97.06 341 PRO A O 1
ATOM 2821 N N . ARG A 1 342 ? -1.601 -2.327 -9.555 1.00 97.12 342 ARG A N 1
ATOM 2822 C CA . ARG A 1 342 ? -2.268 -1.267 -10.323 1.00 97.12 342 ARG A CA 1
ATOM 2823 C C . ARG A 1 342 ? -1.451 -0.814 -11.538 1.00 97.12 342 ARG A C 1
ATOM 2825 O O . ARG A 1 342 ? -1.994 -0.660 -12.629 1.00 97.12 342 ARG A O 1
ATOM 2832 N N . GLN A 1 343 ? -0.148 -0.599 -11.362 1.00 97.81 343 GLN A N 1
ATOM 2833 C CA . GLN A 1 343 ? 0.738 -0.144 -12.438 1.00 97.81 343 GLN A CA 1
ATOM 2834 C C . GLN A 1 343 ? 0.926 -1.236 -13.495 1.00 97.81 343 GLN A C 1
ATOM 2836 O O . GLN A 1 343 ? 0.915 -0.941 -14.691 1.00 97.81 343 GLN A O 1
ATOM 2841 N N . LEU A 1 344 ? 1.027 -2.498 -13.064 1.00 97.88 344 LEU A N 1
ATOM 2842 C CA . LEU A 1 344 ? 1.100 -3.641 -13.971 1.00 97.88 344 LEU A CA 1
ATOM 2843 C C . LEU A 1 344 ? -0.181 -3.782 -14.806 1.00 97.88 344 LEU A C 1
ATOM 2845 O O . LEU A 1 344 ? -0.094 -3.908 -16.026 1.00 97.88 344 LEU A O 1
ATOM 2849 N N . VAL A 1 345 ? -1.360 -3.668 -14.185 1.00 97.88 345 VAL A N 1
ATOM 2850 C CA . VAL A 1 345 ? -2.658 -3.682 -14.887 1.00 97.88 345 VAL A CA 1
ATOM 2851 C C . VAL A 1 345 ? -2.728 -2.575 -15.941 1.00 97.88 345 VAL A C 1
ATOM 2853 O O . VAL A 1 345 ? -3.127 -2.839 -17.077 1.00 97.88 345 VAL A O 1
ATOM 2856 N N . VAL A 1 346 ? -2.285 -1.354 -15.617 1.00 97.62 346 VAL A N 1
ATOM 2857 C CA . VAL A 1 346 ? -2.225 -0.237 -16.580 1.00 97.62 346 VAL A CA 1
ATOM 2858 C C . VAL A 1 346 ? -1.350 -0.587 -17.787 1.00 97.62 346 VAL A C 1
ATOM 2860 O O . VAL A 1 346 ? -1.782 -0.396 -18.928 1.00 97.62 346 VAL A O 1
ATOM 2863 N N . LEU A 1 347 ? -0.142 -1.115 -17.564 1.00 97.75 347 LEU A N 1
ATOM 2864 C CA . LEU A 1 347 ? 0.767 -1.483 -18.654 1.00 97.75 347 LEU A CA 1
ATOM 2865 C C . LEU A 1 347 ? 0.210 -2.628 -19.505 1.00 97.75 347 LEU A C 1
ATOM 2867 O O . LEU A 1 347 ? 0.192 -2.517 -20.731 1.00 97.75 347 LEU A O 1
ATOM 2871 N N . CYS A 1 348 ? -0.293 -3.692 -18.884 1.00 96.94 348 CYS A N 1
ATOM 2872 C CA . CYS A 1 348 ? -0.847 -4.849 -19.588 1.00 96.94 348 CYS A CA 1
ATOM 2873 C C . CYS A 1 348 ? -2.102 -4.488 -20.399 1.00 96.94 348 CYS A C 1
ATOM 2875 O O . CYS A 1 348 ? -2.215 -4.886 -21.560 1.00 96.94 348 CYS A O 1
ATOM 2877 N N . ASN A 1 349 ? -2.993 -3.649 -19.862 1.00 95.88 349 ASN A N 1
ATOM 2878 C CA . ASN A 1 349 ? -4.135 -3.124 -20.616 1.00 95.88 349 ASN A CA 1
ATOM 2879 C C . ASN A 1 349 ? -3.697 -2.224 -21.782 1.00 95.88 349 ASN A C 1
ATOM 2881 O O . ASN A 1 349 ? -4.277 -2.292 -22.867 1.00 95.88 349 ASN A O 1
ATOM 2885 N N . ALA A 1 350 ? -2.651 -1.410 -21.610 1.00 95.69 350 ALA A N 1
ATOM 2886 C CA . ALA A 1 350 ? -2.106 -0.603 -22.700 1.00 95.69 350 ALA A CA 1
ATOM 2887 C C . ALA A 1 350 ? -1.488 -1.463 -23.815 1.00 95.69 350 ALA A C 1
ATOM 2889 O O . ALA A 1 350 ? -1.683 -1.158 -24.994 1.00 95.69 350 ALA A O 1
ATOM 2890 N N . ILE A 1 351 ? -0.784 -2.541 -23.456 1.00 94.94 351 ILE A N 1
ATOM 2891 C CA . ILE A 1 351 ? -0.241 -3.528 -24.402 1.00 94.94 351 ILE A CA 1
ATOM 2892 C C . ILE A 1 351 ? -1.386 -4.193 -25.172 1.00 94.94 351 ILE A C 1
ATOM 2894 O O . ILE A 1 351 ? -1.376 -4.193 -26.403 1.00 94.94 351 ILE A O 1
ATOM 2898 N N . ALA A 1 352 ? -2.411 -4.682 -24.469 1.00 92.44 352 ALA A N 1
ATOM 2899 C CA . ALA A 1 352 ? -3.571 -5.311 -25.094 1.00 92.44 352 ALA A CA 1
ATOM 2900 C C . ALA A 1 352 ? -4.313 -4.362 -26.047 1.00 92.44 352 ALA A C 1
ATOM 2902 O O . ALA A 1 352 ? -4.680 -4.754 -27.157 1.00 92.44 352 ALA A O 1
ATOM 2903 N N . LYS A 1 353 ? -4.470 -3.089 -25.660 1.00 92.12 353 LYS A N 1
ATOM 2904 C CA . LYS A 1 353 ? -5.076 -2.057 -26.509 1.00 92.12 353 LYS A CA 1
ATOM 2905 C C . LYS A 1 353 ? -4.264 -1.807 -27.781 1.00 92.12 353 LYS A C 1
ATOM 2907 O O . LYS A 1 353 ? -4.852 -1.677 -28.851 1.00 92.12 353 LYS A O 1
ATOM 2912 N N . GLN A 1 354 ? -2.934 -1.742 -27.686 1.00 90.38 354 GLN A N 1
ATOM 2913 C CA . GLN A 1 354 ? -2.073 -1.553 -28.862 1.00 90.38 354 GLN A CA 1
ATOM 2914 C C . GLN A 1 354 ? -2.061 -2.760 -29.793 1.00 90.38 354 GLN A C 1
ATOM 2916 O O . GLN A 1 354 ? -1.934 -2.590 -31.002 1.00 90.38 354 GLN A O 1
ATOM 2921 N N . ALA A 1 355 ? -2.234 -3.960 -29.250 1.00 87.56 355 ALA A N 1
ATOM 2922 C CA . ALA A 1 355 ? -2.356 -5.156 -30.060 1.00 87.56 355 ALA A CA 1
ATOM 2923 C C . ALA A 1 355 ? -3.691 -5.243 -30.824 1.00 87.56 355 ALA A C 1
ATOM 2925 O O . ALA A 1 355 ? -3.810 -6.115 -31.673 1.00 87.56 355 ALA A O 1
ATOM 2926 N N . ALA A 1 356 ? -4.677 -4.370 -30.559 1.00 70.75 356 ALA A N 1
ATOM 2927 C CA . ALA A 1 356 ? -5.943 -4.263 -31.300 1.00 70.75 356 ALA A CA 1
ATOM 2928 C C . ALA A 1 356 ? -6.614 -5.627 -31.593 1.00 70.75 356 ALA A C 1
ATOM 2930 O O . ALA A 1 356 ? -7.023 -5.901 -32.718 1.00 70.75 356 ALA A O 1
ATOM 2931 N N . SER A 1 357 ? -6.689 -6.490 -30.569 1.00 62.38 357 SER A N 1
ATOM 2932 C CA . SER A 1 357 ? -7.217 -7.870 -30.622 1.00 62.38 357 SER A CA 1
ATOM 2933 C C . SER A 1 357 ? -6.328 -8.928 -31.292 1.00 62.38 357 SER A C 1
ATOM 2935 O O . SER A 1 357 ? -6.713 -10.093 -31.330 1.00 62.38 357 SER A O 1
ATOM 2937 N N . ALA A 1 358 ? -5.128 -8.576 -31.753 1.00 61.06 358 ALA A N 1
ATOM 2938 C CA . ALA A 1 358 ? -4.201 -9.491 -32.410 1.00 61.06 358 ALA A CA 1
ATOM 2939 C C . ALA A 1 358 ? -3.285 -10.272 -31.448 1.00 61.06 358 ALA A C 1
ATOM 2941 O O . ALA A 1 358 ? -2.379 -10.937 -31.928 1.00 61.06 358 ALA A O 1
ATOM 2942 N N . ILE A 1 359 ? -3.477 -10.253 -30.123 1.00 62.56 359 ILE A N 1
ATOM 2943 C CA . ILE A 1 359 ? -2.767 -11.189 -29.223 1.00 62.56 359 ILE A CA 1
ATOM 2944 C C . ILE A 1 359 ? -3.407 -12.577 -29.385 1.00 62.56 359 ILE A C 1
ATOM 2946 O O . ILE A 1 359 ? -4.627 -12.672 -29.218 1.00 62.56 359 ILE A O 1
ATOM 2950 N N . PRO A 1 360 ? -2.651 -13.646 -29.717 1.00 64.94 360 PRO A N 1
ATOM 2951 C CA . PRO A 1 360 ? -1.182 -13.793 -29.656 1.00 64.94 360 PRO A CA 1
ATOM 2952 C C . PRO A 1 360 ? -0.398 -13.547 -30.967 1.00 64.94 360 PRO A C 1
ATOM 2954 O O . PRO A 1 360 ? 0.823 -13.604 -30.973 1.00 64.94 360 PRO A O 1
ATOM 2957 N N . SER A 1 361 ? -1.063 -13.292 -32.095 1.00 68.81 361 SER A N 1
ATOM 2958 C CA . SER A 1 361 ? -0.433 -13.117 -33.422 1.00 68.81 361 SER A CA 1
ATOM 2959 C C . SER A 1 361 ? 0.422 -11.852 -33.623 1.00 68.81 361 SER A C 1
ATOM 2961 O O . SER A 1 361 ? 1.139 -11.746 -34.618 1.00 68.81 361 SER A O 1
ATOM 2963 N N . ALA A 1 362 ? 0.329 -10.870 -32.730 1.00 77.69 362 ALA A N 1
ATOM 2964 C CA . ALA A 1 362 ? 1.000 -9.588 -32.875 1.00 77.69 362 ALA A CA 1
ATOM 2965 C C . ALA A 1 362 ? 2.449 -9.663 -32.376 1.00 77.69 362 ALA A C 1
ATOM 2967 O O . ALA A 1 362 ? 2.686 -10.214 -31.311 1.00 77.69 362 ALA A O 1
ATOM 2968 N N . ASP A 1 363 ? 3.398 -9.072 -33.112 1.00 84.81 363 ASP A N 1
ATOM 2969 C CA . ASP A 1 363 ? 4.827 -9.051 -32.760 1.00 84.81 363 ASP A CA 1
ATOM 2970 C C . ASP A 1 363 ? 5.064 -8.326 -31.413 1.00 84.81 363 ASP A C 1
ATOM 2972 O O . ASP A 1 363 ? 5.041 -7.082 -31.368 1.00 84.81 363 ASP A O 1
ATOM 2976 N N . PRO A 1 364 ? 5.320 -9.062 -30.308 1.00 84.81 364 PRO A N 1
ATOM 2977 C CA . PRO A 1 364 ? 5.443 -8.466 -28.979 1.00 84.81 364 PRO A CA 1
ATOM 2978 C C . PRO A 1 364 ? 6.630 -7.502 -28.888 1.00 84.81 364 PRO A C 1
ATOM 2980 O O . PRO A 1 364 ? 6.586 -6.534 -28.124 1.00 84.81 364 PRO A O 1
ATOM 2983 N N . SER A 1 365 ? 7.660 -7.710 -29.720 1.00 83.25 365 SER A N 1
ATOM 2984 C CA . SER A 1 365 ? 8.889 -6.912 -29.716 1.00 83.25 365 SER A CA 1
ATOM 2985 C C . SER A 1 365 ? 8.673 -5.454 -30.130 1.00 83.25 365 SER A C 1
ATOM 2987 O O . SER A 1 365 ? 9.445 -4.581 -29.738 1.00 83.25 365 SER A O 1
ATOM 2989 N N . LYS A 1 366 ? 7.597 -5.158 -30.870 1.00 86.94 366 LYS A N 1
ATOM 2990 C CA . LYS A 1 366 ? 7.239 -3.788 -31.273 1.00 86.94 366 LYS A CA 1
ATOM 2991 C C . LYS A 1 366 ? 6.190 -3.171 -30.360 1.00 86.94 366 LYS A C 1
ATOM 2993 O O . LYS A 1 366 ? 6.277 -1.988 -30.031 1.00 86.94 366 LYS A O 1
ATOM 2998 N N . ILE A 1 367 ? 5.204 -3.966 -29.953 1.00 92.56 367 ILE A N 1
ATOM 2999 C CA . ILE A 1 367 ? 4.034 -3.483 -29.213 1.00 92.56 367 ILE A CA 1
ATOM 3000 C C . ILE A 1 367 ? 4.399 -3.147 -27.771 1.00 92.56 367 ILE A C 1
ATOM 3002 O O . ILE A 1 367 ? 4.055 -2.073 -27.280 1.00 92.56 367 ILE A O 1
ATOM 3006 N N . ILE A 1 368 ? 5.128 -4.033 -27.091 1.00 94.56 368 ILE A N 1
ATOM 3007 C CA . ILE A 1 368 ? 5.392 -3.883 -25.657 1.00 94.56 368 ILE A CA 1
ATOM 3008 C C . ILE A 1 368 ? 6.250 -2.638 -25.372 1.00 94.56 368 ILE A C 1
ATOM 3010 O O . ILE A 1 368 ? 5.816 -1.799 -24.574 1.00 94.56 368 ILE A O 1
ATOM 3014 N N . PRO A 1 369 ? 7.390 -2.405 -26.058 1.00 94.62 369 PRO A N 1
ATOM 3015 C CA . PRO A 1 369 ? 8.184 -1.194 -25.838 1.00 94.62 369 PRO A CA 1
ATOM 3016 C C . PRO A 1 369 ? 7.459 0.108 -26.199 1.00 94.62 369 PRO A C 1
ATOM 3018 O O . PRO A 1 369 ? 7.773 1.169 -25.651 1.00 94.62 369 PRO A O 1
ATOM 3021 N N . LEU A 1 370 ? 6.511 0.073 -27.140 1.00 93.62 370 LEU A N 1
ATOM 3022 C CA . LEU A 1 370 ? 5.708 1.241 -27.503 1.00 93.62 370 LEU A CA 1
ATOM 3023 C C . LEU A 1 370 ? 4.628 1.529 -26.449 1.00 93.62 370 LEU A C 1
ATOM 3025 O O . LEU A 1 370 ? 4.441 2.686 -26.062 1.00 93.62 370 LEU A O 1
ATOM 3029 N N . ALA A 1 371 ? 3.940 0.498 -25.957 1.00 95.75 371 ALA A N 1
ATOM 3030 C CA . ALA A 1 371 ? 2.934 0.596 -24.901 1.00 95.75 371 ALA A CA 1
ATOM 3031 C C . ALA A 1 371 ? 3.508 1.115 -23.591 1.00 95.75 371 ALA A C 1
ATOM 3033 O O . ALA A 1 371 ? 2.965 2.075 -23.035 1.00 95.75 371 ALA A O 1
ATOM 3034 N N . ILE A 1 372 ? 4.631 0.553 -23.147 1.00 96.19 372 ILE A N 1
ATOM 3035 C CA . ILE A 1 372 ? 5.318 1.012 -21.941 1.00 96.19 372 ILE A CA 1
ATOM 3036 C C . ILE A 1 372 ? 5.722 2.469 -22.096 1.00 96.19 372 ILE A C 1
ATOM 3038 O O . ILE A 1 372 ? 5.313 3.306 -21.294 1.00 96.19 372 ILE A O 1
ATOM 3042 N N . HIS A 1 373 ? 6.422 2.802 -23.181 1.00 94.56 373 HIS A N 1
ATOM 3043 C CA . HIS A 1 373 ? 6.891 4.162 -23.406 1.00 94.56 373 HIS A CA 1
ATOM 3044 C C . HIS A 1 373 ? 5.775 5.198 -23.303 1.00 94.56 373 HIS A C 1
ATOM 3046 O O . HIS A 1 373 ? 5.957 6.243 -22.678 1.00 94.56 373 HIS A O 1
ATOM 3052 N N . ASN A 1 374 ? 4.612 4.917 -23.893 1.00 95.62 374 ASN A N 1
ATOM 3053 C CA . ASN A 1 374 ? 3.468 5.826 -23.884 1.00 95.62 374 ASN A CA 1
ATOM 3054 C C . ASN A 1 374 ? 2.842 6.022 -22.495 1.00 95.62 374 ASN A C 1
ATOM 3056 O O . ASN A 1 374 ? 2.174 7.033 -22.294 1.00 95.62 374 ASN A O 1
ATOM 3060 N N . ASN A 1 375 ? 3.096 5.125 -21.540 1.00 97.25 375 ASN A N 1
ATOM 3061 C CA . ASN A 1 375 ? 2.504 5.162 -20.202 1.00 97.25 375 ASN A CA 1
ATOM 3062 C C . ASN A 1 375 ? 3.495 5.505 -19.077 1.00 97.25 375 ASN A C 1
ATOM 3064 O O . ASN A 1 375 ? 3.057 5.993 -18.039 1.00 97.25 375 ASN A O 1
ATOM 3068 N N . GLU A 1 376 ? 4.808 5.352 -19.278 1.00 95.38 376 GLU A N 1
ATOM 3069 C CA . GLU A 1 376 ? 5.850 5.637 -18.268 1.00 95.38 376 GLU A CA 1
ATOM 3070 C C . GLU A 1 376 ? 5.690 6.995 -17.577 1.00 95.38 376 GLU A C 1
ATOM 3072 O O . GLU A 1 376 ? 5.762 7.092 -16.357 1.00 95.38 376 GLU A O 1
ATOM 3077 N N . ARG A 1 377 ? 5.434 8.064 -18.347 1.00 97.38 377 ARG A N 1
ATOM 3078 C CA . ARG A 1 377 ? 5.264 9.415 -17.783 1.00 97.38 377 ARG A CA 1
ATOM 3079 C C . ARG A 1 377 ? 4.063 9.513 -16.852 1.00 97.38 377 ARG A C 1
ATOM 3081 O O . ARG A 1 377 ? 4.139 10.244 -15.865 1.00 97.38 377 ARG A O 1
ATOM 3088 N N . ASN A 1 378 ? 2.976 8.818 -17.176 1.00 97.75 378 ASN A N 1
ATOM 3089 C CA . ASN A 1 378 ? 1.759 8.824 -16.373 1.00 97.75 378 ASN A CA 1
ATOM 3090 C C . ASN A 1 378 ? 1.980 8.034 -15.083 1.00 97.75 378 ASN A C 1
ATOM 3092 O O . ASN A 1 378 ? 1.658 8.546 -14.018 1.00 97.75 378 ASN A O 1
ATOM 3096 N N . LEU A 1 379 ? 2.615 6.860 -15.170 1.00 97.62 379 LEU A N 1
ATOM 3097 C CA . LEU A 1 379 ? 2.985 6.057 -13.999 1.00 97.62 379 LEU A CA 1
ATOM 3098 C C . LEU A 1 379 ? 3.942 6.809 -13.067 1.00 97.62 379 LEU A C 1
ATOM 3100 O O . LEU A 1 379 ? 3.691 6.907 -11.871 1.00 97.62 379 LEU A O 1
ATOM 3104 N N . ALA A 1 380 ? 4.992 7.426 -13.615 1.00 98.12 380 ALA A N 1
ATOM 3105 C CA . ALA A 1 380 ? 5.900 8.260 -12.833 1.00 98.12 380 ALA A CA 1
ATOM 3106 C C . ALA A 1 380 ? 5.155 9.423 -12.161 1.00 98.12 380 ALA A C 1
ATOM 3108 O O . ALA A 1 380 ? 5.378 9.701 -10.991 1.00 98.12 380 ALA A O 1
ATOM 3109 N N . THR A 1 381 ? 4.252 10.092 -12.886 1.00 97.50 381 THR A N 1
ATOM 3110 C CA . THR A 1 381 ? 3.463 11.214 -12.349 1.00 97.50 381 THR A CA 1
ATOM 3111 C C . THR A 1 381 ? 2.506 10.763 -11.244 1.00 97.50 381 THR A C 1
ATOM 3113 O O . THR A 1 381 ? 2.352 11.482 -10.266 1.00 97.50 381 THR A O 1
ATOM 3116 N N . GLU A 1 382 ? 1.911 9.575 -11.352 1.00 95.81 382 GLU A N 1
ATOM 3117 C CA . GLU A 1 382 ? 1.074 8.989 -10.298 1.00 95.81 382 GLU A CA 1
ATOM 3118 C C . GLU A 1 382 ? 1.859 8.785 -8.998 1.00 95.81 382 GLU A C 1
ATOM 3120 O O . GLU A 1 382 ? 1.398 9.226 -7.946 1.00 95.81 382 GLU A O 1
ATOM 3125 N N . VAL A 1 383 ? 3.073 8.231 -9.080 1.00 96.31 383 VAL A N 1
ATOM 3126 C CA . VAL A 1 383 ? 3.954 8.078 -7.911 1.00 96.31 383 VAL A CA 1
ATOM 3127 C C . VAL A 1 383 ? 4.366 9.426 -7.331 1.00 96.31 383 VAL A C 1
ATOM 3129 O O . VAL A 1 383 ? 4.343 9.606 -6.124 1.00 96.31 383 VAL A O 1
ATOM 3132 N N . ILE A 1 384 ? 4.708 10.403 -8.168 1.00 96.75 384 ILE A N 1
ATOM 3133 C CA . ILE A 1 384 ? 5.066 11.751 -7.697 1.00 96.75 384 ILE A CA 1
ATOM 3134 C C . ILE A 1 384 ? 3.889 12.380 -6.941 1.00 96.75 384 ILE A C 1
ATOM 3136 O O . ILE A 1 384 ? 4.064 12.945 -5.864 1.00 96.75 384 ILE A O 1
ATOM 3140 N N . ASN A 1 385 ? 2.678 12.240 -7.479 1.00 93.75 385 ASN A N 1
ATOM 3141 C CA . ASN A 1 385 ? 1.471 12.792 -6.876 1.00 93.75 385 ASN A CA 1
ATOM 3142 C C . ASN A 1 385 ? 1.087 12.093 -5.565 1.00 93.75 385 ASN A C 1
ATOM 3144 O O . ASN A 1 385 ? 0.457 12.729 -4.727 1.00 93.75 385 ASN A O 1
ATOM 3148 N N . SER A 1 386 ? 1.463 10.826 -5.346 1.00 91.62 386 SER A N 1
ATOM 3149 C CA . SER A 1 386 ? 1.203 10.163 -4.058 1.00 91.62 386 SER A CA 1
ATOM 3150 C C . SER A 1 386 ? 2.029 10.751 -2.908 1.00 91.62 386 SER A C 1
ATOM 3152 O O . SER A 1 386 ? 1.669 10.552 -1.755 1.00 91.62 386 SER A O 1
ATOM 3154 N N . TYR A 1 387 ? 3.087 11.512 -3.213 1.00 94.00 387 TYR A N 1
ATOM 3155 C CA . TYR A 1 387 ? 3.944 12.186 -2.234 1.00 94.00 387 TYR A CA 1
ATOM 3156 C C . TYR A 1 387 ? 3.730 13.699 -2.160 1.00 94.00 387 TYR A C 1
ATOM 3158 O O . TYR A 1 387 ? 4.378 14.349 -1.350 1.00 94.00 387 TYR A O 1
ATOM 3166 N N . SER A 1 388 ? 2.824 14.295 -2.945 1.00 92.12 388 SER A N 1
ATOM 3167 C CA . SER A 1 388 ? 2.667 15.762 -2.984 1.00 92.12 388 SER A CA 1
ATOM 3168 C C . SER A 1 388 ? 2.173 16.383 -1.674 1.00 92.12 388 SER A C 1
ATOM 3170 O O . SER A 1 388 ? 2.132 17.603 -1.556 1.00 92.12 388 SER A O 1
ATOM 3172 N N . LYS A 1 389 ? 1.710 15.549 -0.739 1.00 86.75 389 LYS A N 1
ATOM 3173 C CA . LYS A 1 389 ? 1.294 15.946 0.607 1.00 86.75 389 LYS A CA 1
ATOM 3174 C C . LYS A 1 389 ? 2.357 15.687 1.676 1.00 86.75 389 LYS A C 1
ATOM 3176 O O . LYS A 1 389 ? 2.323 16.329 2.710 1.00 86.75 389 LYS A O 1
ATOM 3181 N N . VAL A 1 390 ? 3.304 14.789 1.397 1.00 90.81 390 VAL A N 1
ATOM 3182 C CA . VAL A 1 390 ? 4.497 14.577 2.231 1.00 90.81 390 VAL A CA 1
ATOM 3183 C C . VAL A 1 390 ? 5.554 15.631 1.902 1.00 90.81 390 VAL A C 1
ATOM 3185 O O . VAL A 1 390 ? 6.200 16.172 2.785 1.00 90.81 390 VAL A O 1
ATOM 3188 N N . TYR A 1 391 ? 5.706 15.936 0.613 1.00 93.44 391 TYR A N 1
ATOM 3189 C CA . TYR A 1 391 ? 6.652 16.910 0.091 1.00 93.44 391 TYR A CA 1
ATOM 3190 C C . TYR A 1 391 ? 5.925 17.886 -0.829 1.00 93.44 391 TYR A C 1
ATOM 3192 O O . TYR A 1 391 ? 5.545 17.551 -1.962 1.00 93.44 391 TYR A O 1
ATOM 3200 N N . GLU A 1 392 ? 5.746 19.118 -0.365 1.00 93.00 392 GLU A N 1
ATOM 3201 C CA . GLU A 1 392 ? 5.207 20.173 -1.215 1.00 93.00 392 GLU A CA 1
ATOM 3202 C C . GLU A 1 392 ? 6.135 20.402 -2.419 1.00 93.00 392 GLU A C 1
ATOM 3204 O O . GLU A 1 392 ? 7.357 20.293 -2.326 1.00 93.00 392 GLU A O 1
ATOM 3209 N N . ASN A 1 393 ? 5.564 20.671 -3.596 1.00 96.19 393 ASN A N 1
ATOM 3210 C CA . ASN A 1 393 ? 6.323 20.868 -4.838 1.00 96.19 393 ASN A CA 1
ATOM 3211 C C . ASN A 1 393 ? 7.249 19.698 -5.230 1.00 96.19 393 ASN A C 1
ATOM 3213 O O . ASN A 1 393 ? 8.163 19.890 -6.036 1.00 96.19 393 ASN A O 1
ATOM 3217 N N . VAL A 1 394 ? 6.996 18.475 -4.744 1.00 96.69 394 VAL A N 1
ATOM 3218 C CA . VAL A 1 394 ? 7.818 17.283 -5.030 1.00 96.69 394 VAL A CA 1
ATOM 3219 C C . VAL A 1 394 ? 8.127 17.096 -6.513 1.00 96.69 394 VAL A C 1
ATOM 3221 O O . VAL A 1 394 ? 9.261 16.793 -6.876 1.00 96.69 394 VAL A O 1
ATOM 3224 N N . GLY A 1 395 ? 7.149 17.352 -7.389 1.00 97.31 395 GLY A N 1
ATOM 3225 C CA . GLY A 1 395 ? 7.334 17.278 -8.835 1.00 97.31 395 GLY A CA 1
ATOM 3226 C C . GLY A 1 395 ? 8.406 18.238 -9.352 1.00 97.31 395 GLY A C 1
ATOM 3227 O O . GLY A 1 395 ? 9.184 17.850 -10.218 1.00 97.31 395 GLY A O 1
ATOM 3228 N N . THR A 1 396 ? 8.484 19.448 -8.796 1.00 97.69 396 THR A N 1
ATOM 3229 C CA . THR A 1 396 ? 9.520 20.445 -9.102 1.00 97.69 396 THR A CA 1
ATOM 3230 C C . THR A 1 396 ? 10.864 20.021 -8.521 1.00 97.69 396 THR A C 1
ATOM 3232 O O . THR A 1 396 ? 11.860 20.040 -9.241 1.00 97.69 396 THR A O 1
ATOM 3235 N N . ILE A 1 397 ? 10.903 19.570 -7.263 1.00 98.19 397 ILE A N 1
ATOM 3236 C CA . ILE A 1 397 ? 12.142 19.159 -6.582 1.00 98.19 397 ILE A CA 1
ATOM 3237 C C . ILE A 1 397 ? 12.859 18.057 -7.374 1.00 98.19 397 ILE A C 1
ATOM 3239 O O . ILE A 1 397 ? 14.036 18.186 -7.714 1.00 98.19 397 ILE A O 1
ATOM 3243 N N . ILE A 1 398 ? 12.151 16.996 -7.762 1.00 98.00 398 ILE A N 1
ATOM 3244 C CA . ILE A 1 398 ? 12.776 15.888 -8.500 1.00 98.00 398 ILE A CA 1
ATOM 3245 C C . ILE A 1 398 ? 13.183 16.259 -9.931 1.00 98.00 398 ILE A C 1
ATOM 3247 O O . ILE A 1 398 ? 14.000 15.551 -10.519 1.00 98.00 398 ILE A O 1
ATOM 3251 N N . THR A 1 399 ? 12.663 17.352 -10.513 1.00 97.81 399 THR A N 1
ATOM 3252 C CA . THR A 1 399 ? 13.100 17.778 -11.855 1.00 97.81 399 THR A CA 1
ATOM 3253 C C . THR A 1 399 ? 14.573 18.169 -11.893 1.00 97.81 399 THR A C 1
ATOM 3255 O O . THR A 1 399 ? 15.157 18.157 -12.974 1.00 97.81 399 THR A O 1
ATOM 3258 N N . ALA A 1 400 ? 15.211 18.420 -10.745 1.00 97.81 400 ALA A N 1
ATOM 3259 C CA . ALA A 1 400 ? 16.653 18.634 -10.672 1.00 97.81 400 ALA A CA 1
ATOM 3260 C C . ALA A 1 400 ? 17.475 17.417 -11.127 1.00 97.81 400 ALA A C 1
ATOM 3262 O O . ALA A 1 400 ? 18.618 17.593 -11.543 1.00 97.81 400 ALA A O 1
ATOM 3263 N N . LEU A 1 401 ? 16.890 16.212 -11.117 1.00 98.31 401 LEU A N 1
ATOM 3264 C CA . LEU A 1 401 ? 17.488 15.009 -11.704 1.00 98.31 401 LEU A CA 1
ATOM 3265 C C . LEU A 1 401 ? 17.361 14.955 -13.236 1.00 98.31 401 LEU A C 1
ATOM 3267 O O . LEU A 1 401 ? 17.761 13.965 -13.849 1.00 98.31 401 LEU A O 1
ATOM 3271 N N . SER A 1 402 ? 16.782 15.975 -13.876 1.00 98.44 402 SER A N 1
ATOM 3272 C CA . SER A 1 402 ? 16.537 15.905 -15.310 1.00 98.44 402 SER A CA 1
ATOM 3273 C C . SER A 1 402 ? 17.825 15.990 -16.121 1.00 98.44 402 SER A C 1
ATOM 3275 O O . SER A 1 402 ? 18.633 16.892 -15.913 1.00 98.44 402 SER A O 1
ATOM 3277 N N . GLY A 1 403 ? 18.006 15.069 -17.069 1.00 98.12 403 GLY A N 1
ATOM 3278 C CA . GLY A 1 403 ? 19.232 14.977 -17.872 1.00 98.12 403 GLY A CA 1
ATOM 3279 C C . GLY A 1 403 ? 20.441 14.392 -17.135 1.00 98.12 403 GLY A C 1
ATOM 3280 O O . GLY A 1 403 ? 21.495 14.225 -17.748 1.00 98.12 403 GLY A O 1
ATOM 3281 N N . GLU A 1 404 ? 20.308 14.054 -15.850 1.00 98.31 404 GLU A N 1
ATOM 3282 C CA . GLU A 1 404 ? 21.380 13.422 -15.080 1.00 98.31 404 GLU A CA 1
ATOM 3283 C C . GLU A 1 404 ? 21.658 11.991 -15.600 1.00 98.31 404 GLU A C 1
ATOM 3285 O O . GLU A 1 404 ? 20.784 11.367 -16.220 1.00 98.31 404 GLU A O 1
ATOM 3290 N N . PRO A 1 405 ? 22.874 11.447 -15.395 1.00 98.06 405 PRO A N 1
ATOM 3291 C CA . PRO A 1 405 ? 23.194 10.082 -15.807 1.00 98.06 405 PRO A CA 1
ATOM 3292 C C . PRO A 1 405 ? 22.331 9.056 -15.070 1.00 98.06 405 PRO A C 1
ATOM 3294 O O . PRO A 1 405 ? 21.973 9.240 -13.910 1.00 98.06 405 PRO A O 1
ATOM 3297 N N . MET A 1 406 ? 22.027 7.930 -15.718 1.00 97.69 406 MET A N 1
ATOM 3298 C CA . MET A 1 406 ? 21.259 6.861 -15.069 1.00 97.69 406 MET A CA 1
ATOM 3299 C C . MET A 1 406 ? 21.980 6.219 -13.873 1.00 97.69 406 MET A C 1
ATOM 3301 O O . MET A 1 406 ? 21.309 5.669 -13.009 1.00 97.69 406 MET A O 1
ATOM 3305 N N . ILE A 1 407 ? 23.317 6.273 -13.831 1.00 98.12 407 ILE A N 1
ATOM 3306 C CA . ILE A 1 407 ? 24.172 5.733 -12.764 1.00 98.12 407 ILE A CA 1
ATOM 3307 C C . ILE A 1 407 ? 25.075 6.858 -12.259 1.00 98.12 407 ILE A C 1
ATOM 3309 O O . ILE A 1 407 ? 25.712 7.545 -13.058 1.00 98.12 407 ILE A O 1
ATOM 3313 N N . PHE A 1 408 ? 25.165 7.021 -10.944 1.00 98.38 408 PHE A N 1
ATOM 3314 C CA . PHE A 1 408 ? 26.023 8.020 -10.301 1.00 98.38 408 PHE A CA 1
ATOM 3315 C C . PHE A 1 408 ? 26.372 7.611 -8.867 1.00 98.38 408 PHE A C 1
ATOM 3317 O O . PHE A 1 408 ? 25.801 6.670 -8.329 1.00 98.38 408 PHE A O 1
ATOM 3324 N N . SER A 1 409 ? 27.308 8.310 -8.222 1.00 98.12 409 SER A N 1
ATOM 3325 C CA . SER A 1 409 ? 27.565 8.141 -6.785 1.00 98.12 409 SER A CA 1
ATOM 3326 C C . SER A 1 409 ? 26.601 8.976 -5.942 1.00 98.12 409 SER A C 1
ATOM 3328 O O . SER A 1 409 ? 26.122 10.009 -6.399 1.00 98.12 409 SER A O 1
ATOM 3330 N N . GLY A 1 410 ? 26.356 8.600 -4.687 1.00 97.75 410 GLY A N 1
ATOM 3331 C CA . GLY A 1 410 ? 25.483 9.358 -3.785 1.00 97.75 410 GLY A CA 1
ATOM 3332 C C . GLY A 1 410 ? 25.938 10.807 -3.588 1.00 97.75 410 GLY A C 1
ATOM 3333 O O . GLY A 1 410 ? 25.104 11.704 -3.536 1.00 97.75 410 GLY A O 1
ATOM 3334 N N . LYS A 1 411 ? 27.253 11.073 -3.637 1.00 98.06 411 LYS A N 1
ATOM 3335 C CA . LYS A 1 411 ? 27.824 12.436 -3.657 1.00 98.06 411 LYS A CA 1
ATOM 3336 C C . LYS A 1 411 ? 27.308 13.300 -4.818 1.00 98.06 411 LYS A C 1
ATOM 3338 O O . LYS A 1 411 ? 27.324 14.526 -4.740 1.00 98.06 411 LYS A O 1
ATOM 3343 N N . HIS A 1 412 ? 26.878 12.689 -5.921 1.00 98.38 412 HIS A N 1
ATOM 3344 C CA . HIS A 1 412 ? 26.260 13.404 -7.037 1.00 98.38 412 HIS A CA 1
ATOM 3345 C C . HIS A 1 412 ? 24.939 14.060 -6.635 1.00 98.38 412 HIS A C 1
ATOM 3347 O O . HIS A 1 412 ? 24.667 15.177 -7.067 1.00 98.38 412 HIS A O 1
ATOM 3353 N N . LEU A 1 413 ? 24.162 13.430 -5.748 1.00 97.94 413 LEU A N 1
ATOM 3354 C CA . LEU A 1 413 ? 22.907 14.001 -5.256 1.00 97.94 413 LEU A CA 1
ATOM 3355 C C . LEU A 1 413 ? 23.139 15.323 -4.521 1.00 97.94 413 LEU A C 1
ATOM 3357 O O . LEU A 1 413 ? 22.351 16.240 -4.703 1.00 97.94 413 LEU A O 1
ATOM 3361 N N . ASP A 1 414 ? 24.253 15.489 -3.803 1.00 96.75 414 ASP A N 1
ATOM 3362 C CA . ASP A 1 414 ? 24.575 16.767 -3.143 1.00 96.75 414 ASP A CA 1
ATOM 3363 C C . ASP A 1 414 ? 24.937 17.875 -4.124 1.00 96.75 414 ASP A C 1
ATOM 3365 O O . ASP A 1 414 ? 24.792 19.052 -3.811 1.00 96.75 414 ASP A O 1
ATOM 3369 N N . LYS A 1 415 ? 25.433 17.520 -5.313 1.00 97.56 415 LYS A N 1
ATOM 3370 C CA . LYS A 1 415 ? 25.690 18.499 -6.377 1.00 97.56 415 LYS A CA 1
ATOM 3371 C C . LYS A 1 415 ? 24.390 18.947 -7.036 1.00 97.56 415 LYS A C 1
ATOM 3373 O O . LYS A 1 415 ? 24.302 20.074 -7.517 1.00 97.56 415 LYS A O 1
ATOM 3378 N N . VAL A 1 416 ? 23.399 18.058 -7.080 1.00 97.62 416 VAL A N 1
ATOM 3379 C CA . VAL A 1 416 ? 22.082 18.315 -7.668 1.00 97.62 416 VAL A CA 1
ATOM 3380 C C . VAL A 1 416 ? 21.159 19.033 -6.681 1.00 97.62 416 VAL A C 1
ATOM 3382 O O . VAL A 1 416 ? 20.447 19.949 -7.089 1.00 97.62 416 VAL A O 1
ATOM 3385 N N . ALA A 1 417 ? 21.206 18.678 -5.395 1.00 97.56 417 ALA A N 1
ATOM 3386 C CA . ALA A 1 417 ? 20.301 19.171 -4.358 1.00 97.56 417 ALA A CA 1
ATOM 3387 C C . ALA A 1 417 ? 20.182 20.710 -4.301 1.00 97.56 417 ALA A C 1
ATOM 3389 O O . ALA A 1 417 ? 19.047 21.189 -4.250 1.00 97.56 417 ALA A O 1
ATOM 3390 N N . PRO A 1 418 ? 21.263 21.517 -4.418 1.00 97.94 418 PRO A N 1
ATOM 3391 C CA . PRO A 1 418 ? 21.162 22.977 -4.364 1.00 97.94 418 PRO A CA 1
ATOM 3392 C C . PRO A 1 418 ? 20.263 23.577 -5.446 1.00 97.94 418 PRO A C 1
ATOM 3394 O O . PRO A 1 418 ? 19.671 24.630 -5.225 1.00 97.94 418 PRO A O 1
ATOM 3397 N N . LYS A 1 419 ? 20.096 22.894 -6.591 1.00 97.44 419 LYS A N 1
ATOM 3398 C CA . LYS A 1 419 ? 19.179 23.315 -7.666 1.00 97.44 419 LYS A CA 1
ATOM 3399 C C . LYS A 1 419 ? 17.711 23.312 -7.218 1.00 97.44 419 LYS A C 1
ATOM 3401 O O . LYS A 1 419 ? 16.878 23.921 -7.876 1.00 97.44 419 LYS A O 1
ATOM 3406 N N . THR A 1 420 ? 17.394 22.609 -6.130 1.00 97.12 420 THR A N 1
ATOM 3407 C CA . THR A 1 420 ? 16.030 22.446 -5.611 1.00 97.12 420 THR A CA 1
ATOM 3408 C C . THR A 1 420 ? 15.690 23.402 -4.482 1.00 97.12 420 THR A C 1
ATOM 3410 O O . THR A 1 420 ? 14.520 23.486 -4.136 1.00 97.12 420 THR A O 1
ATOM 3413 N N . ALA A 1 421 ? 16.668 24.126 -3.922 1.00 96.81 421 ALA A N 1
ATOM 3414 C CA . ALA A 1 421 ? 16.513 24.871 -2.670 1.00 96.81 421 ALA A CA 1
ATOM 3415 C C . ALA A 1 421 ? 15.308 25.830 -2.662 1.00 96.81 421 ALA A C 1
ATOM 3417 O O . ALA A 1 421 ? 14.634 25.947 -1.649 1.00 96.81 421 ALA A O 1
ATOM 3418 N N . SER A 1 422 ? 14.988 26.462 -3.797 1.00 96.81 422 SER A N 1
ATOM 3419 C CA . SER A 1 422 ? 13.848 27.382 -3.925 1.00 96.81 422 SER A CA 1
ATOM 3420 C C . SER A 1 422 ? 12.473 26.709 -4.002 1.00 96.81 422 SER A C 1
ATOM 3422 O O . SER A 1 422 ? 11.465 27.407 -3.955 1.00 96.81 422 SER A O 1
ATOM 3424 N N . ALA A 1 423 ? 12.414 25.389 -4.185 1.00 96.94 423 ALA A N 1
ATOM 3425 C CA . ALA A 1 423 ? 11.167 24.631 -4.277 1.00 96.94 423 ALA A CA 1
ATOM 3426 C C . ALA A 1 423 ? 10.723 24.036 -2.931 1.00 96.94 423 ALA A C 1
ATOM 3428 O O . ALA A 1 423 ? 9.570 23.620 -2.817 1.00 96.94 423 ALA A O 1
ATOM 3429 N N . TRP A 1 424 ? 11.613 23.993 -1.936 1.00 96.50 424 TRP A N 1
ATOM 3430 C CA . TRP A 1 424 ? 11.292 23.520 -0.591 1.00 96.50 424 TRP A CA 1
ATOM 3431 C C . TRP A 1 424 ? 10.549 24.604 0.183 1.00 96.50 424 TRP A C 1
ATOM 3433 O O . TRP A 1 424 ? 10.973 25.759 0.203 1.00 96.50 424 TRP A O 1
ATOM 3443 N N . THR A 1 425 ? 9.448 24.223 0.822 1.00 92.19 425 THR A N 1
ATOM 3444 C CA . THR A 1 425 ? 8.729 25.078 1.775 1.00 92.19 425 THR A CA 1
ATOM 3445 C C . THR A 1 425 ? 9.197 24.858 3.214 1.00 92.19 425 THR A C 1
ATOM 3447 O O . THR A 1 425 ? 9.100 25.762 4.039 1.00 92.19 425 THR A O 1
ATOM 3450 N N . GLU A 1 426 ? 9.791 23.697 3.483 1.00 86.62 426 GLU A N 1
ATOM 3451 C CA . GLU A 1 426 ? 10.433 23.332 4.746 1.00 86.62 426 GLU A CA 1
ATOM 3452 C C . GLU A 1 426 ? 11.951 23.584 4.728 1.00 86.62 426 GLU A C 1
ATOM 3454 O O . GLU A 1 426 ? 12.523 24.060 3.742 1.00 86.62 426 GLU A O 1
ATOM 3459 N N . GLU A 1 427 ? 12.631 23.232 5.824 1.00 89.06 427 GLU A N 1
ATOM 3460 C CA . GLU A 1 427 ? 14.086 23.322 5.923 1.00 89.06 427 GLU A CA 1
ATOM 3461 C C . GLU A 1 427 ? 14.777 22.409 4.892 1.00 89.06 427 GLU A C 1
ATOM 3463 O O . GLU A 1 427 ? 14.866 21.184 5.027 1.00 89.06 427 GLU A O 1
ATOM 3468 N N . TYR A 1 428 ? 15.300 23.034 3.837 1.00 94.69 428 TYR A N 1
ATOM 3469 C CA . TYR A 1 428 ? 16.099 22.367 2.820 1.00 94.69 428 TYR A CA 1
ATOM 3470 C C . TYR A 1 428 ? 17.427 21.858 3.397 1.00 94.69 428 TYR A C 1
ATOM 3472 O O . TYR A 1 428 ? 18.210 22.607 3.982 1.00 94.69 428 TYR A O 1
ATOM 3480 N N . SER A 1 429 ? 17.753 20.599 3.099 1.00 96.31 429 SER A N 1
ATOM 3481 C CA . SER A 1 429 ? 19.116 20.081 3.222 1.00 96.31 429 SER A CA 1
ATOM 3482 C C . SER A 1 429 ? 19.422 19.041 2.136 1.00 96.31 429 SER A C 1
ATOM 3484 O O . SER A 1 429 ? 18.511 18.364 1.647 1.00 96.31 429 SER A O 1
ATOM 3486 N N . PRO A 1 430 ? 20.705 18.836 1.774 1.00 96.31 430 PRO A N 1
ATOM 3487 C CA . PRO A 1 430 ? 21.095 17.747 0.877 1.00 96.31 430 PRO A CA 1
ATOM 3488 C C . PRO A 1 430 ? 20.638 16.368 1.373 1.00 96.31 430 PRO A C 1
ATOM 3490 O O . PRO A 1 430 ? 20.231 15.529 0.572 1.00 96.31 430 PRO A O 1
ATOM 3493 N N . LEU A 1 431 ? 20.640 16.146 2.694 1.00 96.31 431 LEU A N 1
ATOM 3494 C CA . LEU A 1 431 ? 20.160 14.902 3.296 1.00 96.31 431 LEU A CA 1
ATOM 3495 C C . LEU A 1 431 ? 18.663 14.689 3.038 1.00 96.31 431 LEU A C 1
ATOM 3497 O O . LEU A 1 431 ? 18.271 13.595 2.636 1.00 96.31 431 LEU A O 1
ATOM 3501 N N . ARG A 1 432 ? 17.840 15.734 3.194 1.00 96.06 432 ARG A N 1
ATOM 3502 C CA . ARG A 1 432 ? 16.404 15.665 2.880 1.00 96.06 432 ARG A CA 1
ATOM 3503 C C . ARG A 1 432 ? 16.144 15.401 1.404 1.00 96.06 432 ARG A C 1
ATOM 3505 O O . ARG A 1 432 ? 15.272 14.602 1.084 1.00 96.06 432 ARG A O 1
ATOM 3512 N N . PHE A 1 433 ? 16.940 15.977 0.501 1.00 97.81 433 PHE A N 1
ATOM 3513 C CA . PHE A 1 433 ? 16.840 15.645 -0.922 1.00 97.81 433 PHE A CA 1
ATOM 3514 C C . PHE A 1 433 ? 17.148 14.164 -1.193 1.00 97.81 433 PHE A C 1
ATOM 3516 O O . PHE A 1 433 ? 16.403 13.522 -1.932 1.00 97.81 433 PHE A O 1
ATOM 3523 N N . ARG A 1 434 ? 18.198 13.598 -0.573 1.00 97.81 434 ARG A N 1
ATOM 3524 C CA . ARG A 1 434 ? 18.521 12.161 -0.686 1.00 97.81 434 ARG A CA 1
ATOM 3525 C C . ARG A 1 434 ? 17.388 11.279 -0.170 1.00 97.81 434 ARG A C 1
ATOM 3527 O O . ARG A 1 434 ? 17.026 10.318 -0.842 1.00 97.81 434 ARG A O 1
ATOM 3534 N N . GLN A 1 435 ? 16.844 11.622 0.994 1.00 96.88 435 GLN A N 1
ATOM 3535 C CA . GLN A 1 435 ? 15.722 10.918 1.604 1.00 96.88 435 GLN A CA 1
ATOM 3536 C C . GLN A 1 435 ? 14.501 10.926 0.675 1.00 96.88 435 GLN A C 1
ATOM 3538 O O . GLN A 1 435 ? 13.998 9.862 0.332 1.00 96.88 435 GLN A O 1
ATOM 3543 N N . LEU A 1 436 ? 14.104 12.097 0.169 1.00 97.31 436 LEU A N 1
ATOM 3544 C CA . LEU A 1 436 ? 12.976 12.240 -0.753 1.00 97.31 436 LEU A CA 1
ATOM 3545 C C . LEU A 1 436 ? 13.135 11.345 -1.990 1.00 97.31 436 LEU A C 1
ATOM 3547 O O . LEU A 1 436 ? 12.225 10.594 -2.342 1.00 97.31 436 LEU A O 1
ATOM 3551 N N . VAL A 1 437 ? 14.284 11.391 -2.674 1.00 98.38 437 VAL A N 1
ATOM 3552 C CA . VAL A 1 437 ? 14.458 10.608 -3.914 1.00 98.38 437 VAL A CA 1
ATOM 3553 C C . VAL A 1 437 ? 14.521 9.096 -3.664 1.00 98.38 437 VAL A C 1
ATOM 3555 O O . VAL A 1 437 ? 14.152 8.329 -4.563 1.00 98.38 437 VAL A O 1
ATOM 3558 N N . ALA A 1 438 ? 14.959 8.677 -2.471 1.00 98.25 438 ALA A N 1
ATOM 3559 C CA . ALA A 1 438 ? 14.962 7.285 -2.028 1.00 98.25 438 ALA A CA 1
ATOM 3560 C C . ALA A 1 438 ? 13.542 6.799 -1.694 1.00 98.25 438 ALA A C 1
ATOM 3562 O O . ALA A 1 438 ? 13.085 5.829 -2.302 1.00 98.25 438 ALA A O 1
ATOM 3563 N N . GLU A 1 439 ? 12.813 7.529 -0.846 1.00 97.12 439 GLU A N 1
ATOM 3564 C CA . GLU A 1 439 ? 11.436 7.228 -0.428 1.00 97.12 439 GLU A CA 1
ATOM 3565 C C . GLU A 1 439 ? 10.476 7.129 -1.614 1.00 97.12 439 GLU A C 1
ATOM 3567 O O . GLU A 1 439 ? 9.703 6.175 -1.739 1.00 97.12 439 GLU A O 1
ATOM 3572 N N . LEU A 1 440 ? 10.544 8.087 -2.548 1.00 97.38 440 LEU A N 1
ATOM 3573 C CA . LEU A 1 440 ? 9.729 8.033 -3.761 1.00 97.38 440 LEU A CA 1
ATOM 3574 C C . LEU A 1 440 ? 10.053 6.789 -4.603 1.00 97.38 440 LEU A C 1
ATOM 3576 O O . LEU A 1 440 ? 9.201 6.337 -5.375 1.00 97.38 440 LEU A O 1
ATOM 3580 N N . GLY A 1 441 ? 11.253 6.221 -4.468 1.00 97.69 441 GLY A N 1
ATOM 3581 C CA . GLY A 1 441 ? 11.765 5.143 -5.305 1.00 97.69 441 GLY A CA 1
ATOM 3582 C C . GLY A 1 441 ? 12.239 5.627 -6.674 1.00 97.69 441 GLY A C 1
ATOM 3583 O O . GLY A 1 441 ? 12.151 4.874 -7.646 1.00 97.69 441 GLY A O 1
ATOM 3584 N N . VAL A 1 442 ? 12.677 6.888 -6.770 1.00 98.38 442 VAL A N 1
ATOM 3585 C CA . VAL A 1 442 ? 13.295 7.448 -7.985 1.00 98.38 442 VAL A CA 1
ATOM 3586 C C . VAL A 1 442 ? 14.739 6.980 -8.083 1.00 98.38 442 VAL A C 1
ATOM 3588 O O . VAL A 1 442 ? 15.184 6.591 -9.164 1.00 98.38 442 VAL A O 1
ATOM 3591 N N . VAL A 1 443 ? 15.459 7.000 -6.961 1.00 98.62 443 VAL A N 1
ATOM 3592 C CA . VAL A 1 443 ? 16.865 6.603 -6.866 1.00 98.62 443 VAL A CA 1
ATOM 3593 C C . VAL A 1 443 ? 16.986 5.374 -5.975 1.00 98.62 443 VAL A C 1
ATOM 3595 O O . VAL A 1 443 ? 16.442 5.335 -4.876 1.00 98.62 443 VAL A O 1
ATOM 3598 N N . GLY A 1 444 ? 17.700 4.370 -6.471 1.00 98.00 444 GLY A N 1
ATOM 3599 C CA . GLY A 1 444 ? 17.997 3.131 -5.762 1.00 98.00 444 GLY A CA 1
ATOM 3600 C C . GLY A 1 444 ? 19.495 2.930 -5.579 1.00 98.00 444 GLY A C 1
ATOM 3601 O O . GLY A 1 444 ? 20.315 3.613 -6.200 1.00 98.00 444 GLY A O 1
ATOM 3602 N N . LYS A 1 445 ? 19.860 1.960 -4.744 1.00 97.75 445 LYS A N 1
ATOM 3603 C CA . LYS A 1 445 ? 21.244 1.562 -4.469 1.00 97.75 445 LYS A CA 1
ATOM 3604 C C . LYS A 1 445 ? 21.628 0.372 -5.339 1.00 97.75 445 LYS A C 1
ATOM 3606 O O . LYS A 1 445 ? 21.008 -0.684 -5.259 1.00 97.75 445 LYS A O 1
ATOM 3611 N N . ILE A 1 446 ? 22.683 0.513 -6.135 1.00 97.00 446 ILE A N 1
ATOM 3612 C CA . ILE A 1 446 ? 23.239 -0.588 -6.924 1.00 97.00 446 ILE A CA 1
ATOM 3613 C C . ILE A 1 446 ? 23.801 -1.641 -5.972 1.00 97.00 446 ILE A C 1
ATOM 3615 O O . ILE A 1 446 ? 24.669 -1.352 -5.146 1.00 97.00 446 ILE A O 1
ATOM 3619 N N . ARG A 1 447 ? 23.324 -2.874 -6.128 1.00 94.12 447 ARG A N 1
ATOM 3620 C CA . ARG A 1 447 ? 23.825 -4.043 -5.410 1.00 94.12 447 ARG A CA 1
ATOM 3621 C C . ARG A 1 447 ? 24.893 -4.764 -6.214 1.00 94.12 447 ARG A C 1
ATOM 3623 O O . ARG A 1 447 ? 25.959 -5.077 -5.696 1.00 94.12 447 ARG A O 1
ATOM 3630 N N . SER A 1 448 ? 24.595 -5.035 -7.479 1.00 93.38 448 SER A N 1
ATOM 3631 C CA . SER A 1 448 ? 25.504 -5.717 -8.393 1.00 93.38 448 SER A CA 1
ATOM 3632 C C . SER A 1 448 ? 25.268 -5.266 -9.831 1.00 93.38 448 SER A C 1
ATOM 3634 O O . SER A 1 448 ? 24.185 -4.805 -10.198 1.00 93.38 448 SER A O 1
ATOM 3636 N N . GLY A 1 449 ? 26.310 -5.386 -10.648 1.00 92.50 449 GLY A N 1
ATOM 3637 C CA . GLY A 1 449 ? 26.267 -5.124 -12.079 1.00 92.50 449 GLY A CA 1
ATOM 3638 C C . GLY A 1 449 ? 27.042 -6.202 -12.825 1.00 92.50 449 GLY A C 1
ATOM 3639 O O . GLY A 1 449 ? 28.102 -6.629 -12.373 1.00 92.50 449 GLY A O 1
ATOM 3640 N N . ASN A 1 450 ? 26.514 -6.651 -13.959 1.00 92.81 450 ASN A N 1
ATOM 3641 C CA . ASN A 1 450 ? 27.176 -7.604 -14.842 1.00 92.81 450 ASN A CA 1
ATOM 3642 C C . ASN A 1 450 ? 27.481 -6.922 -16.177 1.00 92.81 450 ASN A C 1
ATOM 3644 O O . ASN A 1 450 ? 26.582 -6.652 -16.970 1.00 92.81 450 ASN A O 1
ATOM 3648 N N . GLU A 1 451 ? 28.760 -6.651 -16.435 1.00 93.19 451 GLU A N 1
ATOM 3649 C CA . GLU A 1 451 ? 29.205 -5.956 -17.649 1.00 93.19 451 GLU A CA 1
ATOM 3650 C C . GLU A 1 451 ? 28.897 -6.721 -18.940 1.00 93.19 451 GLU A C 1
ATOM 3652 O O . GLU A 1 451 ? 28.630 -6.093 -19.966 1.00 93.19 451 GLU A O 1
ATOM 3657 N N . LYS A 1 452 ? 28.899 -8.062 -18.898 1.00 91.12 452 LYS A N 1
ATOM 3658 C CA . LYS A 1 452 ? 28.627 -8.901 -20.075 1.00 91.12 452 LYS A CA 1
ATOM 3659 C C . LYS A 1 452 ? 27.169 -8.796 -20.497 1.00 91.12 452 LYS A C 1
ATOM 3661 O O . LYS A 1 452 ? 26.886 -8.638 -21.679 1.00 91.12 452 LYS A O 1
ATOM 3666 N N . THR A 1 453 ? 26.255 -8.885 -19.534 1.00 89.69 453 THR A N 1
ATOM 3667 C CA . THR A 1 453 ? 24.812 -8.813 -19.801 1.00 89.69 453 THR A CA 1
ATOM 3668 C C . THR A 1 453 ? 24.277 -7.384 -19.789 1.00 89.69 453 THR A C 1
ATOM 3670 O O . THR A 1 453 ? 23.143 -7.164 -20.200 1.00 89.69 453 THR A O 1
ATOM 3673 N N . ARG A 1 454 ? 25.081 -6.415 -19.329 1.00 94.06 454 ARG A N 1
ATOM 3674 C CA . ARG A 1 454 ? 24.679 -5.021 -19.085 1.00 94.06 454 ARG A CA 1
ATOM 3675 C C . ARG A 1 454 ? 23.491 -4.906 -18.131 1.00 94.06 454 ARG A C 1
ATOM 3677 O O . ARG A 1 454 ? 22.689 -3.988 -18.251 1.00 94.06 454 ARG A O 1
ATOM 3684 N N . ILE A 1 455 ? 23.393 -5.810 -17.158 1.00 92.75 455 ILE A N 1
ATOM 3685 C CA . ILE A 1 455 ? 22.315 -5.818 -16.162 1.00 92.75 455 ILE A CA 1
ATOM 3686 C C . ILE A 1 455 ? 22.822 -5.259 -14.833 1.00 92.75 455 ILE A C 1
ATOM 3688 O O . ILE A 1 455 ? 23.866 -5.681 -14.337 1.00 92.75 455 ILE A O 1
ATOM 3692 N N . ILE A 1 456 ? 22.049 -4.350 -14.245 1.00 94.75 456 ILE A N 1
ATOM 3693 C CA . ILE A 1 456 ? 22.191 -3.832 -12.886 1.00 94.75 456 ILE A CA 1
ATOM 3694 C C . ILE A 1 456 ? 21.031 -4.344 -12.045 1.00 94.75 456 ILE A C 1
ATOM 3696 O O . ILE A 1 456 ? 19.866 -4.214 -12.413 1.00 94.75 456 ILE A O 1
ATOM 3700 N N . SER A 1 457 ? 21.376 -4.885 -10.889 1.00 93.56 457 SER A N 1
ATOM 3701 C CA . SER A 1 457 ? 20.459 -5.253 -9.817 1.00 93.56 457 SER A CA 1
ATOM 3702 C C . SER A 1 457 ? 20.545 -4.181 -8.736 1.00 93.56 457 SER A C 1
ATOM 3704 O O . SER A 1 457 ? 21.640 -3.902 -8.233 1.00 93.56 457 SER A O 1
ATOM 3706 N N . ALA A 1 458 ? 19.424 -3.542 -8.409 1.00 95.75 458 ALA A N 1
ATOM 3707 C CA . ALA A 1 458 ? 19.408 -2.402 -7.497 1.00 95.75 458 ALA A CA 1
ATOM 3708 C C . ALA A 1 458 ? 18.255 -2.461 -6.499 1.00 95.75 458 ALA A C 1
ATOM 3710 O O . ALA A 1 458 ? 17.142 -2.839 -6.845 1.00 95.75 458 ALA A O 1
ATOM 3711 N N . ASP A 1 459 ? 18.542 -2.038 -5.276 1.00 95.62 459 ASP A N 1
ATOM 3712 C CA . ASP A 1 459 ? 17.579 -1.929 -4.193 1.00 95.62 459 ASP A CA 1
ATOM 3713 C C . ASP A 1 459 ? 16.854 -0.586 -4.271 1.00 95.62 459 ASP A C 1
ATOM 3715 O O . ASP A 1 459 ? 17.502 0.463 -4.326 1.00 95.62 459 ASP A O 1
ATOM 3719 N N . PHE A 1 460 ? 15.530 -0.606 -4.178 1.00 96.81 460 PHE A N 1
ATOM 3720 C CA . PHE A 1 460 ? 14.710 0.591 -4.007 1.00 96.81 460 PHE A CA 1
ATOM 3721 C C . PHE A 1 460 ? 13.943 0.506 -2.690 1.00 96.81 460 PHE A C 1
ATOM 3723 O O . PHE A 1 460 ? 13.582 -0.586 -2.255 1.00 96.81 460 PHE A O 1
ATOM 3730 N N . GLU A 1 461 ? 13.703 1.655 -2.056 1.00 96.00 461 GLU A N 1
ATOM 3731 C CA . GLU A 1 461 ? 13.097 1.712 -0.718 1.00 96.00 461 GLU A CA 1
ATOM 3732 C C . GLU A 1 461 ? 11.711 1.070 -0.665 1.00 96.00 461 GLU A C 1
ATOM 3734 O O . GLU A 1 461 ? 11.372 0.396 0.291 1.00 96.00 461 GLU A O 1
ATOM 3739 N N . TYR A 1 462 ? 10.940 1.178 -1.744 1.00 94.31 462 TYR A N 1
ATOM 3740 C CA . TYR A 1 462 ? 9.579 0.648 -1.802 1.00 94.31 462 TYR A CA 1
ATOM 3741 C C . TYR A 1 462 ? 9.449 -0.873 -1.706 1.00 94.31 462 TYR A C 1
ATOM 3743 O O . TYR A 1 462 ? 8.330 -1.381 -1.701 1.00 94.31 462 TYR A O 1
ATOM 3751 N N . ASN A 1 463 ? 10.572 -1.585 -1.734 1.00 90.94 463 ASN A N 1
ATOM 3752 C CA . ASN A 1 463 ? 10.647 -3.032 -1.598 1.00 90.94 463 ASN A CA 1
ATOM 3753 C C . ASN A 1 463 ? 11.384 -3.433 -0.307 1.00 90.94 463 ASN A C 1
ATOM 3755 O O . ASN A 1 463 ? 11.932 -4.532 -0.227 1.00 90.94 463 ASN A O 1
ATOM 3759 N N . LYS A 1 464 ? 11.480 -2.514 0.659 1.00 91.12 464 LYS A N 1
ATOM 3760 C CA . LYS A 1 464 ? 12.121 -2.708 1.958 1.00 91.12 464 LYS A CA 1
ATOM 3761 C C . LYS A 1 464 ? 11.171 -2.288 3.067 1.00 91.12 464 LYS A C 1
ATOM 3763 O O . LYS A 1 464 ? 10.371 -1.375 2.893 1.00 91.12 464 LYS A O 1
ATOM 3768 N N . ASP A 1 465 ? 11.306 -2.952 4.206 1.00 89.88 465 ASP A N 1
ATOM 3769 C CA . ASP A 1 465 ? 10.558 -2.607 5.416 1.00 89.88 465 ASP A CA 1
ATOM 3770 C C . ASP A 1 465 ? 11.172 -1.370 6.106 1.00 89.88 465 ASP A C 1
ATOM 3772 O O . ASP A 1 465 ? 10.466 -0.615 6.770 1.00 89.88 465 ASP A O 1
ATOM 3776 N N . ASP A 1 466 ? 12.473 -1.136 5.876 1.00 90.38 466 ASP A N 1
ATOM 3777 C CA . ASP A 1 466 ? 13.261 -0.023 6.410 1.00 90.38 466 ASP A CA 1
ATOM 3778 C C . ASP A 1 466 ? 13.650 1.004 5.331 1.00 90.38 466 ASP A C 1
ATOM 3780 O O . ASP A 1 466 ? 13.719 0.706 4.132 1.00 90.38 466 ASP A O 1
ATOM 3784 N N . ARG A 1 467 ? 14.030 2.207 5.781 1.00 94.31 467 ARG A N 1
ATOM 3785 C CA . ARG A 1 467 ? 14.535 3.284 4.916 1.00 94.31 467 ARG A CA 1
ATOM 3786 C C . ARG A 1 467 ? 15.803 2.893 4.155 1.00 94.31 467 ARG A C 1
ATOM 3788 O O . ARG A 1 467 ? 16.725 2.266 4.688 1.00 94.31 467 ARG A O 1
ATOM 3795 N N . LEU A 1 468 ? 15.912 3.345 2.906 1.00 96.00 468 LEU A N 1
ATOM 3796 C CA . LEU A 1 468 ? 17.096 3.133 2.084 1.00 96.00 468 LEU A CA 1
ATOM 3797 C C . LEU A 1 468 ? 18.127 4.244 2.323 1.00 96.00 468 LEU A C 1
ATOM 3799 O O . LEU A 1 468 ? 18.071 5.324 1.739 1.00 96.00 468 LEU A O 1
ATOM 3803 N N . THR A 1 469 ? 19.151 3.952 3.122 1.00 96.38 469 THR A N 1
ATOM 3804 C CA . THR A 1 469 ? 20.234 4.914 3.371 1.00 96.38 469 THR A CA 1
ATOM 3805 C C . THR A 1 469 ? 21.149 5.087 2.153 1.00 96.38 469 THR A C 1
ATOM 3807 O O . THR A 1 469 ? 21.831 4.146 1.730 1.00 96.38 469 THR A O 1
ATOM 3810 N N . ILE A 1 470 ? 21.233 6.320 1.640 1.00 97.62 470 ILE A N 1
ATOM 3811 C CA . ILE A 1 470 ? 22.159 6.732 0.575 1.00 97.62 470 ILE A CA 1
ATOM 3812 C C . ILE A 1 470 ? 23.245 7.647 1.157 1.00 97.62 470 ILE A C 1
ATOM 3814 O O . ILE A 1 470 ? 22.993 8.788 1.551 1.00 97.62 470 ILE A O 1
ATOM 3818 N N . ASN A 1 471 ? 24.481 7.152 1.181 1.00 97.44 471 ASN A N 1
ATOM 3819 C CA . ASN A 1 471 ? 25.663 7.923 1.574 1.00 97.44 471 ASN A CA 1
ATOM 3820 C C . ASN A 1 471 ? 26.500 8.340 0.349 1.00 97.44 471 ASN A C 1
ATOM 3822 O O . ASN A 1 471 ? 26.238 7.918 -0.776 1.00 97.44 471 ASN A O 1
ATOM 3826 N N . ASP A 1 472 ? 27.544 9.136 0.564 1.00 97.56 472 ASP A N 1
ATOM 3827 C CA . ASP A 1 472 ? 28.367 9.730 -0.499 1.00 97.56 472 ASP A CA 1
ATOM 3828 C C . ASP A 1 472 ? 29.018 8.694 -1.427 1.00 97.56 472 ASP A C 1
ATOM 3830 O O . ASP A 1 472 ? 29.194 8.944 -2.623 1.00 97.56 472 ASP A O 1
ATOM 3834 N N . THR A 1 473 ? 29.373 7.532 -0.873 1.00 97.38 473 THR A N 1
ATOM 3835 C CA . THR A 1 473 ? 30.051 6.431 -1.571 1.00 97.38 473 THR A CA 1
ATOM 3836 C C . THR A 1 473 ? 29.079 5.411 -2.159 1.00 97.38 473 THR A C 1
ATOM 3838 O O . THR A 1 473 ? 29.505 4.478 -2.837 1.00 97.38 473 THR A O 1
ATOM 3841 N N . THR A 1 474 ? 27.774 5.577 -1.935 1.00 97.88 474 THR A N 1
ATOM 3842 C CA . THR A 1 474 ? 26.752 4.667 -2.451 1.00 97.88 474 THR A CA 1
ATOM 3843 C C . THR A 1 474 ? 26.685 4.783 -3.969 1.00 97.88 474 THR A C 1
ATOM 3845 O O . THR A 1 474 ? 26.422 5.857 -4.502 1.00 97.88 474 THR A O 1
ATOM 3848 N N . ASN A 1 475 ? 26.885 3.676 -4.683 1.00 98.19 475 ASN A N 1
ATOM 3849 C CA . ASN A 1 475 ? 26.594 3.620 -6.112 1.00 98.19 475 ASN A CA 1
ATOM 3850 C C . ASN A 1 475 ? 25.076 3.605 -6.300 1.00 98.19 475 ASN A C 1
ATOM 3852 O O . ASN A 1 475 ? 24.392 2.715 -5.796 1.00 98.19 475 ASN A O 1
ATOM 3856 N N . CYS A 1 476 ? 24.559 4.605 -6.996 1.00 98.44 476 CYS A N 1
ATOM 3857 C CA . CYS A 1 476 ? 23.139 4.865 -7.162 1.00 98.44 476 CYS A CA 1
ATOM 3858 C C . CYS A 1 476 ? 22.711 4.660 -8.614 1.00 98.44 476 CYS A C 1
ATOM 3860 O O . CYS A 1 476 ? 23.516 4.775 -9.543 1.00 98.44 476 CYS A O 1
ATOM 3862 N N . VAL A 1 477 ? 21.422 4.394 -8.806 1.00 98.38 477 VAL A N 1
ATOM 3863 C CA . VAL A 1 477 ? 20.806 4.273 -10.127 1.00 98.38 477 VAL A CA 1
ATOM 3864 C C . VAL A 1 477 ? 19.409 4.882 -10.134 1.00 98.38 477 VAL A C 1
ATOM 3866 O O . VAL A 1 477 ? 18.681 4.782 -9.146 1.00 98.38 477 VAL A O 1
ATOM 3869 N N . VAL A 1 478 ? 19.016 5.501 -11.246 1.00 98.56 478 VAL A N 1
ATOM 3870 C CA . VAL A 1 478 ? 17.642 5.982 -11.438 1.00 98.56 478 VAL A CA 1
ATOM 3871 C C . VAL A 1 478 ? 16.742 4.829 -11.883 1.00 98.56 478 VAL A C 1
ATOM 3873 O O . VAL A 1 478 ? 17.110 4.021 -12.742 1.00 98.56 478 VAL A O 1
ATOM 3876 N N . HIS A 1 479 ? 15.543 4.762 -11.318 1.00 98.44 479 HIS A N 1
ATOM 3877 C CA . HIS A 1 479 ? 14.544 3.752 -11.644 1.00 98.44 479 HIS A CA 1
ATOM 3878 C C . HIS A 1 479 ? 14.001 3.922 -13.085 1.00 98.44 479 HIS A C 1
ATOM 3880 O O . HIS A 1 479 ? 13.608 5.039 -13.447 1.00 98.44 479 HIS A O 1
ATOM 3886 N N . PRO A 1 480 ? 13.884 2.849 -13.903 1.00 97.25 480 PRO A N 1
ATOM 3887 C CA . PRO A 1 480 ? 13.502 2.945 -15.322 1.00 97.25 480 PRO A CA 1
ATOM 3888 C C . PRO A 1 480 ? 12.191 3.675 -15.608 1.00 97.25 480 PRO A C 1
ATOM 3890 O O . PRO A 1 480 ? 12.111 4.454 -16.556 1.00 97.25 480 PRO A O 1
ATOM 3893 N N . MET A 1 481 ? 11.179 3.488 -14.757 1.00 97.75 481 MET A N 1
ATOM 3894 C CA . MET A 1 481 ? 9.894 4.200 -14.847 1.00 97.75 481 MET A CA 1
ATOM 3895 C C . MET A 1 481 ? 10.041 5.734 -14.965 1.00 97.75 481 MET A C 1
ATOM 3897 O O . MET A 1 481 ? 9.202 6.385 -15.587 1.00 97.75 481 MET A O 1
ATOM 3901 N N . PHE A 1 482 ? 11.107 6.331 -14.414 1.00 98.38 482 PHE A N 1
ATOM 3902 C CA . PHE A 1 482 ? 11.314 7.783 -14.430 1.00 98.38 482 PHE A CA 1
ATOM 3903 C C . PHE A 1 482 ? 12.165 8.287 -15.603 1.00 98.38 482 PHE A C 1
ATOM 3905 O O . PHE A 1 482 ? 12.233 9.503 -15.801 1.00 98.38 482 PHE A O 1
ATOM 3912 N N . TYR A 1 483 ? 12.758 7.410 -16.426 1.00 97.25 483 TYR A N 1
ATOM 3913 C CA . TYR A 1 483 ? 13.672 7.819 -17.506 1.00 97.25 483 TYR A CA 1
ATOM 3914 C C . TYR A 1 483 ? 13.046 8.834 -18.450 1.00 97.25 483 TYR A C 1
ATOM 3916 O O . TYR A 1 483 ? 13.649 9.861 -18.751 1.00 97.25 483 TYR A O 1
ATOM 3924 N N . ARG A 1 484 ? 11.798 8.601 -18.865 1.00 96.19 484 ARG A N 1
ATOM 3925 C CA . ARG A 1 484 ? 11.098 9.498 -19.790 1.00 96.19 484 ARG A CA 1
ATOM 3926 C C . ARG A 1 484 ? 10.583 10.778 -19.127 1.00 96.19 484 ARG A C 1
ATOM 3928 O O . ARG A 1 484 ? 10.437 11.796 -19.806 1.00 96.19 484 ARG A O 1
ATOM 3935 N N . LYS A 1 485 ? 10.230 10.724 -17.840 1.00 97.44 485 LYS A N 1
ATOM 3936 C CA . LYS A 1 485 ? 9.722 11.887 -17.094 1.00 97.44 485 LYS A CA 1
ATOM 3937 C C . LYS A 1 485 ? 10.847 12.880 -16.810 1.00 97.44 485 LYS A C 1
ATOM 3939 O O . LYS A 1 485 ? 10.627 14.075 -16.959 1.00 97.44 485 LYS A O 1
ATOM 3944 N N . LEU A 1 486 ? 12.025 12.368 -16.460 1.00 98.06 486 LEU A N 1
ATOM 3945 C CA . LEU A 1 486 ? 13.205 13.153 -16.100 1.00 98.06 486 LEU A CA 1
ATOM 3946 C C . LEU A 1 486 ? 14.212 13.267 -17.259 1.00 98.06 486 LEU A C 1
ATOM 3948 O O . LEU A 1 486 ? 15.248 13.889 -17.122 1.00 98.06 486 LEU A O 1
ATOM 3952 N N . SER A 1 487 ? 13.941 12.699 -18.435 1.00 97.56 487 SER A N 1
ATOM 3953 C CA . SER A 1 487 ? 14.890 12.718 -19.566 1.00 97.56 487 SER A CA 1
ATOM 3954 C C . 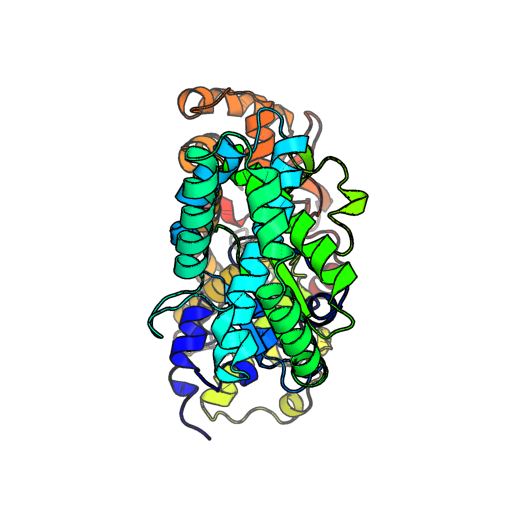SER A 1 487 ? 16.294 12.228 -19.170 1.00 97.56 487 SER A C 1
ATOM 3956 O O . SER A 1 487 ? 17.293 12.857 -19.501 1.00 97.56 487 SER A O 1
ATOM 3958 N N . ILE A 1 488 ? 16.358 11.135 -18.405 1.00 97.94 488 ILE A N 1
ATOM 3959 C CA . ILE A 1 488 ? 17.609 10.578 -17.869 1.00 97.94 488 ILE A CA 1
ATOM 3960 C C . ILE A 1 488 ? 18.548 10.176 -19.007 1.00 97.94 488 ILE A C 1
ATOM 3962 O O . ILE A 1 488 ? 18.114 9.553 -19.983 1.00 97.94 488 ILE A O 1
ATOM 3966 N N . ASN A 1 489 ? 19.841 10.481 -18.865 1.00 97.00 489 ASN A N 1
ATOM 3967 C CA . ASN A 1 489 ? 20.844 10.041 -19.827 1.00 97.00 489 ASN A CA 1
ATOM 3968 C C . ASN A 1 489 ? 21.089 8.523 -19.683 1.00 97.00 489 ASN A C 1
ATOM 3970 O O . ASN A 1 489 ? 21.632 8.046 -18.682 1.00 97.00 489 ASN A O 1
ATOM 3974 N N . THR A 1 490 ? 20.693 7.778 -20.719 1.00 94.75 490 THR A N 1
ATOM 3975 C CA . THR A 1 490 ? 20.775 6.311 -20.831 1.00 94.75 490 THR A CA 1
ATOM 3976 C C . THR A 1 490 ? 21.857 5.834 -21.813 1.00 94.75 490 THR A C 1
ATOM 3978 O O . THR A 1 490 ? 21.883 4.660 -22.185 1.00 94.75 490 THR A O 1
ATOM 3981 N N . GLU A 1 491 ? 22.801 6.696 -22.213 1.00 92.38 491 GLU A N 1
ATOM 3982 C CA . GLU A 1 491 ? 23.889 6.372 -23.159 1.00 92.38 491 GLU A CA 1
ATOM 3983 C C . GLU A 1 491 ? 24.742 5.167 -22.738 1.00 92.38 491 GLU A C 1
ATOM 3985 O O . GLU A 1 491 ? 25.279 4.456 -23.588 1.00 92.38 491 GLU A O 1
ATOM 3990 N N . ALA A 1 492 ? 24.827 4.900 -21.433 1.00 87.00 492 ALA A N 1
ATOM 3991 C CA . ALA A 1 492 ? 25.555 3.762 -20.885 1.00 87.00 492 ALA A CA 1
ATOM 3992 C C . ALA A 1 492 ? 24.903 2.395 -21.199 1.00 87.00 492 ALA A C 1
ATOM 3994 O O . ALA A 1 492 ? 25.560 1.368 -21.024 1.00 87.00 492 ALA A O 1
ATOM 3995 N N . LYS A 1 493 ? 23.650 2.377 -21.691 1.00 91.69 493 LYS A N 1
ATOM 3996 C CA . LYS A 1 493 ? 22.903 1.185 -22.144 1.00 91.69 493 LYS A CA 1
ATOM 3997 C C . LYS A 1 493 ? 22.878 0.044 -21.120 1.00 91.69 493 LYS A C 1
ATOM 3999 O O . LYS A 1 493 ? 23.133 -1.108 -21.463 1.00 91.69 493 LYS A O 1
ATOM 4004 N N . TRP A 1 494 ? 22.583 0.367 -19.864 1.00 94.56 494 TRP A N 1
ATOM 4005 C CA . TRP A 1 494 ? 22.352 -0.635 -18.823 1.00 94.56 494 TRP A CA 1
ATOM 4006 C C . TRP A 1 494 ? 20.861 -0.946 -18.675 1.00 94.56 494 TRP A C 1
ATOM 4008 O O . TRP A 1 494 ? 20.012 -0.067 -18.816 1.00 94.56 494 TRP A O 1
ATOM 4018 N N . ILE A 1 495 ? 20.553 -2.193 -18.336 1.00 94.38 495 ILE A N 1
ATOM 4019 C CA . ILE A 1 495 ? 19.227 -2.655 -17.931 1.00 94.38 495 ILE A CA 1
ATOM 4020 C C . ILE A 1 495 ? 19.183 -2.643 -16.409 1.00 94.38 495 ILE A C 1
ATOM 4022 O O . ILE A 1 495 ? 20.020 -3.273 -15.768 1.00 94.38 495 ILE A O 1
ATOM 4026 N N . VAL A 1 496 ? 18.217 -1.942 -15.822 1.00 95.00 496 VAL A N 1
ATOM 4027 C CA . VAL A 1 496 ? 18.082 -1.840 -14.363 1.00 95.00 496 VAL A CA 1
ATOM 4028 C C . VAL A 1 496 ? 16.896 -2.670 -13.901 1.00 95.00 496 VAL A C 1
ATOM 4030 O O . VAL A 1 496 ? 15.768 -2.430 -14.328 1.00 95.00 496 VAL A O 1
ATOM 4033 N N . TYR A 1 497 ? 17.156 -3.615 -13.003 1.00 93.44 497 TYR A N 1
ATOM 4034 C CA . TYR A 1 497 ? 16.152 -4.435 -12.341 1.00 93.44 497 TYR A CA 1
ATOM 4035 C C . TYR A 1 497 ? 16.040 -4.045 -10.858 1.00 93.44 497 TYR A C 1
ATOM 4037 O O . TYR A 1 497 ? 17.010 -4.215 -10.114 1.00 93.44 497 TYR A O 1
ATOM 4045 N N . PRO A 1 498 ? 14.883 -3.509 -10.422 1.00 88.56 498 PRO A N 1
ATOM 4046 C CA . PRO A 1 498 ? 14.720 -2.920 -9.093 1.00 88.56 498 PRO A CA 1
ATOM 4047 C C . PRO A 1 498 ? 14.364 -3.899 -7.947 1.00 88.56 498 PRO A C 1
ATOM 4049 O O . PRO A 1 498 ? 13.957 -3.461 -6.875 1.00 88.56 498 PRO A O 1
ATOM 4052 N N . PHE A 1 499 ? 14.494 -5.214 -8.145 1.00 79.75 499 PHE A N 1
ATOM 4053 C CA . PHE A 1 499 ? 14.046 -6.258 -7.194 1.00 79.75 499 PHE A CA 1
ATOM 4054 C C . PHE A 1 499 ? 15.061 -7.419 -7.091 1.00 79.75 499 PHE A C 1
ATOM 4056 O O . PHE A 1 499 ? 14.814 -8.529 -7.561 1.00 79.75 499 PHE A O 1
ATOM 4063 N N . PRO A 1 500 ? 16.245 -7.182 -6.505 1.00 63.19 500 PRO A N 1
ATOM 4064 C CA . PRO A 1 500 ? 17.380 -8.098 -6.607 1.00 63.19 500 PRO A CA 1
ATOM 4065 C C . PRO A 1 500 ? 17.386 -9.237 -5.575 1.00 63.19 500 PRO A C 1
ATOM 4067 O O . PRO A 1 500 ? 18.181 -10.163 -5.707 1.00 63.19 500 PRO A O 1
ATOM 4070 N N . ASP A 1 501 ? 16.537 -9.161 -4.547 1.00 56.34 501 ASP A N 1
ATOM 4071 C CA . ASP A 1 501 ? 16.494 -10.101 -3.415 1.00 56.34 501 ASP A CA 1
ATOM 4072 C C . ASP A 1 501 ? 15.697 -11.380 -3.667 1.00 56.34 501 ASP A C 1
ATOM 4074 O O . ASP A 1 501 ? 15.727 -12.289 -2.842 1.00 56.34 501 ASP A O 1
ATOM 4078 N N . HIS A 1 502 ? 14.957 -11.471 -4.771 1.00 60.94 502 HIS A N 1
ATOM 4079 C CA . HIS A 1 502 ? 13.986 -12.545 -4.914 1.00 60.94 502 HIS A CA 1
ATOM 4080 C C . HIS A 1 502 ? 14.553 -13.728 -5.708 1.00 60.94 502 HIS A C 1
ATOM 4082 O O . HIS A 1 502 ? 14.891 -13.574 -6.881 1.00 60.94 502 HIS A O 1
ATOM 4088 N N . ASP A 1 503 ? 14.622 -14.922 -5.106 1.00 61.28 503 ASP A N 1
ATOM 4089 C CA . ASP A 1 503 ? 15.109 -16.138 -5.785 1.00 61.28 503 ASP A CA 1
ATOM 4090 C C . ASP A 1 503 ? 14.330 -16.445 -7.074 1.00 61.28 503 ASP A C 1
ATOM 4092 O O . ASP A 1 503 ? 14.922 -16.852 -8.072 1.00 61.28 503 ASP A O 1
ATOM 4096 N N . ASP A 1 504 ? 13.033 -16.129 -7.112 1.00 57.16 504 ASP A N 1
ATOM 4097 C CA . ASP A 1 504 ? 12.213 -16.233 -8.330 1.00 57.16 504 ASP A CA 1
ATOM 4098 C C . ASP A 1 504 ? 12.764 -15.436 -9.513 1.00 57.16 504 ASP A C 1
ATOM 4100 O O . ASP A 1 504 ? 12.502 -15.763 -10.667 1.00 57.16 504 ASP A O 1
ATOM 4104 N N . TYR A 1 505 ? 13.535 -14.380 -9.258 1.00 63.53 505 TYR A N 1
ATOM 4105 C CA . TYR A 1 505 ? 14.125 -13.589 -10.323 1.00 63.53 505 TYR A CA 1
ATOM 4106 C C . TYR A 1 505 ? 15.245 -14.344 -11.044 1.00 63.53 505 TYR A C 1
ATOM 4108 O O . TYR A 1 505 ? 15.444 -14.142 -12.241 1.00 63.53 505 TYR A O 1
ATOM 4116 N N . LYS A 1 506 ? 15.916 -15.289 -10.370 1.00 66.44 506 LYS A N 1
ATOM 4117 C CA . LYS A 1 506 ? 16.844 -16.224 -11.030 1.00 66.44 506 LYS A CA 1
ATOM 4118 C C . LYS A 1 506 ? 16.092 -17.117 -12.020 1.00 66.44 506 LYS A C 1
ATOM 4120 O O . LYS A 1 506 ? 16.542 -17.269 -13.154 1.00 66.44 506 LYS A O 1
ATOM 4125 N N . ILE A 1 507 ? 14.906 -17.597 -11.631 1.00 62.31 507 ILE A N 1
ATOM 4126 C CA . ILE A 1 507 ? 14.034 -18.448 -12.458 1.00 62.31 507 ILE A CA 1
ATOM 4127 C C . ILE A 1 507 ? 13.529 -17.677 -13.683 1.00 62.31 507 ILE A C 1
ATOM 4129 O O . ILE A 1 507 ? 13.674 -18.145 -14.812 1.00 62.31 507 ILE A O 1
ATOM 4133 N N . ILE A 1 508 ? 13.016 -16.457 -13.488 1.00 60.78 508 ILE A N 1
ATOM 4134 C CA . ILE A 1 508 ? 12.508 -15.615 -14.584 1.00 60.78 508 ILE A CA 1
ATOM 4135 C C . ILE A 1 508 ? 13.639 -15.204 -15.547 1.00 60.78 508 ILE A C 1
ATOM 4137 O O . ILE A 1 508 ? 13.417 -15.037 -16.749 1.00 60.78 508 ILE A O 1
ATOM 4141 N N . HIS A 1 509 ? 14.870 -15.064 -15.052 1.00 60.56 509 HIS A N 1
ATOM 4142 C CA . HIS A 1 509 ? 16.031 -14.782 -15.894 1.00 60.56 509 HIS A CA 1
ATOM 4143 C C . HIS A 1 509 ? 16.627 -16.009 -16.584 1.00 60.56 509 HIS A C 1
ATOM 4145 O O . HIS A 1 509 ? 17.248 -15.850 -17.637 1.00 60.56 509 HIS A O 1
ATOM 4151 N N . GLY A 1 510 ? 16.377 -17.215 -16.073 1.00 55.25 510 GLY A N 1
ATOM 4152 C CA . GLY A 1 510 ? 16.955 -18.457 -16.583 1.00 55.25 510 GLY A CA 1
ATOM 4153 C C . GLY A 1 510 ? 18.452 -18.586 -16.308 1.00 55.25 510 GLY A C 1
ATOM 4154 O O . GLY A 1 510 ? 19.175 -19.040 -17.194 1.00 55.25 510 GLY A O 1
ATOM 4155 N N . ASN A 1 511 ? 18.900 -18.153 -15.123 1.00 46.56 511 ASN A N 1
ATOM 4156 C CA . ASN A 1 511 ? 20.247 -18.445 -14.616 1.00 46.56 511 ASN A CA 1
ATOM 4157 C C . ASN A 1 511 ? 20.258 -19.698 -13.748 1.00 46.56 511 ASN A C 1
ATOM 4159 O O . ASN A 1 511 ? 19.319 -19.838 -12.931 1.00 46.56 511 ASN A O 1
#